Protein AF-0000000070551594 (afdb_homodimer)

Solvent-accessible surface area (backbone atoms only — not comparable to full-atom values): 28180 Å² total; per-residue (Å²): 114,73,79,33,49,67,47,94,68,78,65,72,40,75,60,91,45,37,38,32,32,71,37,54,44,77,61,54,52,71,33,37,27,67,48,48,28,39,33,35,46,35,55,61,73,55,53,64,41,72,82,44,78,42,56,54,94,90,35,84,37,67,44,57,84,51,78,78,24,48,85,42,96,89,47,69,51,73,65,59,51,36,52,54,46,34,51,53,50,41,49,47,54,48,28,35,24,68,42,15,39,40,35,39,47,33,41,91,76,35,36,25,42,44,49,38,30,39,48,74,58,46,30,36,76,76,46,69,32,36,39,34,40,72,75,46,51,72,52,84,81,52,69,64,62,20,69,31,63,38,39,35,38,33,28,30,51,61,46,94,83,40,58,67,59,48,39,48,67,60,42,14,56,77,45,80,70,35,84,37,56,34,69,48,74,43,67,72,54,53,71,86,81,36,76,67,46,86,54,99,79,54,66,36,58,72,60,40,40,51,53,47,55,32,48,54,57,72,69,38,36,35,37,18,59,42,28,46,54,23,45,62,42,38,40,27,49,69,62,47,18,25,23,38,33,21,26,71,48,64,71,32,45,52,25,18,48,51,44,42,53,52,49,62,64,73,100,114,74,78,33,48,66,49,94,70,78,64,72,40,77,59,91,45,37,38,33,32,72,37,54,44,78,61,55,52,71,33,38,27,67,48,47,27,39,31,36,46,34,55,60,74,55,55,63,43,71,82,43,77,43,54,56,95,89,36,86,37,66,43,57,84,51,78,78,24,49,86,42,95,90,46,69,52,72,66,60,51,35,52,54,45,35,50,54,52,41,49,47,53,49,27,35,23,68,43,15,39,38,35,39,48,32,42,91,76,35,35,24,43,44,48,40,28,40,49,73,55,44,31,37,76,76,46,68,31,36,40,35,42,73,75,47,52,72,51,85,83,53,68,64,63,20,70,30,62,38,38,34,37,34,28,32,51,63,46,93,82,41,59,67,59,48,38,49,66,60,42,14,55,77,45,79,70,34,85,38,55,33,69,48,75,44,65,73,55,52,71,85,79,35,74,66,46,87,57,98,78,54,66,34,58,72,59,40,40,51,54,49,55,32,49,55,57,72,68,38,35,36,36,19,60,42,29,47,54,23,47,61,43,38,40,28,49,70,64,47,17,24,25,40,33,21,27,71,48,67,71,32,44,50,25,18,48,52,45,41,54,52,49,63,64,73,99

Structure (mmCIF, N/CA/C/O backbone):
data_AF-0000000070551594-model_v1
#
loop_
_entity.id
_entity.type
_entity.pdbx_description
1 polymer Methyltransferase
#
loop_
_atom_site.group_PDB
_atom_site.id
_atom_site.type_symbol
_atom_site.label_atom_id
_atom_site.label_alt_id
_atom_site.label_comp_id
_atom_site.label_asym_id
_atom_site.label_entity_id
_atom_site.label_seq_id
_atom_site.pdbx_PDB_ins_code
_atom_site.Cartn_x
_atom_site.Cartn_y
_atom_site.Cartn_z
_atom_site.occupancy
_atom_site.B_iso_or_equiv
_atom_site.auth_seq_id
_atom_site.auth_comp_id
_atom_site.auth_asym_id
_atom_site.auth_atom_id
_atom_site.pdbx_PDB_model_num
ATOM 1 N N . MET A 1 1 ? -2.754 -31.156 -18.562 1 77 1 MET A N 1
ATOM 2 C CA . MET A 1 1 ? -2.639 -29.703 -18.578 1 77 1 MET A CA 1
ATOM 3 C C . MET A 1 1 ? -2.811 -29.141 -19.984 1 77 1 MET A C 1
ATOM 5 O O . MET A 1 1 ? -2.861 -27.938 -20.188 1 77 1 MET A O 1
ATOM 9 N N . ASN A 1 2 ? -3.053 -29.922 -20.938 1 75.56 2 ASN A N 1
ATOM 10 C CA . ASN A 1 2 ? -3.166 -29.531 -22.344 1 75.56 2 ASN A CA 1
ATOM 11 C C . ASN A 1 2 ? -4.418 -28.688 -22.594 1 75.56 2 ASN A C 1
ATOM 13 O O . ASN A 1 2 ? -4.504 -27.969 -23.594 1 75.56 2 ASN A O 1
ATOM 17 N N . GLN A 1 3 ? -5.238 -28.609 -21.625 1 87 3 GLN A N 1
ATOM 18 C CA . GLN A 1 3 ? -6.512 -27.922 -21.844 1 87 3 GLN A CA 1
ATOM 19 C C . GLN A 1 3 ? -6.371 -26.422 -21.641 1 87 3 GLN A C 1
ATOM 21 O O . GLN A 1 3 ? -7.316 -25.672 -21.891 1 87 3 GLN A O 1
ATOM 26 N N . VAL A 1 4 ? -5.145 -25.984 -21.312 1 95.19 4 VAL A N 1
ATOM 27 C CA . VAL A 1 4 ? -4.996 -24.562 -21.016 1 95.19 4 VAL A CA 1
ATOM 28 C C . VAL A 1 4 ? -4.59 -23.812 -22.281 1 95.19 4 VAL A C 1
ATOM 30 O O . VAL A 1 4 ? -4.762 -22.594 -22.359 1 95.19 4 VAL A O 1
ATOM 33 N N . TRP A 1 5 ? -4.105 -24.5 -23.297 1 96.88 5 TRP A N 1
ATOM 34 C CA . TRP A 1 5 ? -3.537 -23.844 -24.469 1 96.88 5 TRP A CA 1
ATOM 35 C C . TRP A 1 5 ? -4.543 -23.828 -25.609 1 96.88 5 TRP A C 1
ATOM 37 O O . TRP A 1 5 ? -5.211 -24.828 -25.891 1 96.88 5 TRP A O 1
ATOM 47 N N . GLY A 1 6 ? -4.68 -22.672 -26.234 1 95.25 6 GLY A N 1
ATOM 48 C CA . GLY A 1 6 ? -5.496 -22.531 -27.422 1 95.25 6 GLY A CA 1
ATOM 49 C C . GLY A 1 6 ? -4.73 -22.781 -28.719 1 95.25 6 GLY A C 1
ATOM 50 O O . GLY A 1 6 ? -5.328 -23.047 -29.75 1 95.25 6 GLY A O 1
ATOM 51 N N . SER A 1 7 ? -3.445 -22.625 -28.688 1 92.44 7 SER A N 1
ATOM 52 C CA . SER A 1 7 ? -2.539 -22.906 -29.781 1 92.44 7 SER A CA 1
ATOM 53 C C . SER A 1 7 ? -1.251 -23.547 -29.297 1 92.44 7 SER A C 1
ATOM 55 O O . SER A 1 7 ? -0.972 -23.562 -28.094 1 92.44 7 SER A O 1
ATOM 57 N N . LYS A 1 8 ? -0.561 -24.047 -30.266 1 90.5 8 LYS A N 1
ATOM 58 C CA . LYS A 1 8 ? 0.662 -24.766 -29.906 1 90.5 8 LYS A CA 1
ATOM 59 C C . LYS A 1 8 ? 1.71 -23.797 -29.344 1 90.5 8 LYS A C 1
ATOM 61 O O . LYS A 1 8 ? 1.929 -22.719 -29.891 1 90.5 8 LYS A O 1
ATOM 66 N N . VAL A 1 9 ? 2.275 -24.219 -28.156 1 93.06 9 VAL A N 1
ATOM 67 C CA . VAL A 1 9 ? 3.359 -23.484 -27.516 1 93.06 9 VAL A CA 1
ATOM 68 C C . VAL A 1 9 ? 4.508 -24.438 -27.188 1 93.06 9 VAL A C 1
ATOM 70 O O . VAL A 1 9 ? 4.293 -25.5 -26.609 1 93.06 9 VAL A O 1
ATOM 73 N N . PRO A 1 10 ? 5.668 -24.125 -27.766 1 93.88 10 PRO A N 1
ATOM 74 C CA . PRO A 1 10 ? 6.805 -24.969 -27.375 1 93.88 10 PRO A CA 1
ATOM 75 C C . PRO A 1 10 ? 7.062 -24.938 -25.875 1 93.88 10 PRO A C 1
ATOM 77 O O . PRO A 1 10 ? 7.234 -23.859 -25.297 1 93.88 10 PRO A O 1
ATOM 80 N N . LEU A 1 11 ? 7.113 -26.094 -25.25 1 97 11 LEU A N 1
ATOM 81 C CA . LEU A 1 11 ? 7.336 -26.203 -23.812 1 97 11 LEU A CA 1
ATOM 82 C C . LEU A 1 11 ? 8.82 -26.375 -23.5 1 97 11 LEU A C 1
ATOM 84 O O . LEU A 1 11 ? 9.492 -27.219 -24.109 1 97 11 LEU A O 1
ATOM 88 N N . TYR A 1 12 ? 9.328 -25.609 -22.641 1 98.06 12 TYR A N 1
ATOM 89 C CA . TYR A 1 12 ? 10.703 -25.719 -22.156 1 98.06 12 TYR A CA 1
ATOM 90 C C . TYR A 1 12 ? 10.867 -26.938 -21.281 1 98.06 12 TYR A C 1
ATOM 92 O O . TYR A 1 12 ? 11.938 -27.562 -21.266 1 98.06 12 TYR A O 1
ATOM 100 N N . PHE A 1 13 ? 9.914 -27.219 -20.531 1 97.94 13 PHE A N 1
ATOM 101 C CA . PHE A 1 13 ? 9.867 -28.328 -19.578 1 97.94 13 PHE A CA 1
ATOM 102 C C . PHE A 1 13 ? 8.43 -28.766 -19.328 1 97.94 13 PHE A C 1
ATOM 104 O O . PHE A 1 13 ? 7.508 -27.953 -19.328 1 97.94 13 PHE A O 1
ATOM 111 N N . GLU A 1 14 ? 8.242 -30.047 -19.188 1 97 14 GLU A N 1
ATOM 112 C CA . GLU A 1 14 ? 6.898 -30.562 -18.953 1 97 14 GLU A CA 1
ATOM 113 C C . GLU A 1 14 ? 6.926 -31.828 -18.094 1 97 14 GLU A C 1
ATOM 115 O O . GLU A 1 14 ? 7.762 -32.719 -18.312 1 97 14 GLU A O 1
ATOM 120 N N . THR A 1 15 ? 6.094 -31.812 -17.156 1 95.5 15 THR A N 1
ATOM 121 C CA . THR A 1 15 ? 5.715 -33 -16.406 1 95.5 15 THR A CA 1
ATOM 122 C C . THR A 1 15 ? 4.195 -33.156 -16.375 1 95.5 15 THR A C 1
ATOM 124 O O . THR A 1 15 ? 3.479 -32.438 -17.078 1 95.5 15 THR A O 1
ATOM 127 N N . GLU A 1 16 ? 3.693 -34.094 -15.625 1 92.94 16 GLU A N 1
ATOM 128 C CA . GLU A 1 16 ? 2.252 -34.281 -15.469 1 92.94 16 GLU A CA 1
ATOM 129 C C . GLU A 1 16 ? 1.639 -33.094 -14.727 1 92.94 16 GLU A C 1
ATOM 131 O O . GLU A 1 16 ? 0.483 -32.75 -14.961 1 92.94 16 GLU A O 1
ATOM 136 N N . GLN A 1 17 ? 2.475 -32.438 -13.914 1 95.56 17 GLN A N 1
ATOM 137 C CA . GLN A 1 17 ? 1.912 -31.406 -13.023 1 95.56 17 GLN A CA 1
ATOM 138 C C . GLN A 1 17 ? 2.441 -30.016 -13.359 1 95.56 17 GLN A C 1
ATOM 140 O O . GLN A 1 17 ? 1.929 -29.016 -12.859 1 95.56 17 GLN A O 1
ATOM 145 N N . SER A 1 18 ? 3.451 -29.953 -14.219 1 97.56 18 SER A N 1
ATOM 146 C CA . SER A 1 18 ? 4.074 -28.656 -14.414 1 97.56 18 SER A CA 1
ATOM 147 C C . SER A 1 18 ? 4.469 -28.438 -15.875 1 97.56 18 SER A C 1
ATOM 149 O O . SER A 1 18 ? 4.898 -29.391 -16.547 1 97.56 18 SER A O 1
ATOM 151 N N . GLN A 1 19 ? 4.301 -27.25 -16.344 1 98.44 19 GLN A N 1
ATOM 152 C CA . GLN A 1 19 ? 4.809 -26.797 -17.625 1 98.44 19 GLN A CA 1
ATOM 153 C C . GLN A 1 19 ? 5.562 -25.484 -17.5 1 98.44 19 GLN A C 1
ATOM 155 O O . GLN A 1 19 ? 5.117 -24.578 -16.781 1 98.44 19 GLN A O 1
ATOM 160 N N . LEU A 1 20 ? 6.719 -25.406 -18.078 1 98.69 20 LEU A N 1
ATOM 161 C CA . LEU A 1 20 ? 7.469 -24.172 -18.203 1 98.69 20 LEU A CA 1
ATOM 162 C C . LEU A 1 20 ? 7.566 -23.734 -19.656 1 98.69 20 LEU A C 1
ATOM 164 O O . LEU A 1 20 ? 7.805 -24.562 -20.547 1 98.69 20 LEU A O 1
ATOM 168 N N . VAL A 1 21 ? 7.363 -22.484 -19.906 1 98.56 21 VAL A N 1
ATOM 169 C CA . VAL A 1 21 ? 7.414 -21.938 -21.266 1 98.56 21 VAL A CA 1
ATOM 170 C C . VAL A 1 21 ? 8.438 -20.797 -21.328 1 98.56 21 VAL A C 1
ATOM 172 O O . VAL A 1 21 ? 8.367 -19.859 -20.531 1 98.56 21 VAL A O 1
ATOM 175 N N . LEU A 1 22 ? 9.383 -20.953 -22.188 1 98.38 22 LEU A N 1
ATOM 176 C CA . LEU A 1 22 ? 10.352 -19.891 -22.453 1 98.38 22 LEU A CA 1
ATOM 177 C C . LEU A 1 22 ? 9.789 -18.875 -23.453 1 98.38 22 LEU A C 1
ATOM 179 O O . LEU A 1 22 ? 9.477 -19.234 -24.594 1 98.38 22 LEU A O 1
ATOM 183 N N . GLY A 1 23 ? 9.586 -17.578 -22.984 1 96.75 23 GLY A N 1
ATOM 184 C CA . GLY A 1 23 ? 9.109 -16.578 -23.922 1 96.75 23 GLY A CA 1
ATOM 185 C C . GLY A 1 23 ? 8.547 -15.344 -23.234 1 96.75 23 GLY A C 1
ATOM 186 O O . GLY A 1 23 ? 8.57 -15.234 -22.016 1 96.75 23 GLY A O 1
ATOM 187 N N . ASP A 1 24 ? 8.102 -14.484 -24.078 1 96.19 24 ASP A N 1
ATOM 188 C CA . ASP A 1 24 ? 7.469 -13.242 -23.641 1 96.19 24 ASP A CA 1
ATOM 189 C C . ASP A 1 24 ? 6.043 -13.492 -23.156 1 96.19 24 ASP A C 1
ATOM 191 O O . ASP A 1 24 ? 5.203 -13.984 -23.922 1 96.19 24 ASP A O 1
ATOM 195 N N . SER A 1 25 ? 5.844 -13.148 -21.891 1 97 25 SER A N 1
ATOM 196 C CA . SER A 1 25 ? 4.531 -13.367 -21.297 1 97 25 SER A CA 1
ATOM 197 C C . SER A 1 25 ? 3.43 -12.742 -22.141 1 97 25 SER A C 1
ATOM 199 O O . SER A 1 25 ? 2.332 -13.289 -22.25 1 97 25 SER A O 1
ATOM 201 N N . PHE A 1 26 ? 3.664 -11.586 -22.766 1 96.5 26 PHE A N 1
ATOM 202 C CA . PHE A 1 26 ? 2.664 -10.891 -23.562 1 96.5 26 PHE A CA 1
ATOM 203 C C . PHE A 1 26 ? 2.242 -11.727 -24.766 1 96.5 26 PHE A C 1
ATOM 205 O O . PHE A 1 26 ? 1.083 -11.68 -25.188 1 96.5 26 PHE A O 1
ATOM 212 N N . LYS A 1 27 ? 3.164 -12.438 -25.281 1 97.25 27 LYS A N 1
ATOM 213 C CA . LYS A 1 27 ? 2.885 -13.305 -26.422 1 97.25 27 LYS A CA 1
ATOM 214 C C . LYS A 1 27 ? 2.277 -14.625 -25.984 1 97.25 27 LYS A C 1
ATOM 216 O O . LYS A 1 27 ? 1.282 -15.086 -26.547 1 97.25 27 LYS A O 1
ATOM 221 N N . ILE A 1 28 ? 2.82 -15.219 -24.953 1 98.12 28 ILE A N 1
ATOM 222 C CA . ILE A 1 28 ? 2.434 -16.562 -24.531 1 98.12 28 ILE A CA 1
ATOM 223 C C . ILE A 1 28 ? 1.012 -16.531 -23.984 1 98.12 28 ILE A C 1
ATOM 225 O O . ILE A 1 28 ? 0.226 -17.453 -24.234 1 98.12 28 ILE A O 1
ATOM 229 N N . LEU A 1 29 ? 0.676 -15.484 -23.219 1 98.5 29 LEU A N 1
ATOM 230 C CA . LEU A 1 29 ? -0.653 -15.383 -22.625 1 98.5 29 LEU A CA 1
ATOM 231 C C . LEU A 1 29 ? -1.729 -15.375 -23.703 1 98.5 29 LEU A C 1
ATOM 233 O O 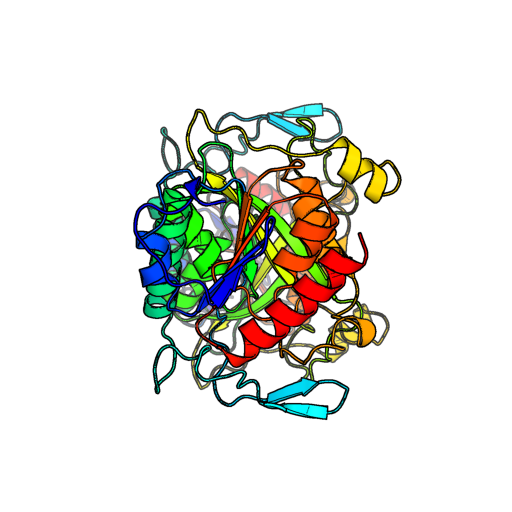. LEU A 1 29 ? -2.824 -15.906 -23.5 1 98.5 29 LEU A O 1
ATOM 237 N N . THR A 1 30 ? -1.411 -14.812 -24.859 1 97.94 30 THR A N 1
ATOM 238 C CA . THR A 1 30 ? -2.389 -14.734 -25.938 1 97.94 30 THR A CA 1
ATOM 239 C C . THR A 1 30 ? -2.648 -16.109 -26.531 1 97.94 30 THR A C 1
ATOM 241 O O . THR A 1 30 ? -3.623 -16.312 -27.266 1 97.94 30 THR A O 1
ATOM 244 N N . LYS A 1 31 ? -1.828 -17.047 -26.25 1 97.88 31 LYS A N 1
ATOM 245 C CA . LYS A 1 31 ? -1.956 -18.391 -26.797 1 97.88 31 LYS A CA 1
ATOM 246 C C . LYS A 1 31 ? -2.727 -19.297 -25.844 1 97.88 31 LYS A C 1
ATOM 248 O O . LYS A 1 31 ? -2.994 -20.453 -26.172 1 97.88 31 LYS A O 1
ATOM 253 N N . MET A 1 32 ? -3.043 -18.844 -24.703 1 98.38 32 MET A N 1
ATOM 254 C CA . MET A 1 32 ? -3.793 -19.625 -23.719 1 98.38 32 MET A CA 1
ATOM 255 C C . MET A 1 32 ? -5.293 -19.484 -23.938 1 98.38 32 MET A C 1
ATOM 257 O O . MET A 1 32 ? -5.762 -18.438 -24.406 1 98.38 32 MET A O 1
ATOM 261 N N . LYS A 1 33 ? -6.023 -20.516 -23.625 1 98.44 33 LYS A N 1
ATOM 262 C CA . LYS A 1 33 ? -7.48 -20.438 -23.688 1 98.44 33 LYS A CA 1
ATOM 263 C C . LYS A 1 33 ? -8.031 -19.5 -22.625 1 98.44 33 LYS A C 1
ATOM 265 O O . LYS A 1 33 ? -7.504 -19.422 -21.516 1 98.44 33 LYS A O 1
ATOM 270 N N . PRO A 1 34 ? -9.109 -18.75 -22.984 1 98.19 34 PRO A N 1
ATOM 271 C CA . PRO A 1 34 ? -9.75 -17.953 -21.938 1 98.19 34 PRO A CA 1
ATOM 272 C C . PRO A 1 34 ? -10.25 -18.797 -20.766 1 98.19 34 PRO A C 1
ATOM 274 O O . PRO A 1 34 ? -10.648 -19.953 -20.969 1 98.19 34 PRO A O 1
ATOM 277 N N . GLU A 1 35 ? -10.148 -18.234 -19.609 1 98 35 GLU A N 1
ATOM 278 C CA . GLU A 1 35 ? -10.703 -18.844 -18.391 1 98 35 GLU A CA 1
ATOM 279 C C . GLU A 1 35 ? -10.195 -20.266 -18.219 1 98 35 GLU A C 1
ATOM 281 O O . GLU A 1 35 ? -10.984 -21.188 -18 1 98 35 GLU A O 1
ATOM 286 N N . SER A 1 36 ? -8.891 -20.391 -18.266 1 98.44 36 SER A N 1
ATOM 287 C CA . SER A 1 36 ? -8.289 -21.719 -18.266 1 98.44 36 SER A CA 1
ATOM 288 C C . SER A 1 36 ? -7.477 -21.953 -17 1 98.44 36 SER A C 1
ATOM 290 O O . SER A 1 36 ? -7.051 -23.078 -16.719 1 98.44 36 SER A O 1
ATOM 292 N N . VAL A 1 37 ? -7.234 -20.922 -16.156 1 98.62 37 VAL A N 1
ATOM 293 C CA . VAL A 1 37 ? -6.438 -21.109 -14.953 1 98.62 37 VAL A CA 1
ATOM 294 C C . VAL A 1 37 ? -7.23 -20.656 -13.734 1 98.62 37 VAL A C 1
ATOM 296 O O . VAL A 1 37 ? -8.133 -19.812 -13.852 1 98.62 37 VAL A O 1
ATOM 299 N N . ASP A 1 38 ? -6.863 -21.172 -12.555 1 98.81 38 ASP A N 1
ATOM 300 C CA . ASP A 1 38 ? -7.625 -20.953 -11.328 1 98.81 38 ASP A CA 1
ATOM 301 C C . ASP A 1 38 ? -6.996 -19.844 -10.484 1 98.81 38 ASP A C 1
ATOM 303 O O . ASP A 1 38 ? -7.688 -19.172 -9.711 1 98.81 38 ASP A O 1
ATOM 307 N N . MET A 1 39 ? -5.73 -19.672 -10.594 1 98.94 39 MET A N 1
ATOM 308 C CA . MET A 1 39 ? -5.008 -18.656 -9.836 1 98.94 39 MET A CA 1
ATOM 309 C C . MET A 1 39 ? -3.795 -18.172 -10.617 1 98.94 39 MET A C 1
ATOM 311 O O . MET A 1 39 ? -3.15 -18.938 -11.328 1 98.94 39 MET A O 1
ATOM 315 N N . ILE A 1 40 ? -3.5 -16.906 -10.461 1 98.94 40 ILE A N 1
ATOM 316 C CA . ILE A 1 40 ? -2.289 -16.312 -11.008 1 98.94 40 ILE A CA 1
ATOM 317 C C . ILE A 1 40 ? -1.469 -15.688 -9.883 1 98.94 40 ILE A C 1
ATOM 319 O O . ILE A 1 40 ? -2.018 -15.016 -9.008 1 98.94 40 ILE A O 1
ATOM 323 N N . PHE A 1 41 ? -0.269 -16.031 -9.781 1 98.94 41 PHE A N 1
ATOM 324 C CA . PHE A 1 41 ? 0.695 -15.258 -9.016 1 98.94 41 PHE A CA 1
ATOM 325 C C . PHE A 1 41 ? 1.685 -14.555 -9.938 1 98.94 41 PHE A C 1
ATOM 327 O O . PHE A 1 41 ? 2.254 -15.188 -10.836 1 98.94 41 PHE A O 1
ATOM 334 N N . ALA A 1 42 ? 1.842 -13.297 -9.742 1 98.88 42 ALA A N 1
ATOM 335 C CA . ALA A 1 42 ? 2.756 -12.531 -10.586 1 98.88 42 ALA A CA 1
ATOM 336 C C . ALA A 1 42 ? 3.707 -11.688 -9.742 1 98.88 42 ALA A C 1
ATOM 338 O O . ALA A 1 42 ? 3.277 -10.984 -8.82 1 98.88 42 ALA A O 1
ATOM 339 N N . ASP A 1 43 ? 4.93 -11.75 -9.992 1 98.31 43 ASP A N 1
ATOM 340 C CA . ASP A 1 43 ? 5.984 -10.875 -9.492 1 98.31 43 ASP A CA 1
ATOM 341 C C . ASP A 1 43 ? 6.668 -10.133 -10.641 1 98.31 43 ASP A C 1
ATOM 343 O O . ASP A 1 43 ? 7.816 -10.422 -10.977 1 98.31 43 ASP A O 1
ATOM 347 N N . PRO A 1 44 ? 6.027 -9.094 -11.188 1 97.44 44 PRO A N 1
ATOM 348 C CA . PRO A 1 44 ? 6.523 -8.406 -12.383 1 97.44 44 PRO A CA 1
ATOM 349 C C . PRO A 1 44 ? 7.75 -7.543 -12.102 1 97.44 44 PRO A C 1
ATOM 351 O O . PRO A 1 44 ? 8.117 -7.344 -10.938 1 97.44 44 PRO A O 1
ATOM 354 N N . PRO A 1 45 ? 8.398 -7.125 -13.125 1 92.44 45 PRO A N 1
ATOM 355 C CA . PRO A 1 45 ? 9.492 -6.172 -12.922 1 92.44 45 PRO A CA 1
ATOM 356 C C . PRO A 1 45 ? 9.047 -4.922 -12.164 1 92.44 45 PRO A C 1
ATOM 358 O O . PRO A 1 45 ? 7.941 -4.418 -12.391 1 92.44 45 PRO A O 1
ATOM 361 N N . TYR A 1 46 ? 9.891 -4.48 -11.266 1 89.69 46 TYR A N 1
ATOM 362 C CA . TYR A 1 46 ? 9.586 -3.285 -10.484 1 89.69 46 TYR A CA 1
ATOM 363 C C . TYR A 1 46 ? 10.203 -2.045 -11.117 1 89.69 46 TYR A C 1
ATOM 365 O O . TYR A 1 46 ? 9.859 -0.918 -10.75 1 89.69 46 TYR A O 1
ATOM 373 N N . PHE A 1 47 ? 11.125 -2.193 -12.062 1 88.31 47 PHE A N 1
ATOM 374 C CA . PHE A 1 47 ? 11.797 -1.125 -12.789 1 88.31 47 PHE A CA 1
ATOM 375 C C . PHE A 1 47 ? 12.664 -0.293 -11.852 1 88.31 47 PHE A C 1
ATOM 377 O O . PHE A 1 47 ? 12.617 0.938 -11.883 1 88.31 47 PHE A O 1
ATOM 384 N N . LEU A 1 48 ? 13.367 -0.893 -10.992 1 83.94 48 LEU A N 1
ATOM 385 C CA . LEU A 1 48 ? 14.203 -0.258 -9.984 1 83.94 48 LEU A CA 1
ATOM 386 C C . LEU A 1 48 ? 15.578 0.074 -10.555 1 83.94 48 LEU A C 1
ATOM 388 O O . LEU A 1 48 ? 16.344 0.817 -9.938 1 83.94 48 LEU A O 1
ATOM 392 N N . SER A 1 49 ? 15.914 -0.542 -11.703 1 79.44 49 SER A N 1
ATOM 393 C CA . SER A 1 49 ? 17.25 -0.346 -12.242 1 79.44 49 SER A CA 1
ATOM 394 C C . SER A 1 49 ? 17.469 1.1 -12.68 1 79.44 49 SER A C 1
ATOM 396 O O . SER A 1 49 ? 16.891 1.547 -13.672 1 79.44 49 SER A O 1
ATOM 398 N N . ASN A 1 50 ? 18.078 1.859 -11.82 1 75.31 50 ASN A N 1
ATOM 399 C CA . ASN A 1 50 ? 18.344 3.266 -12.109 1 75.31 50 ASN A CA 1
ATOM 400 C C . ASN A 1 50 ? 19.781 3.654 -11.758 1 75.31 50 ASN A C 1
ATOM 402 O O . ASN A 1 50 ? 20.047 4.816 -11.453 1 75.31 50 ASN A O 1
ATOM 406 N N . ASP A 1 51 ? 20.719 2.633 -11.648 1 72.06 51 ASP A N 1
ATOM 407 C CA . ASP A 1 51 ? 22.141 2.818 -11.398 1 72.06 51 ASP A CA 1
ATOM 408 C C . ASP A 1 51 ? 22.391 3.309 -9.969 1 72.06 51 ASP A C 1
ATOM 410 O O . ASP A 1 51 ? 23.375 3.986 -9.703 1 72.06 51 ASP A O 1
ATOM 414 N N . GLY A 1 52 ? 21.422 2.936 -9.039 1 75.69 52 GLY A N 1
ATOM 415 C CA . GLY A 1 52 ? 21.594 3.277 -7.633 1 75.69 52 GLY A CA 1
ATOM 416 C C . GLY A 1 52 ? 22.25 2.174 -6.828 1 75.69 52 GLY A C 1
ATOM 417 O O . GLY A 1 52 ? 22.812 1.233 -7.398 1 75.69 52 GLY A O 1
ATOM 418 N N . ILE A 1 53 ? 22.391 2.473 -5.371 1 76.38 53 ILE A N 1
ATOM 419 C CA . ILE A 1 53 ? 23.078 1.546 -4.488 1 76.38 53 ILE A CA 1
ATOM 420 C C . ILE A 1 53 ? 22.156 1.107 -3.359 1 76.38 53 ILE A C 1
ATOM 422 O O . ILE A 1 53 ? 21.297 1.874 -2.924 1 76.38 53 ILE A O 1
ATOM 426 N N . THR A 1 54 ? 22.25 -0.196 -2.975 1 77.19 54 THR A N 1
ATOM 427 C CA . THR A 1 54 ? 21.547 -0.765 -1.827 1 77.19 54 THR A CA 1
ATOM 428 C C . THR A 1 54 ? 22.5 -1.629 -0.995 1 77.19 54 THR A C 1
ATOM 430 O O . THR A 1 54 ? 23.688 -1.741 -1.309 1 77.19 54 THR A O 1
ATOM 433 N N . CYS A 1 55 ? 22.016 -2.096 0.174 1 77.88 55 CYS A N 1
ATOM 434 C CA . CYS A 1 55 ? 22.812 -2.967 1.032 1 77.88 55 CYS A CA 1
ATOM 435 C C . CYS A 1 55 ? 22.297 -4.398 0.984 1 77.88 55 CYS A C 1
ATOM 437 O O . CYS A 1 55 ? 21.109 -4.645 1.179 1 77.88 55 CYS A O 1
ATOM 439 N N . GLN A 1 56 ? 23.188 -5.312 0.629 1 73.69 56 GLN A N 1
ATOM 440 C CA . GLN A 1 56 ? 22.891 -6.742 0.625 1 73.69 56 GLN A CA 1
ATOM 441 C C . GLN A 1 56 ? 23.938 -7.516 1.433 1 73.69 56 GLN A C 1
ATOM 443 O O . GLN A 1 56 ? 25.125 -7.496 1.106 1 73.69 56 GLN A O 1
ATOM 448 N N . GLY A 1 57 ? 23.438 -8.164 2.416 1 71.25 57 GLY A N 1
ATOM 449 C CA . GLY A 1 57 ? 24.375 -8.922 3.227 1 71.25 57 GLY A CA 1
ATOM 450 C C . GLY A 1 57 ? 25.438 -8.055 3.867 1 71.25 57 GLY A C 1
ATOM 451 O O . GLY A 1 57 ? 26.609 -8.438 3.908 1 71.25 57 GLY A O 1
ATOM 452 N N . GLY A 1 58 ? 25.062 -6.863 4.168 1 70.31 58 GLY A N 1
ATOM 453 C CA . GLY A 1 58 ? 26 -5.961 4.812 1 70.31 58 GLY A CA 1
ATOM 454 C C . GLY A 1 58 ? 26.906 -5.25 3.834 1 70.31 58 GLY A C 1
ATOM 455 O O . GLY A 1 58 ? 27.797 -4.488 4.242 1 70.31 58 GLY A O 1
ATOM 456 N N . LYS A 1 59 ? 26.797 -5.598 2.592 1 72.25 59 LYS A N 1
ATOM 457 C CA . LYS A 1 59 ? 27.641 -4.988 1.569 1 72.25 59 LYS A CA 1
ATOM 458 C C . LYS A 1 59 ? 26.828 -4.07 0.66 1 72.25 59 LYS A C 1
ATOM 460 O O . LYS A 1 59 ? 25.688 -4.383 0.32 1 72.25 59 LYS A O 1
ATOM 465 N N . MET A 1 60 ? 27.438 -2.857 0.265 1 81.75 60 MET A N 1
ATOM 466 C CA . MET A 1 60 ? 26.812 -1.949 -0.689 1 81.75 60 MET A CA 1
ATOM 467 C C . MET A 1 60 ? 26.797 -2.557 -2.088 1 81.75 60 MET A C 1
ATOM 469 O O . MET A 1 60 ? 27.828 -3.01 -2.588 1 81.75 60 MET A O 1
ATOM 473 N N . VAL A 1 61 ? 25.641 -2.691 -2.664 1 81.81 61 VAL A N 1
ATOM 474 C CA . VAL A 1 61 ? 25.516 -3.275 -3.996 1 81.81 61 VAL A CA 1
ATOM 475 C C . VAL A 1 61 ? 24.625 -2.404 -4.867 1 81.81 61 VAL A C 1
ATOM 477 O O . VAL A 1 61 ? 23.859 -1.581 -4.355 1 81.81 61 VAL A O 1
ATOM 480 N N . SER A 1 62 ? 24.75 -2.557 -6.219 1 82.75 62 SER A N 1
ATOM 481 C CA . SER A 1 62 ? 23.922 -1.823 -7.18 1 82.75 62 SER A CA 1
ATOM 482 C C . SER A 1 62 ? 22.484 -2.295 -7.148 1 82.75 62 SER A C 1
ATOM 484 O O . SER A 1 62 ? 22.203 -3.486 -6.977 1 82.75 62 SER A O 1
ATOM 486 N N . VAL A 1 63 ? 21.531 -1.368 -7.469 1 80.25 63 VAL A N 1
ATOM 487 C CA . VAL A 1 63 ? 20.109 -1.692 -7.531 1 80.25 63 VAL A CA 1
ATOM 488 C C . VAL A 1 63 ? 19.781 -2.273 -8.906 1 80.25 63 VAL A C 1
ATOM 490 O O . VAL A 1 63 ? 18.656 -2.727 -9.133 1 80.25 63 VAL A O 1
ATOM 493 N N . ASN A 1 64 ? 20.719 -2.322 -9.836 1 79.12 64 ASN A N 1
ATOM 494 C CA . ASN A 1 64 ? 20.484 -2.889 -11.156 1 79.12 64 ASN A CA 1
ATOM 495 C C . ASN A 1 64 ? 20.344 -4.406 -11.102 1 79.12 64 ASN A C 1
ATOM 497 O O . ASN A 1 64 ? 21.297 -5.121 -10.82 1 79.12 64 ASN A O 1
ATOM 501 N N . LYS A 1 65 ? 19.141 -4.957 -11.359 1 77.06 65 LYS A N 1
ATOM 502 C CA . LYS A 1 65 ? 18.859 -6.379 -11.195 1 77.06 65 LYS A CA 1
ATOM 503 C C . LYS A 1 65 ? 19.094 -7.137 -12.5 1 77.06 65 LYS A C 1
ATOM 505 O O . LYS A 1 65 ? 19.562 -8.273 -12.484 1 77.06 65 LYS A O 1
ATOM 510 N N . GLY A 1 66 ? 18.734 -6.504 -13.648 1 72.12 66 GLY A N 1
ATOM 511 C CA . GLY A 1 66 ? 18.891 -7.094 -14.969 1 72.12 66 GLY A CA 1
ATOM 512 C C . GLY A 1 66 ? 18.188 -6.305 -16.062 1 72.12 66 GLY A C 1
ATOM 513 O O . GLY A 1 66 ? 17.453 -5.355 -15.773 1 72.12 66 GLY A O 1
ATOM 514 N N . SER A 1 67 ? 18.484 -6.672 -17.297 1 75.5 67 SER A N 1
ATOM 515 C CA . SER A 1 67 ? 17.922 -5.969 -18.438 1 75.5 67 SER A CA 1
ATOM 516 C C . SER A 1 67 ? 16.391 -6.008 -18.422 1 75.5 67 SER A C 1
ATOM 518 O O . SER A 1 67 ? 15.734 -5.09 -18.906 1 75.5 67 SER A O 1
ATOM 520 N N . TRP A 1 68 ? 15.906 -6.93 -17.75 1 76.19 68 TRP A N 1
ATOM 521 C CA . TRP A 1 68 ? 14.461 -7.117 -17.672 1 76.19 68 TRP A CA 1
ATOM 522 C C . TRP A 1 68 ? 13.828 -6.059 -16.781 1 76.19 68 TRP A C 1
ATOM 524 O O . TRP A 1 68 ? 12.602 -5.871 -16.797 1 76.19 68 TRP A O 1
ATOM 534 N N . ASP A 1 69 ? 14.547 -5.406 -15.945 1 80.06 69 ASP A N 1
ATOM 535 C CA . ASP A 1 69 ? 14.023 -4.43 -14.984 1 80.06 69 ASP A CA 1
ATOM 536 C C . ASP A 1 69 ? 14.109 -3.014 -15.547 1 80.06 69 ASP A C 1
ATOM 538 O O . ASP A 1 69 ? 14.016 -2.037 -14.805 1 80.06 69 ASP A O 1
ATOM 542 N N . LYS A 1 70 ? 14.406 -2.832 -16.859 1 76.38 70 LYS A N 1
ATOM 543 C CA . LYS A 1 70 ? 14.445 -1.538 -17.547 1 76.38 70 LYS A CA 1
ATOM 544 C C . LYS A 1 70 ? 13.477 -1.507 -18.719 1 76.38 70 LYS A C 1
ATOM 546 O O . LYS A 1 70 ? 13.422 -2.453 -19.516 1 76.38 70 LYS A O 1
ATOM 551 N N . LEU A 1 71 ? 12.57 -0.441 -18.766 1 75.88 71 LEU A N 1
ATOM 552 C CA . LEU A 1 71 ? 11.695 -0.301 -19.922 1 75.88 71 LEU A CA 1
ATOM 553 C C . LEU A 1 71 ? 12.359 0.534 -21.016 1 75.88 71 LEU A C 1
ATOM 555 O O . LEU A 1 71 ? 12.023 0.408 -22.188 1 75.88 71 LEU A O 1
ATOM 559 N N . SER A 1 72 ? 13.211 1.561 -20.625 1 73.44 72 SER A N 1
ATOM 560 C CA . SER A 1 72 ? 13.945 2.408 -21.547 1 73.44 72 SER A CA 1
ATOM 561 C C . SER A 1 72 ? 15.336 2.734 -21.016 1 73.44 72 SER A C 1
ATOM 563 O O . SER A 1 72 ? 15.602 2.576 -19.812 1 73.44 72 SER A O 1
ATOM 565 N N . GLU A 1 73 ? 16.141 3.168 -21.938 1 66.56 73 GLU A N 1
ATOM 566 C CA . GLU A 1 73 ? 17.5 3.547 -21.547 1 66.56 73 GLU A CA 1
ATOM 567 C C . GLU A 1 73 ? 17.484 4.75 -20.609 1 66.56 73 GLU A C 1
ATOM 569 O O . GLU A 1 73 ? 18.359 4.895 -19.75 1 66.56 73 GLU A O 1
ATOM 574 N N . SER A 1 74 ? 16.5 5.621 -20.812 1 61.97 74 SER A N 1
ATOM 575 C CA . SER A 1 74 ? 16.453 6.852 -20.031 1 61.97 74 SER A CA 1
ATOM 576 C C . SER A 1 74 ? 15.664 6.664 -18.75 1 61.97 74 SER A C 1
ATOM 578 O O . SER A 1 74 ? 15.5 7.605 -17.969 1 61.97 74 SER A O 1
ATOM 580 N N . GLY A 1 75 ? 15.258 5.535 -18.453 1 64.31 75 GLY A N 1
ATOM 581 C CA . GLY A 1 75 ? 14.406 5.289 -17.297 1 64.31 75 GLY A CA 1
ATOM 582 C C . GLY A 1 75 ? 12.953 5.047 -17.672 1 64.31 75 GLY A C 1
ATOM 583 O O . GLY A 1 75 ? 12.602 5.039 -18.844 1 64.31 75 GLY A O 1
ATOM 584 N N . THR A 1 76 ? 12.188 4.574 -16.656 1 69.25 76 THR A N 1
ATOM 585 C CA . THR A 1 76 ? 10.797 4.227 -16.922 1 69.25 76 THR A CA 1
ATOM 586 C C . THR A 1 76 ? 9.859 5.289 -16.359 1 69.25 76 THR A C 1
ATOM 588 O O . THR A 1 76 ? 9.789 5.477 -15.141 1 69.25 76 THR A O 1
ATOM 591 N N . GLY A 1 77 ? 9.258 6.062 -17.312 1 83.81 77 GLY A N 1
ATOM 592 C CA . GLY A 1 77 ? 8.258 7.031 -16.875 1 83.81 77 GLY A CA 1
ATOM 593 C C . GLY A 1 77 ? 7.016 6.395 -16.297 1 83.81 77 GLY A C 1
ATOM 594 O O . GLY A 1 77 ? 6.754 5.211 -16.516 1 83.81 77 GLY A O 1
ATOM 595 N N . VAL A 1 78 ? 6.328 7.113 -15.484 1 90.19 78 VAL A N 1
ATOM 596 C CA . VAL A 1 78 ? 5.145 6.645 -14.773 1 90.19 78 VAL A CA 1
ATOM 597 C C . VAL A 1 78 ? 4.133 6.074 -15.766 1 90.19 78 VAL A C 1
ATOM 599 O O . VAL A 1 78 ? 3.566 5.004 -15.539 1 90.19 78 VAL A O 1
ATOM 602 N N . GLU A 1 79 ? 3.912 6.691 -16.859 1 92.75 79 GLU A N 1
ATOM 603 C CA . GLU A 1 79 ? 2.912 6.266 -17.828 1 92.75 79 GLU A CA 1
ATOM 604 C C . GLU A 1 79 ? 3.336 4.98 -18.531 1 92.75 79 GLU A C 1
ATOM 606 O O . GLU A 1 79 ? 2.502 4.121 -18.812 1 92.75 79 GLU A O 1
ATOM 611 N N . GLU A 1 80 ? 4.582 4.863 -18.922 1 92.25 80 GLU A N 1
ATOM 612 C CA . GLU A 1 80 ? 5.09 3.654 -19.562 1 92.25 80 GLU A CA 1
ATOM 613 C C . GLU A 1 80 ? 4.98 2.447 -18.641 1 92.25 80 GLU A C 1
ATOM 615 O O . GLU A 1 80 ? 4.578 1.364 -19.062 1 92.25 80 GLU A O 1
ATOM 620 N N . LYS A 1 81 ? 5.375 2.662 -17.406 1 94.56 81 LYS A N 1
ATOM 621 C CA . LYS A 1 81 ? 5.238 1.613 -16.406 1 94.56 81 LYS A CA 1
ATOM 622 C C . LYS A 1 81 ? 3.781 1.178 -16.266 1 94.56 81 LYS A C 1
ATOM 624 O O . LYS A 1 81 ? 3.492 -0.018 -16.188 1 94.56 81 LYS A O 1
ATOM 629 N N . HIS A 1 82 ? 2.918 2.145 -16.219 1 96.88 82 HIS A N 1
ATOM 630 C CA . HIS A 1 82 ? 1.498 1.856 -16.047 1 96.88 82 HIS A CA 1
ATOM 631 C C . HIS A 1 82 ? 0.936 1.121 -17.266 1 96.88 82 HIS A C 1
ATOM 633 O O . HIS A 1 82 ? 0.144 0.187 -17.125 1 96.88 82 HIS A O 1
ATOM 639 N N . LYS A 1 83 ? 1.295 1.547 -18.453 1 95.5 83 LYS A N 1
ATOM 640 C CA . LYS A 1 83 ? 0.868 0.873 -19.672 1 95.5 83 LYS A CA 1
ATOM 641 C C . LYS A 1 83 ? 1.324 -0.583 -19.688 1 95.5 83 LYS A C 1
ATOM 643 O O . LYS A 1 83 ? 0.559 -1.476 -20.062 1 95.5 83 LYS A O 1
ATOM 648 N N . PHE A 1 84 ? 2.572 -0.773 -19.297 1 96.19 84 PHE A N 1
ATOM 649 C CA . PHE A 1 84 ? 3.121 -2.119 -19.203 1 96.19 84 PHE A CA 1
ATOM 650 C C . PHE A 1 84 ? 2.273 -2.977 -18.266 1 96.19 84 PHE A C 1
ATOM 652 O O . PHE A 1 84 ? 1.871 -4.086 -18.625 1 96.19 84 PHE A O 1
ATOM 659 N N . ASN A 1 85 ? 1.955 -2.447 -17.078 1 97.94 85 ASN A N 1
ATOM 660 C CA . ASN A 1 85 ? 1.209 -3.205 -16.078 1 97.94 85 ASN A CA 1
ATOM 661 C C . ASN A 1 85 ? -0.227 -3.461 -16.516 1 97.94 85 ASN A C 1
ATOM 663 O O . ASN A 1 85 ? -0.763 -4.551 -16.312 1 97.94 85 ASN A O 1
ATOM 667 N N . ARG A 1 86 ? -0.842 -2.514 -17.156 1 98 86 ARG A N 1
ATOM 668 C CA . ARG A 1 86 ? -2.209 -2.699 -17.641 1 98 86 ARG A CA 1
ATOM 669 C C . ARG A 1 86 ? -2.279 -3.816 -18.672 1 98 86 ARG A C 1
ATOM 671 O O . ARG A 1 86 ? -3.227 -4.605 -18.672 1 98 86 ARG A O 1
ATOM 678 N N . LYS A 1 87 ? -1.263 -3.865 -19.484 1 98 87 LYS A N 1
ATOM 679 C CA . LYS A 1 87 ? -1.269 -4.816 -20.594 1 98 87 LYS A CA 1
ATOM 680 C C . LYS A 1 87 ? -1.257 -6.254 -20.094 1 98 87 LYS A C 1
ATOM 682 O O . LYS A 1 87 ? -2.119 -7.055 -20.453 1 98 87 LYS A O 1
ATOM 687 N N . TRP A 1 88 ? -0.262 -6.598 -19.266 1 98.44 88 TRP A N 1
ATOM 688 C CA . TRP A 1 88 ? -0.195 -7.988 -18.844 1 98.44 88 TRP A CA 1
ATOM 689 C C . TRP A 1 88 ? -1.348 -8.32 -17.906 1 98.44 88 TRP A C 1
ATOM 691 O O . TRP A 1 88 ? -1.836 -9.453 -17.891 1 98.44 88 TRP A O 1
ATOM 701 N N . ILE A 1 89 ? -1.838 -7.371 -17.109 1 98.88 89 ILE A N 1
ATOM 702 C CA . ILE A 1 89 ? -2.967 -7.609 -16.203 1 98.88 89 ILE A CA 1
ATOM 703 C C . ILE A 1 89 ? -4.223 -7.891 -17.031 1 98.88 89 ILE A C 1
ATOM 705 O O . ILE A 1 89 ? -5.02 -8.766 -16.672 1 98.88 89 ILE A O 1
ATOM 709 N N . LYS A 1 90 ? -4.387 -7.16 -18.109 1 98.81 90 LYS A N 1
ATOM 710 C CA . LYS A 1 90 ? -5.508 -7.391 -19.016 1 98.81 90 LYS A CA 1
ATOM 711 C C . LYS A 1 90 ? -5.469 -8.805 -19.578 1 98.81 90 LYS A C 1
ATOM 713 O O . LYS A 1 90 ? -6.5 -9.477 -19.656 1 98.81 90 LYS A O 1
ATOM 718 N N . LEU A 1 91 ? -4.328 -9.25 -20.031 1 98.81 91 LEU A N 1
ATOM 719 C CA . LEU A 1 91 ? -4.164 -10.602 -20.578 1 98.81 91 LEU A CA 1
ATOM 720 C C . LEU A 1 91 ? -4.426 -11.641 -19.5 1 98.81 91 LEU A C 1
ATOM 722 O O . LEU A 1 91 ? -5.043 -12.68 -19.766 1 98.81 91 LEU A O 1
ATOM 726 N N . CYS A 1 92 ? -3.982 -11.375 -18.266 1 98.88 92 CYS A N 1
ATOM 727 C CA . CYS A 1 92 ? -4.227 -12.273 -17.141 1 98.88 92 CYS A CA 1
ATOM 728 C C . CYS A 1 92 ? -5.719 -12.406 -16.859 1 98.88 92 CYS A C 1
ATOM 730 O O . CYS A 1 92 ? -6.195 -13.492 -16.531 1 98.88 92 CYS A O 1
ATOM 732 N N . ARG A 1 93 ? -6.406 -11.297 -16.953 1 98.81 93 ARG A N 1
ATOM 733 C CA . ARG A 1 93 ? -7.844 -11.344 -16.719 1 98.81 93 ARG A CA 1
ATOM 734 C C . ARG A 1 93 ? -8.516 -12.32 -17.688 1 98.81 93 ARG A C 1
ATOM 736 O O . ARG A 1 93 ? -9.438 -13.047 -17.297 1 98.81 93 ARG A O 1
ATOM 743 N N . LYS A 1 94 ? -8.102 -12.375 -18.938 1 98.5 94 LYS A N 1
ATOM 744 C CA . LYS A 1 94 ? -8.688 -13.211 -19.969 1 98.5 94 LYS A CA 1
ATOM 745 C C . LYS A 1 94 ? -8.5 -14.695 -19.656 1 98.5 94 LYS A C 1
ATOM 747 O O . LYS A 1 94 ? -9.406 -15.5 -19.875 1 98.5 94 LYS A O 1
ATOM 752 N N . VAL A 1 95 ? -7.383 -15.039 -19.125 1 98.69 95 VAL A N 1
ATOM 753 C CA . VAL A 1 95 ? -7.074 -16.453 -18.969 1 98.69 95 VAL A CA 1
ATOM 754 C C . VAL A 1 95 ? -7.539 -16.938 -17.594 1 98.69 95 VAL A C 1
ATOM 756 O O . VAL A 1 95 ? -7.625 -18.141 -17.344 1 98.69 95 VAL A O 1
ATOM 759 N N . LEU A 1 96 ? -7.785 -16.031 -16.672 1 98.75 96 LEU A N 1
ATOM 760 C CA . LEU A 1 96 ? -8.234 -16.359 -15.32 1 98.75 96 LEU A CA 1
ATOM 761 C C . LEU A 1 96 ? -9.703 -16.781 -15.328 1 98.75 96 LEU A C 1
ATOM 763 O O . LEU A 1 96 ? -10.539 -16.125 -15.961 1 98.75 96 LEU A O 1
ATOM 767 N N . LYS A 1 97 ? -10.047 -17.859 -14.688 1 98.44 97 LYS A N 1
ATOM 768 C CA . LYS A 1 97 ? -11.422 -18.328 -14.555 1 98.44 97 LYS A CA 1
ATOM 769 C C . LYS A 1 97 ? -12.273 -17.312 -13.797 1 98.44 97 LYS A C 1
ATOM 771 O O . LYS A 1 97 ? -11.742 -16.5 -13.031 1 98.44 97 LYS A O 1
ATOM 776 N N . PRO A 1 98 ? -13.594 -17.406 -13.945 1 98 98 PRO A N 1
ATOM 777 C CA . PRO A 1 98 ? -14.484 -16.422 -13.328 1 98 98 PRO A CA 1
ATOM 778 C C . PRO A 1 98 ? -14.336 -16.359 -11.812 1 98 98 PRO A C 1
ATOM 780 O O . PRO A 1 98 ? -14.43 -15.281 -11.219 1 98 98 PRO A O 1
ATOM 783 N N . ASN A 1 99 ? -14.016 -17.469 -11.195 1 98.25 99 ASN A N 1
ATOM 784 C CA . ASN A 1 99 ? -13.906 -17.5 -9.742 1 98.25 99 ASN A CA 1
ATOM 785 C C . ASN A 1 99 ? -12.453 -17.547 -9.289 1 98.25 99 ASN A C 1
ATOM 787 O O . ASN A 1 99 ? -12.172 -17.766 -8.109 1 98.25 99 ASN A O 1
ATOM 791 N N . GLY A 1 100 ? -11.555 -17.391 -10.273 1 98.62 100 GLY A N 1
ATOM 792 C CA . GLY A 1 100 ? -10.133 -17.375 -9.961 1 98.62 100 GLY A CA 1
ATOM 793 C C . GLY A 1 100 ? -9.672 -16.062 -9.352 1 98.62 100 GLY A C 1
ATOM 794 O O . GLY A 1 100 ? -10.422 -15.078 -9.344 1 98.62 100 GLY A O 1
ATOM 795 N N . THR A 1 101 ? -8.5 -16.047 -8.789 1 98.88 101 THR A N 1
ATOM 796 C CA . THR A 1 101 ? -7.938 -14.828 -8.211 1 98.88 101 THR A CA 1
ATOM 797 C C . THR A 1 101 ? -6.504 -14.609 -8.688 1 98.88 101 THR A C 1
ATOM 799 O O . THR A 1 101 ? -5.887 -15.523 -9.242 1 98.88 101 THR A O 1
ATOM 802 N N . ILE A 1 102 ? -6.074 -13.438 -8.555 1 98.94 102 ILE A N 1
ATOM 803 C CA . ILE A 1 102 ? -4.719 -13.062 -8.93 1 98.94 102 ILE A CA 1
ATOM 804 C C . ILE A 1 102 ? -4.008 -12.43 -7.738 1 98.94 102 ILE A C 1
ATOM 806 O O . ILE A 1 102 ? -4.609 -11.656 -6.992 1 98.94 102 ILE A O 1
ATOM 810 N N . TRP A 1 103 ? -2.773 -12.859 -7.5 1 98.94 103 TRP A N 1
ATOM 811 C CA . TRP A 1 103 ? -1.854 -12.289 -6.52 1 98.94 103 TRP A CA 1
ATOM 812 C C . TRP A 1 103 ? -0.692 -11.586 -7.207 1 98.94 103 TRP A C 1
ATOM 814 O O . TRP A 1 103 ? -0.076 -12.133 -8.125 1 98.94 103 TRP A O 1
ATOM 824 N N . ILE A 1 104 ? -0.408 -10.344 -6.789 1 98.94 104 ILE A N 1
ATOM 825 C CA . ILE A 1 104 ? 0.677 -9.594 -7.418 1 98.94 104 ILE A CA 1
ATOM 826 C C . ILE A 1 104 ? 1.564 -8.977 -6.34 1 98.94 104 ILE A C 1
ATOM 828 O O . ILE A 1 104 ? 1.078 -8.258 -5.465 1 98.94 104 ILE A O 1
ATOM 832 N N . SER A 1 105 ? 2.84 -9.281 -6.41 1 98.5 105 SER A N 1
ATOM 833 C CA . SER A 1 105 ? 3.812 -8.711 -5.484 1 98.5 105 SER A CA 1
ATOM 834 C C . SER A 1 105 ? 4.414 -7.422 -6.035 1 98.5 105 SER A C 1
ATOM 836 O O . SER A 1 105 ? 4.5 -7.242 -7.254 1 98.5 105 SER A O 1
ATOM 838 N N . GLY A 1 106 ? 4.746 -6.496 -5.16 1 97.75 106 GLY A N 1
ATOM 839 C CA . GLY A 1 106 ? 5.422 -5.273 -5.562 1 97.75 106 GLY A CA 1
ATOM 840 C C . GLY A 1 106 ? 5.922 -4.449 -4.391 1 97.75 106 GLY A C 1
ATOM 841 O O . GLY A 1 106 ? 5.668 -4.789 -3.234 1 97.75 106 GLY A O 1
ATOM 842 N N . THR A 1 107 ? 6.691 -3.463 -4.676 1 97 107 THR A N 1
ATOM 843 C CA . THR A 1 107 ? 7.109 -2.424 -3.742 1 97 107 THR A CA 1
ATOM 844 C C . THR A 1 107 ? 6.488 -1.08 -4.117 1 97 107 THR A C 1
ATOM 846 O O . THR A 1 107 ? 5.723 -0.991 -5.078 1 97 107 THR A O 1
ATOM 849 N N . LEU A 1 108 ? 6.797 -0.078 -3.309 1 96.81 108 LEU A N 1
ATOM 850 C CA . LEU A 1 108 ? 6.203 1.235 -3.541 1 96.81 108 LEU A CA 1
ATOM 851 C C . LEU A 1 108 ? 6.59 1.771 -4.914 1 96.81 108 LEU A C 1
ATOM 853 O O . LEU A 1 108 ? 5.969 2.709 -5.418 1 96.81 108 LEU A O 1
ATOM 857 N N . HIS A 1 109 ? 7.523 1.126 -5.586 1 94.56 109 HIS A N 1
ATOM 858 C CA . HIS A 1 109 ? 7.992 1.6 -6.879 1 94.56 109 HIS A CA 1
ATOM 859 C C . HIS A 1 109 ? 7.031 1.204 -7.996 1 94.56 109 HIS A C 1
ATOM 861 O O . HIS A 1 109 ? 7.027 1.817 -9.062 1 94.56 109 HIS A O 1
ATOM 867 N N . ASN A 1 110 ? 6.23 0.186 -7.762 1 96.12 110 ASN A N 1
ATOM 868 C CA . ASN A 1 110 ? 5.387 -0.28 -8.859 1 96.12 110 ASN A CA 1
ATOM 869 C C . ASN A 1 110 ? 3.975 -0.602 -8.383 1 96.12 110 ASN A C 1
ATOM 871 O O . ASN A 1 110 ? 3.045 -0.676 -9.188 1 96.12 110 ASN A O 1
ATOM 875 N N . ILE A 1 111 ? 3.746 -0.809 -7.098 1 98.5 111 ILE A N 1
ATOM 876 C CA . ILE A 1 111 ? 2.529 -1.422 -6.574 1 98.5 111 ILE A CA 1
ATOM 877 C C . ILE A 1 111 ? 1.344 -0.486 -6.797 1 98.5 111 ILE A C 1
ATOM 879 O O . ILE A 1 111 ? 0.211 -0.94 -6.973 1 98.5 111 ILE A O 1
ATOM 883 N N . TYR A 1 112 ? 1.58 0.784 -6.781 1 98.38 112 TYR A N 1
ATOM 884 C CA . TYR A 1 112 ? 0.474 1.721 -6.941 1 98.38 112 TYR A CA 1
ATOM 885 C C . TYR A 1 112 ? -0.026 1.732 -8.383 1 98.38 112 TYR A C 1
ATOM 887 O O . TYR A 1 112 ? -1.229 1.84 -8.625 1 98.38 112 TYR A O 1
ATOM 895 N N . SER A 1 113 ? 0.896 1.62 -9.336 1 97.62 113 SER A N 1
ATOM 896 C CA . SER A 1 113 ? 0.487 1.382 -10.719 1 97.62 113 SER A CA 1
ATOM 897 C C . SER A 1 113 ? -0.289 0.076 -10.844 1 97.62 113 SER A C 1
ATOM 899 O O . SER A 1 113 ? -1.325 0.027 -11.516 1 97.62 113 SER A O 1
ATOM 901 N N . ILE A 1 114 ? 0.182 -0.938 -10.211 1 98.62 114 ILE A N 1
ATOM 902 C CA . ILE A 1 114 ? -0.433 -2.26 -10.273 1 98.62 114 ILE A CA 1
ATOM 903 C C . ILE A 1 114 ? -1.852 -2.195 -9.711 1 98.62 114 ILE A C 1
ATOM 905 O O . ILE A 1 114 ? -2.795 -2.693 -10.328 1 98.62 114 ILE A O 1
ATOM 909 N N . GLY A 1 115 ? -1.985 -1.595 -8.516 1 98.56 115 GLY A N 1
ATOM 910 C CA . GLY A 1 115 ? -3.307 -1.485 -7.914 1 98.56 115 GLY A CA 1
ATOM 911 C C . GLY A 1 115 ? -4.297 -0.739 -8.789 1 98.56 115 GLY A C 1
ATOM 912 O O . GLY A 1 115 ? -5.441 -1.171 -8.945 1 98.56 115 GLY A O 1
ATOM 913 N N . MET A 1 116 ? -3.846 0.351 -9.32 1 97.69 116 MET A N 1
ATOM 914 C CA . MET A 1 116 ? -4.703 1.123 -10.219 1 97.69 116 MET A CA 1
ATOM 915 C C . MET A 1 116 ? -5.051 0.318 -11.469 1 97.69 116 MET A C 1
ATOM 917 O O . MET A 1 116 ? -6.203 0.314 -11.906 1 97.69 116 MET A O 1
ATOM 921 N N . ALA A 1 117 ? -4.047 -0.33 -12.039 1 98.31 117 ALA A N 1
ATOM 922 C CA . ALA A 1 117 ? -4.242 -1.135 -13.242 1 98.31 117 ALA A CA 1
ATOM 923 C C . ALA A 1 117 ? -5.246 -2.258 -13 1 98.31 117 ALA A C 1
ATOM 925 O O . ALA A 1 117 ? -6.074 -2.562 -13.859 1 98.31 117 ALA A O 1
ATOM 926 N N . LEU A 1 118 ? -5.164 -2.895 -11.844 1 98.75 118 LEU A N 1
ATOM 927 C CA . LEU A 1 118 ? -6.109 -3.947 -11.492 1 98.75 118 LEU A CA 1
ATOM 928 C C . LEU A 1 118 ? -7.547 -3.439 -11.578 1 98.75 118 LEU A C 1
ATOM 930 O O . LEU A 1 118 ? -8.391 -4.059 -12.234 1 98.75 118 LE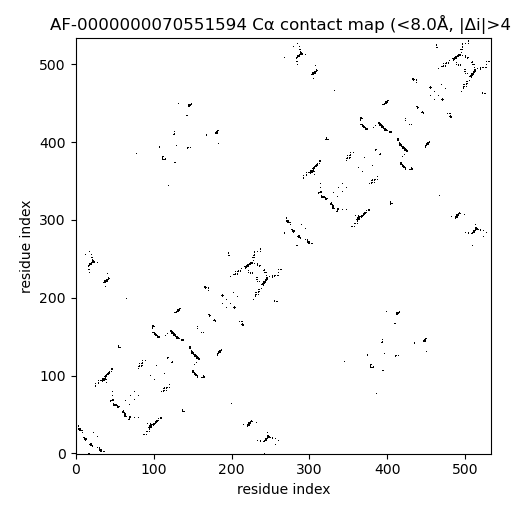U A O 1
ATOM 934 N N . GLU A 1 119 ? -7.781 -2.324 -10.953 1 97.38 119 GLU A N 1
ATOM 935 C CA . GLU A 1 119 ? -9.133 -1.777 -10.969 1 97.38 119 GLU A CA 1
ATOM 936 C C . GLU A 1 119 ? -9.555 -1.383 -12.383 1 97.38 119 GLU A C 1
ATOM 938 O O . GLU A 1 119 ? -10.68 -1.651 -12.797 1 97.38 119 GLU A O 1
ATOM 943 N N . GLN A 1 120 ? -8.648 -0.827 -13.102 1 97.38 120 GLN A N 1
ATOM 944 C CA . GLN A 1 120 ? -8.938 -0.364 -14.453 1 97.38 120 GLN A CA 1
ATOM 945 C C . GLN A 1 120 ? -9.219 -1.537 -15.391 1 97.38 120 GLN A C 1
ATOM 947 O O . GLN A 1 120 ? -9.992 -1.407 -16.344 1 97.38 120 GLN A O 1
ATOM 952 N N . GLU A 1 121 ? -8.578 -2.658 -15.102 1 98.19 121 GLU A N 1
ATOM 953 C CA . GLU A 1 121 ? -8.727 -3.812 -15.984 1 98.19 121 GLU A CA 1
ATOM 954 C C . GLU A 1 121 ? -9.773 -4.785 -15.453 1 98.19 121 GLU A C 1
ATOM 956 O O . GLU A 1 121 ? -9.781 -5.961 -15.82 1 98.19 121 GLU A O 1
ATOM 961 N N . GLY A 1 122 ? -10.602 -4.332 -14.547 1 97.19 122 GLY A N 1
ATOM 962 C CA . GLY A 1 122 ? -11.812 -5.062 -14.195 1 97.19 122 GLY A CA 1
ATOM 963 C C . GLY A 1 122 ? -11.609 -6.023 -13.039 1 97.19 122 GLY A C 1
ATOM 964 O O . GLY A 1 122 ? -12.273 -7.059 -12.961 1 97.19 122 GLY A O 1
ATOM 965 N N . PHE A 1 123 ? -10.68 -5.766 -12.211 1 98.38 123 PHE A N 1
ATOM 966 C CA . PHE A 1 123 ? -10.492 -6.531 -10.984 1 98.38 123 PHE A CA 1
ATOM 967 C C . PHE A 1 123 ? -10.984 -5.742 -9.773 1 98.38 123 PHE A C 1
ATOM 969 O O . PHE A 1 123 ? -11.102 -4.52 -9.828 1 98.38 123 PHE A O 1
ATOM 976 N N . LYS A 1 124 ? -11.289 -6.414 -8.734 1 97.12 124 LYS A N 1
ATOM 977 C CA . LYS A 1 124 ? -11.516 -5.895 -7.391 1 97.12 124 LYS A CA 1
ATOM 978 C C . LYS A 1 124 ? -10.469 -6.426 -6.41 1 97.12 124 LYS A C 1
ATOM 980 O O . LYS A 1 124 ? -10.266 -7.637 -6.309 1 97.12 124 LYS A O 1
ATOM 985 N N . ILE A 1 125 ? -9.867 -5.555 -5.754 1 98.31 125 ILE A N 1
ATOM 986 C CA . ILE A 1 125 ? -8.852 -5.969 -4.785 1 98.31 125 ILE A CA 1
ATOM 987 C C . ILE A 1 125 ? -9.539 -6.5 -3.527 1 98.31 125 ILE A C 1
ATOM 989 O O . ILE A 1 125 ? -10.406 -5.836 -2.957 1 98.31 125 ILE A O 1
ATOM 993 N N . ILE A 1 126 ? -9.18 -7.676 -3.119 1 98.25 126 ILE A N 1
ATOM 994 C CA . ILE A 1 126 ? -9.727 -8.32 -1.93 1 98.25 126 ILE A CA 1
ATOM 995 C C . ILE A 1 126 ? -8.945 -7.875 -0.697 1 98.25 126 ILE A C 1
ATOM 997 O O . ILE A 1 126 ? -9.531 -7.41 0.284 1 98.25 126 ILE A O 1
ATOM 1001 N N . ASN A 1 127 ? -7.613 -7.996 -0.757 1 98.56 127 ASN A N 1
ATOM 1002 C CA . ASN A 1 127 ? -6.68 -7.609 0.296 1 98.56 127 ASN A CA 1
ATOM 1003 C C . ASN A 1 127 ? -5.398 -7.012 -0.282 1 98.56 127 ASN A C 1
ATOM 1005 O O . ASN A 1 127 ? -5.008 -7.34 -1.402 1 98.56 127 ASN A O 1
ATOM 1009 N N . ASN A 1 128 ? -4.844 -6.105 0.365 1 98.38 128 ASN A N 1
ATOM 1010 C CA . ASN A 1 128 ? -3.42 -5.82 0.245 1 98.38 128 ASN A CA 1
ATOM 1011 C C . ASN A 1 128 ? -2.637 -6.363 1.437 1 98.38 128 ASN A C 1
ATOM 1013 O O . ASN A 1 128 ? -2.754 -5.848 2.549 1 98.38 128 ASN A O 1
ATOM 1017 N N . ILE A 1 129 ? -1.847 -7.348 1.248 1 98.81 129 ILE A N 1
ATOM 1018 C CA . ILE A 1 129 ? -1.021 -8.008 2.256 1 98.81 129 ILE A CA 1
ATOM 1019 C C . ILE A 1 129 ? 0.307 -7.266 2.396 1 98.81 129 ILE A C 1
ATOM 1021 O O . ILE A 1 129 ? 0.932 -6.902 1.398 1 98.81 129 ILE A O 1
ATOM 1025 N N . THR A 1 130 ? 0.627 -6.914 3.598 1 98.88 130 THR A N 1
ATOM 1026 C CA . THR A 1 130 ? 1.966 -6.414 3.891 1 98.88 130 THR A CA 1
ATOM 1027 C C . THR A 1 130 ? 2.896 -7.559 4.277 1 98.88 130 THR A C 1
ATOM 1029 O O . THR A 1 130 ? 2.695 -8.211 5.301 1 98.88 130 THR A O 1
ATOM 1032 N N . TRP A 1 131 ? 3.844 -7.855 3.434 1 98.81 131 TRP A N 1
ATOM 1033 C CA . TRP A 1 131 ? 4.91 -8.781 3.793 1 98.81 131 TRP A CA 1
ATOM 1034 C C . TRP A 1 131 ? 6.051 -8.055 4.492 1 98.81 131 TRP A C 1
ATOM 1036 O O . TRP A 1 131 ? 6.801 -7.309 3.859 1 98.81 131 TRP A O 1
ATOM 1046 N N . GLN A 1 132 ? 6.16 -8.219 5.77 1 98.69 132 GLN A N 1
ATOM 1047 C CA . GLN A 1 132 ? 7.148 -7.543 6.605 1 98.69 132 GLN A CA 1
ATOM 1048 C C . GLN A 1 132 ? 8.383 -8.422 6.812 1 98.69 132 GLN A C 1
ATOM 1050 O O . GLN A 1 132 ? 8.312 -9.453 7.48 1 98.69 132 GLN A O 1
ATOM 1055 N N . LYS A 1 133 ? 9.508 -7.957 6.293 1 97.62 133 LYS A N 1
ATOM 1056 C CA . LYS A 1 133 ? 10.766 -8.695 6.43 1 97.62 133 LYS A CA 1
ATOM 1057 C C . LYS A 1 133 ? 11.352 -8.531 7.828 1 97.62 133 LYS A C 1
ATOM 1059 O O . LYS A 1 133 ? 11.367 -7.422 8.367 1 97.62 133 LYS A O 1
ATOM 1064 N N . THR A 1 134 ? 11.812 -9.555 8.398 1 95.81 134 THR A N 1
ATOM 1065 C CA . THR A 1 134 ? 12.336 -9.531 9.766 1 95.81 134 THR A CA 1
ATOM 1066 C C . THR A 1 134 ? 13.727 -8.906 9.805 1 95.81 134 THR A C 1
ATOM 1068 O O . THR A 1 134 ? 14.125 -8.336 10.82 1 95.81 134 THR A O 1
ATOM 1071 N N . ASN A 1 135 ? 14.453 -9.039 8.773 1 92.12 135 ASN A N 1
ATOM 1072 C CA . ASN A 1 135 ? 15.812 -8.492 8.719 1 92.12 135 ASN A CA 1
ATOM 1073 C C . ASN A 1 135 ? 16.031 -7.668 7.453 1 92.12 135 ASN A C 1
ATOM 1075 O O . ASN A 1 135 ? 16.875 -8.008 6.621 1 92.12 135 ASN A O 1
ATOM 1079 N N . PRO A 1 136 ? 15.344 -6.543 7.398 1 94.12 136 PRO A N 1
ATOM 1080 C CA . PRO A 1 136 ? 15.523 -5.703 6.215 1 94.12 136 PRO A CA 1
ATOM 1081 C C . PRO A 1 136 ? 16.875 -4.992 6.199 1 94.12 136 PRO A C 1
ATOM 1083 O O . PRO A 1 136 ? 17.469 -4.762 7.258 1 94.12 136 PRO A O 1
ATOM 1086 N N . PRO A 1 137 ? 17.375 -4.734 5 1 91.12 137 PRO A N 1
ATOM 1087 C CA . PRO A 1 137 ? 18.578 -3.904 4.949 1 91.12 137 PRO A CA 1
ATOM 1088 C C . PRO A 1 137 ? 18.391 -2.537 5.602 1 91.12 137 PRO A C 1
ATOM 1090 O O . PRO A 1 137 ? 17.312 -1.936 5.473 1 91.12 137 PRO A O 1
ATOM 1093 N N . PRO A 1 138 ? 19.359 -2.123 6.312 1 93.12 138 PRO A N 1
ATOM 1094 C CA . PRO A 1 138 ? 19.234 -0.799 6.926 1 93.12 138 PRO A CA 1
ATOM 1095 C C . PRO A 1 138 ? 19.219 0.329 5.898 1 93.12 138 PRO A C 1
ATOM 1097 O O . PRO A 1 138 ? 19.641 0.133 4.754 1 93.12 138 PRO A O 1
ATOM 1100 N N . ASN A 1 139 ? 18.641 1.396 6.27 1 93.44 139 ASN A N 1
ATOM 1101 C CA . ASN A 1 139 ? 18.75 2.611 5.473 1 93.44 139 ASN A CA 1
ATOM 1102 C C . ASN A 1 139 ? 20.094 3.299 5.707 1 93.44 139 ASN A C 1
ATOM 1104 O O . ASN A 1 139 ? 20.281 4.004 6.699 1 93.44 139 ASN A O 1
ATOM 1108 N N . LEU A 1 140 ? 20.922 3.238 4.766 1 91.56 140 LEU A N 1
ATOM 1109 C CA . LEU A 1 140 ? 22.297 3.732 4.922 1 91.56 140 LEU A CA 1
ATOM 1110 C C . LEU A 1 140 ? 22.328 5.258 4.863 1 91.56 140 LEU A C 1
ATOM 1112 O O . LEU A 1 140 ? 23.141 5.887 5.543 1 91.56 140 LEU A O 1
ATOM 1116 N N . ALA A 1 141 ? 21.469 5.863 4.078 1 92.38 141 ALA A N 1
ATOM 1117 C CA . ALA A 1 141 ? 21.453 7.312 3.906 1 92.38 141 ALA A CA 1
ATOM 1118 C C . ALA A 1 141 ? 20.844 8 5.129 1 92.38 141 ALA A C 1
ATOM 1120 O O . ALA A 1 141 ? 21.078 9.188 5.355 1 92.38 141 ALA A O 1
ATOM 1121 N N . CYS A 1 142 ? 20.016 7.262 5.941 1 95.5 142 CYS A N 1
ATOM 1122 C CA . CYS A 1 142 ? 19.375 7.766 7.148 1 95.5 142 CYS A CA 1
ATOM 1123 C C . CYS A 1 142 ? 18.5 8.984 6.836 1 95.5 142 CYS A C 1
ATOM 1125 O O . CYS A 1 142 ? 18.5 9.961 7.59 1 95.5 142 CYS A O 1
ATOM 1127 N N . ARG A 1 143 ? 17.797 8.953 5.688 1 97.06 143 ARG A N 1
ATOM 1128 C CA . ARG A 1 143 ? 16.984 10.07 5.238 1 97.06 143 ARG A CA 1
ATOM 1129 C C . ARG A 1 143 ? 15.5 9.68 5.176 1 97.06 143 ARG A C 1
ATOM 1131 O O . ARG A 1 143 ? 14.672 10.461 4.707 1 97.06 143 ARG A O 1
ATOM 1138 N N . CYS A 1 144 ? 15.195 8.453 5.551 1 98.31 144 CYS A N 1
ATOM 1139 C CA . CYS A 1 144 ? 13.82 7.969 5.578 1 98.31 144 CYS A CA 1
ATOM 1140 C C . CYS A 1 144 ? 13.695 6.754 6.488 1 98.31 144 CYS A C 1
ATOM 1142 O O . CYS A 1 144 ? 14.68 6.312 7.086 1 98.31 144 CYS A O 1
ATOM 1144 N N . PHE A 1 145 ? 12.516 6.297 6.691 1 98.75 145 PHE A N 1
ATOM 1145 C CA . PHE A 1 145 ? 12.281 5.062 7.43 1 98.75 145 PHE A CA 1
ATOM 1146 C C . PHE A 1 145 ? 12.805 3.859 6.656 1 98.75 145 PHE A C 1
ATOM 1148 O O . PHE A 1 145 ? 12.758 3.842 5.422 1 98.75 145 PHE A O 1
ATOM 1155 N N . THR A 1 146 ? 13.305 2.885 7.398 1 98.06 146 THR A N 1
ATOM 1156 C CA . THR A 1 146 ? 13.82 1.682 6.758 1 98.06 146 THR A CA 1
ATOM 1157 C C . THR A 1 146 ? 12.719 0.959 5.988 1 98.06 146 THR A C 1
ATOM 1159 O O . THR A 1 146 ? 11.641 0.701 6.531 1 98.06 146 THR A O 1
ATOM 1162 N N . HIS A 1 147 ? 12.977 0.719 4.73 1 97.81 147 HIS A N 1
ATOM 1163 C CA . HIS A 1 147 ? 12.07 -0.081 3.92 1 97.81 147 HIS A CA 1
ATOM 1164 C C . HIS A 1 147 ? 12.109 -1.549 4.332 1 97.81 147 HIS A C 1
ATOM 1166 O O . HIS A 1 147 ? 13.055 -2.268 3.992 1 97.81 147 HIS A O 1
ATOM 1172 N N . SER A 1 148 ? 11.062 -1.989 4.977 1 98.19 148 SER A N 1
ATOM 1173 C CA . SER A 1 148 ? 11.078 -3.342 5.52 1 98.19 148 SER A CA 1
ATOM 1174 C C . SER A 1 148 ? 9.945 -4.184 4.938 1 98.19 148 SER A C 1
ATOM 1176 O O . SER A 1 148 ? 9.75 -5.332 5.34 1 98.19 148 SER A O 1
ATOM 1178 N N . THR A 1 149 ? 9.195 -3.641 3.979 1 98.5 149 THR A N 1
ATOM 1179 C CA . THR A 1 149 ? 7.992 -4.348 3.555 1 98.5 149 THR A CA 1
ATOM 1180 C C . THR A 1 149 ? 7.922 -4.426 2.031 1 98.5 149 THR A C 1
ATOM 1182 O O . THR A 1 149 ? 8.516 -3.604 1.334 1 98.5 149 THR A O 1
ATOM 1185 N N . GLU A 1 150 ? 7.27 -5.426 1.554 1 98.06 150 GLU A N 1
ATOM 1186 C CA . GLU A 1 150 ? 6.676 -5.547 0.224 1 98.06 150 GLU A CA 1
ATOM 1187 C C . GLU A 1 150 ? 5.164 -5.715 0.307 1 98.06 150 GLU A C 1
ATOM 1189 O O . GLU A 1 150 ? 4.633 -6.109 1.349 1 98.06 150 GLU A O 1
ATOM 1194 N N . THR A 1 151 ? 4.508 -5.312 -0.719 1 98.75 151 THR A N 1
ATOM 1195 C CA . THR A 1 151 ? 3.057 -5.457 -0.766 1 98.75 151 THR A CA 1
ATOM 1196 C C . THR A 1 151 ? 2.654 -6.562 -1.734 1 98.75 151 THR A C 1
ATOM 1198 O O . THR A 1 151 ? 3.23 -6.691 -2.816 1 98.75 151 THR A O 1
ATOM 1201 N N . ILE A 1 152 ? 1.698 -7.359 -1.348 1 98.88 152 ILE A N 1
ATOM 1202 C CA . ILE A 1 152 ? 1.091 -8.367 -2.213 1 98.88 152 ILE A CA 1
ATOM 1203 C C . ILE A 1 152 ? -0.409 -8.102 -2.332 1 98.88 152 ILE A C 1
ATOM 1205 O O . ILE A 1 152 ? -1.132 -8.133 -1.334 1 98.88 152 ILE A O 1
ATOM 1209 N N . LEU A 1 153 ? -0.853 -7.863 -3.537 1 98.94 153 LEU A N 1
ATOM 1210 C CA . LEU A 1 153 ? -2.271 -7.617 -3.775 1 98.94 153 LEU A CA 1
ATOM 1211 C C . LEU A 1 153 ? -2.986 -8.906 -4.164 1 98.94 153 LEU A C 1
ATOM 1213 O O . LEU A 1 153 ? -2.484 -9.68 -4.984 1 98.94 153 LEU A O 1
ATOM 1217 N N . TRP A 1 154 ? -4.051 -9.195 -3.506 1 98.94 154 TRP A N 1
ATOM 1218 C CA . TRP A 1 154 ? -4.977 -10.273 -3.836 1 98.94 154 TRP A CA 1
ATOM 1219 C C . TRP A 1 154 ? -6.266 -9.719 -4.438 1 98.94 154 TRP A C 1
ATOM 1221 O O . TRP A 1 154 ? -6.914 -8.859 -3.842 1 98.94 154 TRP A O 1
ATOM 1231 N N . ALA A 1 155 ? -6.633 -10.156 -5.637 1 98.88 155 ALA A N 1
ATOM 1232 C CA . ALA A 1 155 ? -7.777 -9.562 -6.324 1 98.88 155 ALA A CA 1
ATOM 1233 C C . ALA A 1 155 ? -8.578 -10.625 -7.074 1 98.88 155 ALA A C 1
ATOM 1235 O O . ALA A 1 155 ? -8.039 -11.68 -7.43 1 98.88 155 ALA A O 1
ATOM 1236 N N . GLN A 1 156 ? -9.805 -10.367 -7.277 1 98.75 156 GLN A N 1
ATOM 1237 C CA . GLN A 1 156 ? -10.719 -11.18 -8.07 1 98.75 156 GLN A CA 1
ATOM 1238 C C . GLN A 1 156 ? -11.305 -10.375 -9.227 1 98.75 156 GLN A C 1
ATOM 1240 O O . GLN A 1 156 ? -11.219 -9.141 -9.242 1 98.75 156 GLN A O 1
ATOM 1245 N N . LYS A 1 157 ? -11.859 -11.078 -10.234 1 98.31 157 LYS A N 1
ATOM 1246 C CA . LYS A 1 157 ? -12.594 -10.359 -11.273 1 98.31 157 LYS A CA 1
ATOM 1247 C C . LYS A 1 157 ? -13.742 -9.555 -10.664 1 98.31 157 LYS A C 1
ATOM 1249 O O . LYS A 1 157 ? -14.438 -10.031 -9.766 1 98.31 157 LYS A O 1
ATOM 1254 N N . ASN A 1 158 ? -13.844 -8.32 -11.086 1 96.62 158 ASN A N 1
ATOM 1255 C CA . ASN A 1 158 ? -14.938 -7.465 -10.633 1 96.62 158 ASN A CA 1
ATOM 1256 C C . ASN A 1 158 ? -16.219 -7.73 -11.406 1 96.62 158 ASN A C 1
ATOM 1258 O O . ASN A 1 158 ? -16.672 -6.875 -12.172 1 96.62 158 ASN A O 1
ATOM 1262 N N . ASP A 1 159 ? -16.703 -8.844 -11.25 1 94.06 159 ASP A N 1
ATOM 1263 C CA . ASP A 1 159 ? -17.922 -9.312 -11.875 1 94.06 159 ASP A CA 1
ATOM 1264 C C . ASP A 1 159 ? -18.938 -9.758 -10.828 1 94.06 159 ASP A C 1
ATOM 1266 O O . ASP A 1 159 ? -18.578 -10.312 -9.789 1 94.06 159 ASP A O 1
ATOM 1270 N N . LYS A 1 160 ? -20.188 -9.484 -10.984 1 88 160 LYS A N 1
ATOM 1271 C CA . LYS A 1 160 ? -21.25 -9.789 -10.031 1 88 160 LYS A CA 1
ATOM 1272 C C . LYS A 1 160 ? -21.281 -11.273 -9.688 1 88 160 LYS A C 1
ATOM 1274 O O . LYS A 1 160 ? -21.562 -11.648 -8.547 1 88 160 LYS A O 1
ATOM 1279 N N . LYS A 1 161 ? -20.938 -12.094 -10.555 1 89.69 161 LYS A N 1
ATOM 1280 C CA . LYS A 1 161 ? -21.047 -13.531 -10.352 1 89.69 161 LYS A CA 1
ATOM 1281 C C . LYS A 1 161 ? -19.75 -14.117 -9.82 1 89.69 161 LYS A C 1
ATOM 1283 O O . LYS A 1 161 ? -19.703 -15.297 -9.461 1 89.69 161 LYS A O 1
ATOM 1288 N N . SER A 1 162 ? -18.734 -13.344 -9.719 1 93.06 162 SER A N 1
ATOM 1289 C CA . SER A 1 162 ? -17.438 -13.836 -9.258 1 93.06 162 SER A CA 1
ATOM 1290 C C . SER A 1 162 ? -17.453 -14.125 -7.758 1 93.06 162 SER A C 1
ATOM 1292 O O . SER A 1 162 ? -17.875 -13.281 -6.965 1 93.06 162 SER A O 1
ATOM 1294 N N . ARG A 1 163 ? -17.125 -15.375 -7.418 1 95.81 163 ARG A N 1
ATOM 1295 C CA . ARG A 1 163 ? -17 -15.789 -6.023 1 95.81 163 ARG A CA 1
ATOM 1296 C C . ARG A 1 163 ? -15.672 -16.5 -5.789 1 95.81 163 ARG A C 1
ATOM 1298 O O . ARG A 1 163 ? -15.547 -17.703 -6.031 1 95.81 163 ARG A O 1
ATOM 1305 N N . HIS A 1 164 ? -14.766 -15.766 -5.254 1 98.19 164 HIS A N 1
ATOM 1306 C CA . HIS A 1 164 ? -13.438 -16.344 -5.07 1 98.19 164 HIS A CA 1
ATOM 1307 C C . HIS A 1 164 ? -13.438 -17.375 -3.947 1 98.19 164 HIS A C 1
ATOM 1309 O O . HIS A 1 164 ? -14.289 -17.328 -3.057 1 98.19 164 HIS A O 1
ATOM 1315 N N . PHE A 1 165 ? -12.539 -18.312 -4.055 1 98.38 165 PHE A N 1
ATOM 1316 C CA . PHE A 1 165 ? -12.297 -19.297 -3.002 1 98.38 165 PHE A CA 1
ATOM 1317 C C . PHE A 1 165 ? -11.352 -18.734 -1.949 1 98.38 165 PHE A C 1
ATOM 1319 O O . PHE A 1 165 ? -10.391 -18.031 -2.279 1 98.38 165 PHE A O 1
ATOM 1326 N N . PHE A 1 166 ? -11.609 -19 -0.7 1 98.81 166 PHE A N 1
ATOM 1327 C CA . PHE A 1 166 ? -10.742 -18.688 0.429 1 98.81 166 PHE A CA 1
ATOM 1328 C C . PHE A 1 166 ? -10.812 -19.781 1.486 1 98.81 166 PHE A C 1
ATOM 1330 O O . PHE A 1 166 ? -11.875 -20.031 2.053 1 98.81 166 PHE A O 1
ATOM 1337 N N . ASP A 1 167 ? -9.672 -20.375 1.716 1 98.81 167 ASP A N 1
ATOM 1338 C CA . ASP A 1 167 ? -9.656 -21.406 2.754 1 98.81 167 ASP A CA 1
ATOM 1339 C C . ASP A 1 167 ? -9.523 -20.781 4.141 1 98.81 167 ASP A C 1
ATOM 1341 O O . ASP A 1 167 ? -8.453 -20.812 4.746 1 98.81 167 ASP A O 1
ATOM 1345 N N . TYR A 1 168 ? -10.594 -20.328 4.637 1 98.5 168 TYR A N 1
ATOM 1346 C CA . TYR A 1 168 ? -10.656 -19.609 5.906 1 98.5 168 TYR A CA 1
ATOM 1347 C C . TYR A 1 168 ? -10.156 -20.484 7.051 1 98.5 168 TYR A C 1
ATOM 1349 O O . TYR A 1 168 ? -9.359 -20.031 7.879 1 98.5 168 TYR A O 1
ATOM 1357 N N . GLN A 1 169 ? -10.562 -21.734 7.086 1 98.44 169 GLN A N 1
ATOM 1358 C CA . GLN A 1 169 ? -10.219 -22.641 8.18 1 98.44 169 GLN A CA 1
ATOM 1359 C C . GLN A 1 169 ? -8.727 -22.953 8.18 1 98.44 169 GLN A C 1
ATOM 1361 O O . GLN A 1 169 ? -8.086 -22.969 9.234 1 98.44 169 GLN A O 1
ATOM 1366 N N . LYS A 1 170 ? -8.219 -23.203 7.031 1 98.69 170 LYS A N 1
ATOM 1367 C CA . LYS A 1 170 ? -6.797 -23.5 6.934 1 98.69 170 LYS A CA 1
ATOM 1368 C C . LYS A 1 170 ? -5.957 -22.297 7.391 1 98.69 170 LYS A C 1
ATOM 1370 O O . LYS A 1 170 ? -4.961 -22.469 8.094 1 98.69 170 LYS A O 1
ATOM 1375 N N . MET A 1 171 ? -6.34 -21.062 6.949 1 98.75 171 MET A N 1
ATOM 1376 C CA . MET A 1 171 ? -5.609 -19.875 7.355 1 98.75 171 MET A CA 1
ATOM 1377 C C . MET A 1 171 ? -5.719 -19.656 8.859 1 98.75 171 MET A C 1
ATOM 1379 O O . MET A 1 171 ? -4.746 -19.25 9.508 1 98.75 171 MET A O 1
ATOM 1383 N N . LYS A 1 172 ? -6.879 -19.938 9.398 1 98.44 172 LYS A N 1
ATOM 1384 C CA . LYS A 1 172 ? -7.074 -19.828 10.844 1 98.44 172 LYS A CA 1
ATOM 1385 C C . LYS A 1 172 ? -6.168 -20.797 11.594 1 98.44 172 LYS A C 1
ATOM 1387 O O . LYS A 1 172 ? -5.535 -20.422 12.586 1 98.44 172 LYS A O 1
ATOM 1392 N N . GLU A 1 173 ? -6.121 -22 11.102 1 98.56 173 GLU A N 1
ATOM 1393 C CA . GLU A 1 173 ? -5.25 -23.016 11.688 1 98.56 173 GLU A CA 1
ATOM 1394 C C . GLU A 1 173 ? -3.789 -22.578 11.648 1 98.56 173 GLU A C 1
ATOM 1396 O O . GLU A 1 173 ? -3.072 -22.688 12.641 1 98.56 173 GLU A O 1
ATOM 1401 N N . MET A 1 174 ? -3.354 -22.047 10.516 1 98.31 174 MET A N 1
ATOM 1402 C CA . MET A 1 174 ? -1.972 -21.609 10.32 1 98.31 174 MET A CA 1
ATOM 1403 C C . MET A 1 174 ? -1.649 -20.406 11.195 1 98.31 174 MET A C 1
ATOM 1405 O O . MET A 1 174 ? -0.48 -20.078 11.398 1 98.31 174 MET A O 1
ATOM 1409 N N . ASN A 1 175 ? -2.688 -19.719 11.586 1 98.12 175 ASN A N 1
ATOM 1410 C CA . ASN A 1 175 ? -2.504 -18.531 12.414 1 98.12 175 ASN A CA 1
ATOM 1411 C C . ASN A 1 175 ? -2.844 -18.812 13.875 1 98.12 175 ASN A C 1
ATOM 1413 O O . ASN A 1 175 ? -3.359 -17.938 14.578 1 98.12 175 ASN A O 1
ATOM 1417 N N . GLY A 1 176 ? -2.719 -20.031 14.391 1 97.81 176 GLY A N 1
ATOM 1418 C CA . GLY A 1 176 ? -2.887 -20.375 15.789 1 97.81 176 GLY A CA 1
ATOM 1419 C C . GLY A 1 176 ? -4.336 -20.375 16.234 1 97.81 176 GLY A C 1
ATOM 1420 O O . GLY A 1 176 ? -4.637 -20.047 17.391 1 97.81 176 GLY A O 1
ATOM 1421 N N . GLY A 1 177 ? -5.215 -20.578 15.336 1 98.06 177 GLY A N 1
ATOM 1422 C CA . GLY A 1 177 ? -6.625 -20.688 15.68 1 98.06 177 GLY A CA 1
AT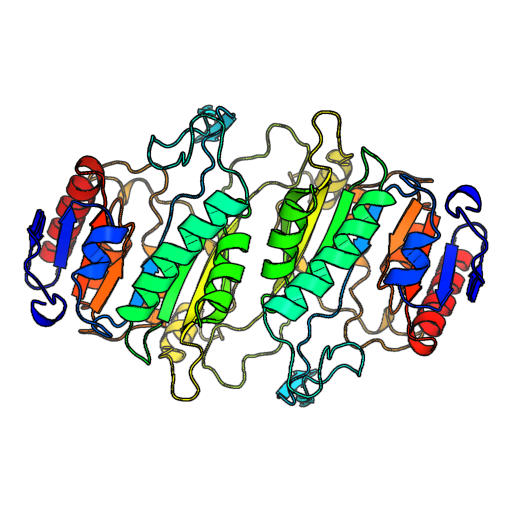OM 1423 C C . GLY A 1 177 ? -7.359 -19.359 15.633 1 98.06 177 GLY A C 1
ATOM 1424 O O . GLY A 1 177 ? -8.539 -19.281 15.984 1 98.06 177 GLY A O 1
ATOM 1425 N N . LYS A 1 178 ? -6.668 -18.328 15.219 1 97.75 178 LYS A N 1
ATOM 1426 C CA . LYS A 1 178 ? -7.27 -17 15.109 1 97.75 178 LYS A CA 1
ATOM 1427 C C . LYS A 1 178 ? -7.363 -16.562 13.656 1 97.75 178 LYS A C 1
ATOM 1429 O O . LYS A 1 178 ? -6.605 -17.031 12.805 1 97.75 178 LYS A O 1
ATOM 1434 N N . GLN A 1 179 ? -8.328 -15.68 13.398 1 97.56 179 GLN A N 1
ATOM 1435 C CA . GLN A 1 179 ? -8.414 -15.125 12.055 1 97.56 179 GLN A CA 1
ATOM 1436 C C . GLN A 1 179 ? -7.094 -14.5 11.625 1 97.56 179 GLN A C 1
ATOM 1438 O O . GLN A 1 179 ? -6.512 -13.703 12.359 1 97.56 179 GLN A O 1
ATOM 1443 N N . MET A 1 180 ? -6.629 -14.891 10.5 1 98.5 180 MET A N 1
ATOM 1444 C CA . MET A 1 180 ? -5.367 -14.344 10 1 98.5 180 MET A CA 1
ATOM 1445 C C . MET A 1 180 ? -5.57 -12.938 9.445 1 98.5 180 MET A C 1
ATOM 1447 O O . MET A 1 180 ? -6.559 -12.672 8.758 1 98.5 180 MET A O 1
ATOM 1451 N N . LYS A 1 181 ? -4.629 -12.023 9.742 1 98.44 181 LYS A N 1
ATOM 1452 C CA . LYS A 1 181 ? -4.699 -10.625 9.305 1 98.44 181 LYS A CA 1
ATOM 1453 C C . LYS A 1 181 ? -3.795 -10.383 8.102 1 98.44 181 LYS A C 1
ATOM 1455 O O . LYS A 1 181 ? -3.283 -11.336 7.5 1 98.44 181 LYS A O 1
ATOM 1460 N N . ASP A 1 182 ? -3.65 -9.141 7.684 1 98.75 182 ASP A N 1
ATOM 1461 C CA . ASP A 1 182 ? -3.057 -8.812 6.391 1 98.75 182 ASP A CA 1
ATOM 1462 C C . ASP A 1 182 ? -1.616 -8.328 6.551 1 98.75 182 ASP A C 1
ATOM 1464 O O . ASP A 1 182 ? -1.073 -7.668 5.664 1 98.75 182 ASP A O 1
ATOM 1468 N N . VAL A 1 183 ? -0.979 -8.602 7.691 1 98.81 183 VAL A N 1
ATOM 1469 C CA . VAL A 1 183 ? 0.458 -8.406 7.855 1 98.81 183 VAL A CA 1
ATOM 1470 C C . VAL A 1 183 ? 1.139 -9.75 8.102 1 98.81 183 VAL A C 1
ATOM 1472 O O . VAL A 1 183 ? 0.863 -10.422 9.102 1 98.81 183 VAL A O 1
ATOM 1475 N N . TRP A 1 184 ? 1.963 -10.172 7.172 1 98.81 184 TRP A N 1
ATOM 1476 C CA . TRP A 1 184 ? 2.689 -11.438 7.238 1 98.81 184 TRP A CA 1
ATOM 1477 C C . TRP A 1 184 ? 4.176 -11.195 7.477 1 98.81 184 TRP A C 1
ATOM 1479 O O . TRP A 1 184 ? 4.871 -10.656 6.613 1 98.81 184 TRP A O 1
ATOM 1489 N N . THR A 1 185 ? 4.699 -11.625 8.594 1 98.31 185 THR A N 1
ATOM 1490 C CA . THR A 1 185 ? 6.102 -11.406 8.938 1 98.31 185 THR A CA 1
ATOM 1491 C C . THR A 1 185 ? 6.93 -12.656 8.625 1 98.31 185 THR A C 1
ATOM 1493 O O . THR A 1 185 ? 6.496 -13.773 8.891 1 98.31 185 THR A O 1
ATOM 1496 N N . GLY A 1 186 ? 8.062 -12.453 8.039 1 97.75 186 GLY A N 1
ATOM 1497 C CA . GLY A 1 186 ? 8.953 -13.578 7.793 1 97.75 186 GLY A CA 1
ATOM 1498 C C . GLY A 1 186 ? 10.297 -13.164 7.223 1 97.75 186 GLY A C 1
ATOM 1499 O O . GLY A 1 186 ? 10.492 -11.992 6.879 1 97.75 186 GLY A O 1
ATOM 1500 N N . ALA A 1 187 ? 11.188 -14.07 7.113 1 96.56 187 ALA A N 1
ATOM 1501 C CA . ALA A 1 187 ? 12.555 -13.828 6.648 1 96.56 187 ALA A CA 1
ATOM 1502 C C . ALA A 1 187 ? 12.625 -13.82 5.125 1 96.56 187 ALA A C 1
ATOM 1504 O O . ALA A 1 187 ? 11.695 -14.266 4.453 1 96.56 187 ALA A O 1
ATOM 1505 N N . LEU A 1 188 ? 13.719 -13.242 4.648 1 95.25 188 LEU A N 1
ATOM 1506 C CA . LEU A 1 188 ? 14.039 -13.406 3.236 1 95.25 188 LEU A CA 1
ATOM 1507 C C . LEU A 1 188 ? 14.336 -14.867 2.914 1 95.25 188 LEU A C 1
ATOM 1509 O O . LEU A 1 188 ? 14.438 -15.695 3.82 1 95.25 188 LEU A O 1
ATOM 1513 N N . THR A 1 189 ? 14.414 -15.164 1.654 1 96.19 189 THR A N 1
ATOM 1514 C CA . THR A 1 189 ? 14.625 -16.531 1.198 1 96.19 189 THR A CA 1
ATOM 1515 C C . THR A 1 189 ? 15.898 -17.109 1.805 1 96.19 189 THR A C 1
ATOM 1517 O O . THR A 1 189 ? 16.969 -16.531 1.672 1 96.19 189 THR A O 1
ATOM 1520 N N . LYS A 1 190 ? 15.812 -18.219 2.475 1 95.31 190 LYS A N 1
ATOM 1521 C CA . LYS A 1 190 ? 16.953 -18.844 3.133 1 95.31 190 LYS A CA 1
ATOM 1522 C C . LYS A 1 190 ? 17.844 -19.547 2.119 1 95.31 190 LYS A C 1
ATOM 1524 O O . LYS A 1 190 ? 17.391 -20 1.067 1 95.31 190 LYS A O 1
ATOM 1529 N N . PRO A 1 191 ? 19.062 -19.672 2.469 1 95.44 191 PRO A N 1
ATOM 1530 C CA . PRO A 1 191 ? 20.031 -20.312 1.565 1 95.44 191 PRO A CA 1
ATOM 1531 C C . PRO A 1 191 ? 19.594 -21.719 1.135 1 95.44 191 PRO A C 1
ATOM 1533 O O . PRO A 1 191 ? 19.844 -22.125 -0.004 1 95.44 191 PRO A O 1
ATOM 1536 N N . SER A 1 192 ? 18.891 -22.469 1.929 1 96.12 192 SER A N 1
ATOM 1537 C CA . SER A 1 192 ? 18.484 -23.828 1.631 1 96.12 192 SER A CA 1
ATOM 1538 C C . SER A 1 192 ? 17.5 -23.875 0.473 1 96.12 192 SER A C 1
ATOM 1540 O O . SER A 1 192 ? 17.312 -24.922 -0.153 1 96.12 192 SER A O 1
ATOM 1542 N N . GLU A 1 193 ? 16.844 -22.719 0.176 1 96.81 193 GLU A N 1
ATOM 1543 C CA . GLU A 1 193 ? 15.898 -22.641 -0.931 1 96.81 193 GLU A CA 1
ATOM 1544 C C . GLU A 1 193 ? 16.594 -22.219 -2.225 1 96.81 193 GLU A C 1
ATOM 1546 O O . GLU A 1 193 ? 15.945 -22.109 -3.268 1 96.81 193 GLU A O 1
ATOM 1551 N N . LYS A 1 194 ? 17.906 -22.047 -2.123 1 96.56 194 LYS A N 1
ATOM 1552 C CA . LYS A 1 194 ? 18.641 -21.531 -3.279 1 96.56 194 LYS A CA 1
ATOM 1553 C C . LYS A 1 194 ? 19.688 -22.516 -3.758 1 96.56 194 LYS A C 1
ATOM 1555 O O . LYS A 1 194 ? 20.625 -22.156 -4.473 1 96.56 194 LYS A O 1
ATOM 1560 N N . THR A 1 195 ? 19.516 -23.75 -3.451 1 96.56 195 THR A N 1
ATOM 1561 C CA . THR A 1 195 ? 20.531 -24.766 -3.74 1 96.56 195 THR A CA 1
ATOM 1562 C C . THR A 1 195 ? 20.594 -25.047 -5.238 1 96.56 195 THR A C 1
ATOM 1564 O O . THR A 1 195 ? 21.625 -25.469 -5.75 1 96.56 195 THR A O 1
ATOM 1567 N N . GLU A 1 196 ? 19.516 -24.812 -5.953 1 96.5 196 GLU A N 1
ATOM 1568 C CA . GLU A 1 196 ? 19.453 -25.125 -7.379 1 96.5 196 GLU A CA 1
ATOM 1569 C C . GLU A 1 196 ? 19.891 -23.922 -8.219 1 96.5 196 GLU A C 1
ATOM 1571 O O . GLU A 1 196 ? 19.859 -23.984 -9.453 1 96.5 196 GLU A O 1
ATOM 1576 N N . GLY A 1 197 ? 20.219 -22.828 -7.566 1 95.06 197 GLY A N 1
ATOM 1577 C CA . GLY A 1 197 ? 20.594 -21.594 -8.227 1 95.06 197 GLY A CA 1
ATOM 1578 C C . GLY A 1 197 ? 20.078 -20.359 -7.52 1 95.06 197 GLY A C 1
ATOM 1579 O O . GLY A 1 197 ? 19.234 -20.453 -6.633 1 95.06 197 GLY A O 1
ATOM 1580 N N . LYS A 1 198 ? 20.656 -19.25 -8.047 1 92.62 198 LYS A N 1
ATOM 1581 C CA . LYS A 1 198 ? 20.312 -18 -7.359 1 92.62 198 LYS A CA 1
ATOM 1582 C C . LYS A 1 198 ? 19.516 -17.062 -8.266 1 92.62 198 LYS A C 1
ATOM 1584 O O . LYS A 1 198 ? 19.875 -16.891 -9.438 1 92.62 198 LYS A O 1
ATOM 1589 N N . HIS A 1 199 ? 18.453 -16.672 -7.824 1 93.12 199 HIS A N 1
ATOM 1590 C CA . HIS A 1 199 ? 17.688 -15.555 -8.375 1 93.12 199 HIS A CA 1
ATOM 1591 C C . HIS A 1 199 ? 17.703 -14.359 -7.422 1 93.12 199 HIS A C 1
ATOM 1593 O O . HIS A 1 199 ? 17.547 -14.523 -6.211 1 93.12 199 HIS A O 1
ATOM 1599 N N . PRO A 1 200 ? 17.922 -13.125 -7.879 1 89.19 200 PRO A N 1
ATOM 1600 C CA . PRO A 1 200 ? 18.109 -11.969 -7.008 1 89.19 200 PRO A CA 1
ATOM 1601 C C . PRO A 1 200 ? 16.875 -11.656 -6.164 1 89.19 200 PRO A C 1
ATOM 1603 O O . PRO A 1 200 ? 16.984 -11.086 -5.078 1 89.19 200 PRO A O 1
ATOM 1606 N N . THR A 1 201 ? 15.672 -11.961 -6.609 1 91.25 201 THR A N 1
ATOM 1607 C CA . THR A 1 201 ? 14.461 -11.57 -5.891 1 91.25 201 THR A CA 1
ATOM 1608 C C . THR A 1 201 ? 13.57 -12.781 -5.645 1 91.25 201 THR A C 1
ATOM 1610 O O . THR A 1 201 ? 12.344 -12.672 -5.699 1 91.25 201 THR A O 1
ATOM 1613 N N . GLN A 1 202 ? 14.188 -13.953 -5.461 1 96.19 202 GLN A N 1
ATOM 1614 C CA . GLN A 1 202 ? 13.43 -15.164 -5.184 1 96.19 202 GLN A CA 1
ATOM 1615 C C . GLN A 1 202 ? 12.555 -15 -3.943 1 96.19 202 GLN A C 1
ATOM 1617 O O . GLN A 1 202 ? 13.039 -14.578 -2.891 1 96.19 202 GLN A O 1
ATOM 1622 N N . LYS A 1 203 ? 11.273 -15.234 -4.031 1 98.12 203 LYS A N 1
ATOM 1623 C CA . LYS A 1 203 ? 10.359 -15.203 -2.895 1 98.12 203 LYS A CA 1
ATOM 1624 C C . LYS A 1 203 ? 10.516 -16.453 -2.033 1 98.12 203 LYS A C 1
ATOM 1626 O O . LYS A 1 203 ? 10.797 -17.547 -2.551 1 98.12 203 LYS A O 1
ATOM 1631 N N . PRO A 1 204 ? 10.398 -16.375 -0.744 1 98.38 204 PRO A N 1
ATOM 1632 C CA . PRO A 1 204 ? 10.5 -17.547 0.109 1 98.38 204 PRO A CA 1
ATOM 1633 C C . PRO A 1 204 ? 9.32 -18.516 -0.058 1 98.38 204 PRO A C 1
ATOM 1635 O O . PRO A 1 204 ? 8.195 -18.062 -0.307 1 98.38 204 PRO A O 1
ATOM 1638 N N . GLU A 1 205 ? 9.539 -19.75 0.162 1 98.62 205 GLU A N 1
ATOM 1639 C CA . GLU A 1 205 ? 8.539 -20.797 -0.009 1 98.62 205 GLU A CA 1
ATOM 1640 C C . GLU A 1 205 ? 7.352 -20.594 0.931 1 98.62 205 GLU A C 1
ATOM 1642 O O . GLU A 1 205 ? 6.199 -20.781 0.539 1 98.62 205 GLU A O 1
ATOM 1647 N N . TYR A 1 206 ? 7.586 -20.141 2.176 1 98.56 206 TYR A N 1
ATOM 1648 C CA . TYR A 1 206 ? 6.508 -20.016 3.15 1 98.56 206 TYR A CA 1
ATOM 1649 C C . TYR A 1 206 ? 5.473 -19 2.686 1 98.56 206 TYR A C 1
ATOM 1651 O O . TYR A 1 206 ? 4.285 -19.141 2.988 1 98.56 206 TYR A O 1
ATOM 1659 N N . LEU A 1 207 ? 5.926 -18.016 1.984 1 98.75 207 LEU A N 1
ATOM 1660 C CA . LEU A 1 207 ? 5.023 -16.984 1.476 1 98.75 207 LEU A CA 1
ATOM 1661 C C . LEU A 1 207 ? 4.074 -17.562 0.431 1 98.75 207 LEU A C 1
ATOM 1663 O O . LEU A 1 207 ? 2.859 -17.359 0.511 1 98.75 207 LEU A O 1
ATOM 1667 N N . LEU A 1 208 ? 4.621 -18.312 -0.544 1 98.81 208 LEU A N 1
ATOM 1668 C CA . LEU A 1 208 ? 3.818 -18.875 -1.624 1 98.81 208 LEU A CA 1
ATOM 1669 C C . LEU A 1 208 ? 2.99 -20.047 -1.126 1 98.81 208 LEU A C 1
ATOM 1671 O O . LEU A 1 208 ? 1.888 -20.297 -1.621 1 98.81 208 LEU A O 1
ATOM 1675 N N . GLU A 1 209 ? 3.529 -20.781 -0.132 1 98.81 209 GLU A N 1
ATOM 1676 C CA . GLU A 1 209 ? 2.717 -21.812 0.522 1 98.81 209 GLU A CA 1
ATOM 1677 C C . GLU A 1 209 ? 1.396 -21.219 1.021 1 98.81 209 GLU A C 1
ATOM 1679 O O . GLU A 1 209 ? 0.326 -21.766 0.743 1 98.81 209 GLU A O 1
ATOM 1684 N N . LYS A 1 210 ? 1.507 -20.156 1.749 1 98.88 210 LYS A N 1
ATOM 1685 C CA . LYS A 1 210 ? 0.328 -19.5 2.312 1 98.88 210 LYS A CA 1
ATOM 1686 C C . LYS A 1 210 ? -0.629 -19.047 1.212 1 98.88 210 LYS A C 1
ATOM 1688 O O . LYS A 1 210 ? -1.839 -19.266 1.307 1 98.88 210 LYS A O 1
ATOM 1693 N N . ILE A 1 211 ? -0.127 -18.453 0.152 1 98.94 211 ILE A N 1
ATOM 1694 C CA . ILE A 1 211 ? -0.917 -17.922 -0.954 1 98.94 211 ILE A CA 1
ATOM 1695 C C . ILE A 1 211 ? -1.648 -19.062 -1.659 1 98.94 211 ILE A C 1
ATOM 1697 O O . ILE A 1 211 ? -2.854 -18.984 -1.903 1 98.94 211 ILE A O 1
ATOM 1701 N N . VAL A 1 212 ? -0.965 -20.172 -1.938 1 98.94 212 VAL A N 1
ATOM 1702 C CA . VAL A 1 212 ? -1.531 -21.328 -2.645 1 98.94 212 VAL A CA 1
ATOM 1703 C C . VAL A 1 212 ? -2.627 -21.969 -1.798 1 98.94 212 VAL A C 1
ATOM 1705 O O . VAL A 1 212 ? -3.73 -22.219 -2.289 1 98.94 212 VAL A O 1
ATOM 1708 N N . LEU A 1 213 ? -2.318 -22.141 -0.537 1 98.88 213 LEU A N 1
ATOM 1709 C CA . LEU A 1 213 ? -3.268 -22.812 0.343 1 98.88 213 LEU A CA 1
ATOM 1710 C C . LEU A 1 213 ? -4.473 -21.922 0.627 1 98.88 213 LEU A C 1
ATOM 1712 O O . LEU A 1 213 ? -5.59 -22.422 0.792 1 98.88 213 LEU A O 1
ATOM 1716 N N . ALA A 1 214 ? -4.305 -20.672 0.644 1 98.94 214 ALA A N 1
ATOM 1717 C CA . ALA A 1 214 ? -5.379 -19.734 0.972 1 98.94 214 ALA A CA 1
ATOM 1718 C C . ALA A 1 214 ? -6.402 -19.656 -0.157 1 98.94 214 ALA A C 1
ATOM 1720 O O . ALA A 1 214 ? -7.59 -19.438 0.089 1 98.94 214 ALA A O 1
ATOM 1721 N N . SER A 1 215 ? -5.953 -19.875 -1.428 1 98.88 215 SER A N 1
ATOM 1722 C CA . SER A 1 215 ? -6.82 -19.391 -2.494 1 98.88 215 SER A CA 1
ATOM 1723 C C . SER A 1 215 ? -7.027 -20.453 -3.57 1 98.88 215 SER A C 1
ATOM 1725 O O . SER A 1 215 ? -7.594 -20.156 -4.629 1 98.88 215 SER A O 1
ATOM 1727 N N . THR A 1 216 ? -6.52 -21.703 -3.359 1 98.81 216 THR A N 1
ATOM 1728 C CA . THR A 1 216 ? -6.695 -22.734 -4.363 1 98.81 216 THR A CA 1
ATOM 1729 C C . THR A 1 216 ? -7.008 -24.078 -3.701 1 98.81 216 THR A C 1
ATOM 1731 O O . THR A 1 216 ? -6.812 -24.25 -2.494 1 98.81 216 THR A O 1
ATOM 1734 N N . GLU A 1 217 ? -7.52 -24.969 -4.465 1 98.62 217 GLU A N 1
ATOM 1735 C CA . GLU A 1 217 ? -7.766 -26.359 -4.09 1 98.62 217 GLU A CA 1
ATOM 1736 C C . GLU A 1 217 ? -6.906 -27.312 -4.91 1 98.62 217 GLU A C 1
ATOM 1738 O O . GLU A 1 217 ? -6.406 -26.953 -5.977 1 98.62 217 GLU A O 1
ATOM 1743 N N . GLU A 1 218 ? -6.75 -28.516 -4.379 1 98.44 218 GLU A N 1
ATOM 1744 C CA . GLU A 1 218 ? -5.973 -29.531 -5.078 1 98.44 218 GLU A CA 1
ATOM 1745 C C . GLU A 1 218 ? -6.492 -29.75 -6.496 1 98.44 218 GLU A C 1
ATOM 1747 O O . GLU A 1 218 ? -7.703 -29.75 -6.727 1 98.44 218 GLU A O 1
ATOM 1752 N N . GLY A 1 219 ? -5.547 -29.891 -7.438 1 98.06 219 GLY A N 1
ATOM 1753 C CA . GLY A 1 219 ? -5.887 -30.172 -8.82 1 98.06 219 GLY A CA 1
ATOM 1754 C C . GLY A 1 219 ? -6.043 -28.922 -9.664 1 98.06 219 GLY A C 1
ATOM 1755 O O . GLY A 1 219 ? -6.027 -29 -10.898 1 98.06 219 GLY A O 1
ATOM 1756 N N . GLN A 1 220 ? -6.156 -27.766 -9.055 1 98.62 220 GLN A N 1
ATOM 1757 C CA . GLN A 1 220 ? -6.367 -26.516 -9.781 1 98.62 220 GLN A CA 1
ATOM 1758 C C . GLN A 1 220 ? -5.082 -26.047 -10.453 1 98.62 220 GLN A C 1
ATOM 1760 O O . GLN A 1 220 ? -3.986 -26.469 -10.078 1 98.62 220 GLN A O 1
ATOM 1765 N N . VAL A 1 221 ? -5.215 -25.203 -11.445 1 98.81 221 VAL A N 1
ATOM 1766 C CA . VAL A 1 221 ? -4.102 -24.766 -12.273 1 98.81 221 VAL A CA 1
ATOM 1767 C C . VAL A 1 221 ? -3.648 -23.375 -11.828 1 98.81 221 VAL A C 1
ATOM 1769 O O . VAL A 1 221 ? -4.453 -22.438 -11.781 1 98.81 221 VAL A O 1
ATOM 1772 N N . ILE A 1 222 ? -2.379 -23.234 -11.523 1 98.94 222 ILE A N 1
ATOM 1773 C CA . ILE A 1 222 ? -1.766 -21.969 -11.117 1 98.94 222 ILE A CA 1
ATOM 1774 C C . ILE A 1 222 ? -0.812 -21.484 -12.211 1 98.94 222 ILE A C 1
ATOM 1776 O O . ILE A 1 222 ? 0.004 -22.25 -12.719 1 98.94 222 ILE A O 1
ATOM 1780 N N . LEU A 1 223 ? -0.96 -20.219 -12.578 1 98.94 223 LEU A N 1
ATOM 1781 C CA . LEU A 1 223 ? -0.117 -19.594 -13.586 1 98.94 223 LEU A CA 1
ATOM 1782 C C . LEU A 1 223 ? 0.791 -18.531 -12.953 1 98.94 223 LEU A C 1
ATOM 1784 O O . LEU A 1 223 ? 0.349 -17.75 -12.109 1 98.94 223 LEU A O 1
ATOM 1788 N N . ASP A 1 224 ? 2.021 -18.516 -13.312 1 98.94 224 ASP A N 1
ATOM 1789 C CA . ASP A 1 224 ? 2.969 -17.453 -13.016 1 98.94 224 ASP A CA 1
ATOM 1790 C C . ASP A 1 224 ? 3.592 -16.891 -14.289 1 98.94 224 ASP A C 1
ATOM 1792 O O . ASP A 1 224 ? 4.484 -17.516 -14.875 1 98.94 224 ASP A O 1
ATOM 1796 N N . PRO A 1 225 ? 3.176 -15.711 -14.75 1 98.81 225 PRO A N 1
ATOM 1797 C CA . PRO A 1 225 ? 3.643 -15.164 -16.016 1 98.81 225 PRO A CA 1
ATOM 1798 C C . PRO A 1 225 ? 5.027 -14.531 -15.922 1 98.81 225 PRO A C 1
ATOM 1800 O O . PRO A 1 225 ? 5.574 -14.062 -16.922 1 98.81 225 PRO A O 1
ATOM 1803 N N . PHE A 1 226 ? 5.605 -14.469 -14.703 1 98.25 226 PHE A N 1
ATOM 1804 C CA . PHE A 1 226 ? 6.949 -13.992 -14.406 1 98.25 226 PHE A CA 1
ATOM 1805 C C . PHE A 1 226 ? 7.652 -14.93 -13.43 1 98.25 226 PHE A C 1
ATOM 1807 O O . PHE A 1 226 ? 8.117 -14.5 -12.367 1 98.25 226 PHE A O 1
ATOM 1814 N N . CYS A 1 227 ? 7.828 -16.156 -13.75 1 96.38 227 CYS A N 1
ATOM 1815 C CA . CYS A 1 227 ? 7.98 -17.234 -12.789 1 96.38 227 CYS A CA 1
ATOM 1816 C C . CYS A 1 227 ? 9.375 -17.219 -12.164 1 96.38 227 CYS A C 1
ATOM 1818 O O . CYS A 1 227 ? 9.547 -17.641 -11.016 1 96.38 227 CYS A O 1
ATOM 1820 N N . GLY A 1 228 ? 10.422 -16.672 -12.953 1 96.56 228 GLY A N 1
ATOM 1821 C CA . GLY A 1 228 ? 11.75 -16.609 -12.367 1 96.56 228 GLY A CA 1
ATOM 1822 C C . GLY A 1 228 ? 12.258 -17.953 -11.891 1 96.56 228 GLY A C 1
ATOM 1823 O O . GLY A 1 228 ? 12.273 -18.922 -12.648 1 96.56 228 GLY A O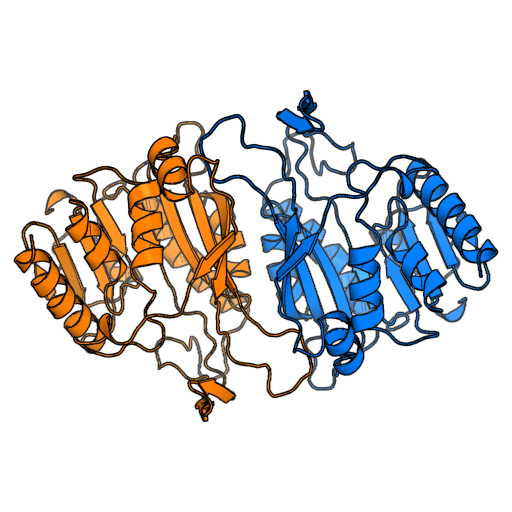 1
ATOM 1824 N N . SER A 1 229 ? 12.578 -18.047 -10.609 1 97.25 229 SER A N 1
ATOM 1825 C CA . SER A 1 229 ? 13.148 -19.266 -10.055 1 97.25 229 SER A CA 1
ATOM 1826 C C . SER A 1 229 ? 12.062 -20.25 -9.656 1 97.25 229 SER A C 1
ATOM 1828 O O . SER A 1 229 ? 12.352 -21.312 -9.086 1 97.25 229 SER A O 1
ATOM 1830 N N . GLY A 1 230 ? 10.836 -19.969 -9.812 1 98.06 230 GLY A N 1
ATOM 1831 C CA . GLY A 1 230 ? 9.758 -20.938 -9.836 1 98.06 230 GLY A CA 1
ATOM 1832 C C . GLY A 1 230 ? 9.234 -21.281 -8.453 1 98.06 230 GLY A C 1
ATOM 1833 O O . GLY A 1 230 ? 8.703 -22.375 -8.25 1 98.06 230 GLY A O 1
ATOM 1834 N N . THR A 1 231 ? 9.359 -20.359 -7.445 1 98.62 231 THR A N 1
ATOM 1835 C CA . THR A 1 231 ? 8.867 -20.656 -6.105 1 98.62 231 THR A CA 1
ATOM 1836 C C . THR A 1 231 ? 7.375 -20.984 -6.145 1 98.62 231 THR A C 1
ATOM 1838 O O . THR A 1 231 ? 6.914 -21.875 -5.438 1 98.62 231 THR A O 1
ATOM 1841 N N . THR A 1 232 ? 6.605 -20.25 -6.953 1 98.75 232 THR A N 1
ATOM 1842 C CA . THR A 1 232 ? 5.176 -20.516 -7.098 1 98.75 232 THR A CA 1
ATOM 1843 C C . THR A 1 232 ? 4.93 -21.953 -7.559 1 98.75 232 THR A C 1
ATOM 1845 O O . THR A 1 232 ? 4.043 -22.625 -7.039 1 98.75 232 THR A O 1
ATOM 1848 N N . GLY A 1 233 ? 5.664 -22.406 -8.516 1 98.69 233 GLY A N 1
ATOM 1849 C CA . GLY A 1 233 ? 5.527 -23.766 -9.023 1 98.69 233 GLY A CA 1
ATOM 1850 C C . GLY A 1 233 ? 5.871 -24.828 -7.996 1 98.69 233 GLY A C 1
ATOM 1851 O O . GLY A 1 233 ? 5.168 -25.828 -7.875 1 98.69 233 GLY A O 1
ATOM 1852 N N . VAL A 1 234 ? 6.965 -24.578 -7.258 1 98.56 234 VAL A N 1
ATOM 1853 C CA . VAL A 1 234 ? 7.406 -25.516 -6.223 1 98.56 234 VAL A CA 1
ATOM 1854 C C . VAL A 1 234 ? 6.277 -25.75 -5.223 1 98.56 234 VAL A C 1
ATOM 1856 O O . VAL A 1 234 ? 5.934 -26.891 -4.926 1 98.56 234 VAL A O 1
ATOM 1859 N N . GLU A 1 235 ? 5.656 -24.672 -4.734 1 98.69 235 GLU A N 1
ATOM 1860 C CA . GLU A 1 235 ? 4.598 -24.797 -3.734 1 98.69 235 GLU A CA 1
ATOM 1861 C C . GLU A 1 235 ? 3.32 -25.359 -4.355 1 98.69 235 GLU A C 1
ATOM 1863 O O . GLU A 1 235 ? 2.582 -26.094 -3.705 1 98.69 235 GLU A O 1
ATOM 1868 N N . ALA A 1 236 ? 3.01 -24.953 -5.633 1 98.69 236 ALA A N 1
ATOM 1869 C CA . ALA A 1 236 ? 1.856 -25.516 -6.332 1 98.69 236 ALA A CA 1
ATOM 1870 C C . ALA A 1 236 ? 1.937 -27.047 -6.395 1 98.69 236 ALA A C 1
ATOM 1872 O O . ALA A 1 236 ? 1.007 -27.734 -5.98 1 98.69 236 ALA A O 1
ATOM 1873 N N . VAL A 1 237 ? 3.074 -27.578 -6.871 1 98.31 237 VAL A N 1
ATOM 1874 C CA . VAL A 1 237 ? 3.266 -29 -7.043 1 98.31 237 VAL A CA 1
ATOM 1875 C C . VAL A 1 237 ? 3.285 -29.688 -5.676 1 98.31 237 VAL A C 1
ATOM 1877 O O . VAL A 1 237 ? 2.662 -30.75 -5.496 1 98.31 237 VAL A O 1
ATOM 1880 N N . ARG A 1 238 ? 3.98 -29.094 -4.711 1 98.25 238 ARG A N 1
ATOM 1881 C CA . ARG A 1 238 ? 4.082 -29.656 -3.363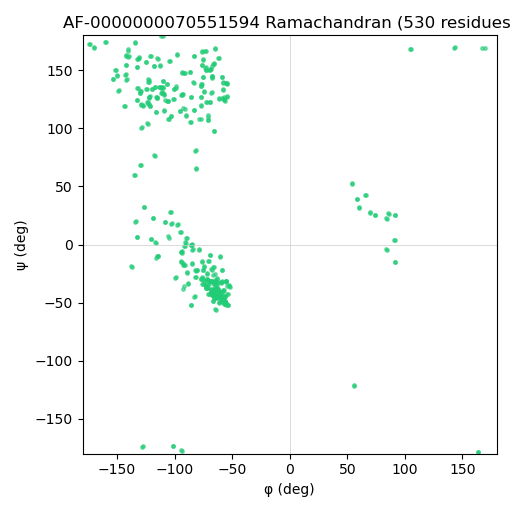 1 98.25 238 ARG A CA 1
ATOM 1882 C C . ARG A 1 238 ? 2.703 -29.922 -2.775 1 98.25 238 ARG A C 1
ATOM 1884 O O . ARG A 1 238 ? 2.5 -30.922 -2.086 1 98.25 238 ARG A O 1
ATOM 1891 N N . PHE A 1 239 ? 1.726 -29.031 -3.098 1 98.12 239 PHE A N 1
ATOM 1892 C CA . PHE A 1 239 ? 0.411 -29.141 -2.475 1 98.12 239 PHE A CA 1
ATOM 1893 C C . PHE A 1 239 ? -0.625 -29.641 -3.477 1 98.12 239 PHE A C 1
ATOM 1895 O O . PHE A 1 239 ? -1.82 -29.375 -3.318 1 98.12 239 PHE A O 1
ATOM 1902 N N . GLY A 1 240 ? -0.215 -30.25 -4.555 1 97.88 240 GLY A N 1
ATOM 1903 C CA . GLY A 1 240 ? -1.069 -31.031 -5.426 1 97.88 240 GLY A CA 1
ATOM 1904 C C . GLY A 1 240 ? -1.815 -30.203 -6.449 1 97.88 240 GLY A C 1
ATOM 1905 O O . GLY A 1 240 ? -2.938 -30.531 -6.836 1 97.88 240 GLY A O 1
ATOM 1906 N N . ARG A 1 241 ? -1.31 -29.031 -6.738 1 98.5 241 ARG A N 1
ATOM 1907 C CA . ARG A 1 241 ? -1.844 -28.219 -7.828 1 98.5 241 ARG A CA 1
ATOM 1908 C C . ARG A 1 241 ? -1.013 -28.391 -9.094 1 98.5 241 ARG A C 1
ATOM 1910 O O . ARG A 1 241 ? 0.075 -28.969 -9.055 1 98.5 241 ARG A O 1
ATOM 1917 N N . LYS A 1 242 ? -1.551 -28 -10.195 1 98.5 242 LYS A N 1
ATOM 1918 C CA . LYS A 1 242 ? -0.835 -27.938 -11.469 1 98.5 242 LYS A CA 1
ATOM 1919 C C . LYS A 1 242 ? -0.244 -26.547 -11.695 1 98.5 242 LYS A C 1
ATOM 1921 O O . LYS A 1 242 ? -0.808 -25.547 -11.258 1 98.5 242 LYS A O 1
ATOM 1926 N N . PHE A 1 243 ? 0.899 -26.547 -12.398 1 98.62 243 PHE A N 1
ATOM 1927 C CA . PHE A 1 243 ? 1.626 -25.281 -12.477 1 98.62 243 PHE A CA 1
ATOM 1928 C C . PHE A 1 243 ? 2.051 -24.984 -13.906 1 98.62 243 PHE A C 1
ATOM 1930 O O . PHE A 1 243 ? 2.506 -25.875 -14.625 1 98.62 243 PHE A O 1
ATOM 1937 N N . ILE A 1 244 ? 1.838 -23.719 -14.32 1 98.81 244 ILE A N 1
ATOM 1938 C CA . ILE A 1 244 ? 2.383 -23.188 -15.562 1 98.81 244 ILE A CA 1
ATOM 1939 C C . ILE A 1 244 ? 3.229 -21.953 -15.273 1 98.81 244 ILE A C 1
ATOM 1941 O O . ILE A 1 244 ? 2.738 -20.984 -14.695 1 98.81 244 ILE A O 1
ATOM 1945 N N . GLY A 1 245 ? 4.453 -21.969 -15.617 1 98.81 245 GLY A N 1
ATOM 1946 C CA . GLY A 1 245 ? 5.355 -20.844 -15.461 1 98.81 245 GLY A CA 1
ATOM 1947 C C . GLY A 1 245 ? 5.891 -20.312 -16.781 1 98.81 245 GLY A C 1
ATOM 1948 O O . GLY A 1 245 ? 6.23 -21.094 -17.672 1 98.81 245 GLY A O 1
ATOM 1949 N N . ILE A 1 246 ? 5.91 -19 -16.953 1 98.75 246 ILE A N 1
ATOM 1950 C CA . ILE A 1 246 ? 6.461 -18.328 -18.141 1 98.75 246 ILE A CA 1
ATOM 1951 C C . ILE A 1 246 ? 7.598 -17.406 -17.719 1 98.75 246 ILE A C 1
ATOM 1953 O O . ILE A 1 246 ? 7.492 -16.703 -16.719 1 98.75 246 ILE A O 1
ATOM 1957 N N . ASP A 1 247 ? 8.68 -17.453 -18.406 1 98.06 247 ASP A N 1
ATOM 1958 C CA . ASP A 1 247 ? 9.75 -16.484 -18.203 1 98.06 247 ASP A CA 1
ATOM 1959 C C . ASP A 1 247 ? 10.555 -16.266 -19.484 1 98.06 247 ASP A C 1
ATOM 1961 O O . ASP A 1 247 ? 10.664 -17.188 -20.297 1 98.06 247 ASP A O 1
ATOM 1965 N N . VAL A 1 248 ? 11.062 -15.094 -19.609 1 96.81 248 VAL A N 1
ATOM 1966 C CA . VAL A 1 248 ? 11.844 -14.766 -20.797 1 96.81 248 VAL A CA 1
ATOM 1967 C C . VAL A 1 248 ? 13.281 -15.266 -20.625 1 96.81 248 VAL A C 1
ATOM 1969 O O . VAL A 1 248 ? 14.008 -15.438 -21.594 1 96.81 248 VAL A O 1
ATOM 1972 N N . SER A 1 249 ? 13.711 -15.477 -19.391 1 96.62 249 SER A N 1
ATOM 1973 C CA . SER A 1 249 ? 15.086 -15.859 -19.094 1 96.62 249 SER A CA 1
ATOM 1974 C C . SER A 1 249 ? 15.234 -17.375 -19.031 1 96.62 249 SER A C 1
ATOM 1976 O O . SER A 1 249 ? 14.703 -18.016 -18.141 1 96.62 249 SER A O 1
ATOM 1978 N N . GLU A 1 250 ? 16.047 -17.938 -19.922 1 97.25 250 GLU A N 1
ATOM 1979 C CA . GLU A 1 250 ? 16.328 -19.359 -19.906 1 97.25 250 GLU A CA 1
ATOM 1980 C C . GLU A 1 250 ? 17.078 -19.766 -18.641 1 97.25 250 GLU A C 1
ATOM 1982 O O . GLU A 1 250 ? 16.859 -20.859 -18.109 1 97.25 250 GLU A O 1
ATOM 1987 N N . GLU A 1 251 ? 17.938 -18.875 -18.234 1 97.06 251 GLU A N 1
ATOM 1988 C CA . GLU A 1 251 ? 18.719 -19.125 -17.016 1 97.06 251 GLU A CA 1
ATOM 1989 C C . GLU A 1 251 ? 17.797 -19.359 -15.82 1 97.06 251 GLU A C 1
ATOM 1991 O O . GLU A 1 251 ? 18.016 -20.297 -15.047 1 97.06 251 GLU A O 1
ATOM 1996 N N . TYR A 1 252 ? 16.797 -18.531 -15.656 1 97.25 252 TYR A N 1
ATOM 1997 C CA . TYR A 1 252 ? 15.883 -18.641 -14.516 1 97.25 252 TYR A CA 1
ATOM 1998 C C . TYR A 1 252 ? 14.961 -19.844 -14.672 1 97.25 252 TYR A C 1
ATOM 2000 O O . TYR A 1 252 ? 14.641 -20.516 -13.695 1 97.25 252 TYR A O 1
ATOM 2008 N N . LEU A 1 253 ? 14.555 -20.172 -15.883 1 98.12 253 LEU A N 1
ATOM 2009 C CA . LEU A 1 253 ? 13.711 -21.344 -16.109 1 98.12 253 LEU A CA 1
ATOM 2010 C C . LEU A 1 253 ? 14.461 -22.625 -15.773 1 98.12 253 LEU A C 1
ATOM 2012 O O . LEU A 1 253 ? 13.859 -23.594 -15.312 1 98.12 253 LEU A O 1
ATOM 2016 N N . GLU A 1 254 ? 15.781 -22.547 -16.062 1 98.56 254 GLU A N 1
ATOM 2017 C CA . GLU A 1 254 ? 16.578 -23.719 -15.711 1 98.56 254 GLU A CA 1
ATOM 2018 C C . GLU A 1 254 ? 16.562 -23.953 -14.203 1 98.56 254 GLU A C 1
ATOM 2020 O O . GLU A 1 254 ? 16.484 -25.094 -13.742 1 98.56 254 GLU A O 1
ATOM 2025 N N . ILE A 1 255 ? 16.672 -22.875 -13.438 1 98.5 255 ILE A N 1
ATOM 2026 C CA . ILE A 1 255 ? 16.562 -22.984 -11.984 1 98.5 255 ILE A CA 1
ATOM 2027 C C . ILE A 1 255 ? 15.195 -23.547 -11.609 1 98.5 255 ILE A C 1
ATOM 2029 O O . ILE A 1 255 ? 15.102 -24.484 -10.805 1 98.5 255 ILE A O 1
ATOM 2033 N N . SER A 1 256 ? 14.148 -22.984 -12.172 1 98.5 256 SER A N 1
ATOM 2034 C CA . SER A 1 256 ? 12.781 -23.422 -11.906 1 98.5 256 SER A CA 1
ATOM 2035 C C . SER A 1 256 ? 12.609 -24.906 -12.219 1 98.5 256 SER A C 1
ATOM 2037 O O . SER A 1 256 ? 12 -25.641 -11.438 1 98.5 256 SER A O 1
ATOM 2039 N N . LYS A 1 257 ? 13.148 -25.328 -13.352 1 98.56 257 LYS A N 1
ATOM 2040 C CA . LYS A 1 257 ? 13.086 -26.719 -13.773 1 98.56 257 LYS A CA 1
ATOM 2041 C C . LYS A 1 257 ? 13.703 -27.641 -12.719 1 98.56 257 LYS A C 1
ATOM 2043 O O . LYS A 1 257 ? 13.078 -28.609 -12.297 1 98.56 257 LYS A O 1
ATOM 2048 N N . ARG A 1 258 ? 14.898 -27.328 -12.297 1 98.38 258 ARG A N 1
ATOM 2049 C CA . ARG A 1 258 ? 15.594 -28.141 -11.312 1 98.38 258 ARG A CA 1
ATOM 2050 C C . ARG A 1 258 ? 14.812 -28.219 -10 1 98.38 258 ARG A C 1
ATOM 2052 O O . ARG A 1 258 ? 14.734 -29.266 -9.375 1 98.38 258 ARG A O 1
ATOM 2059 N N . ARG A 1 259 ? 14.25 -27.094 -9.586 1 98.25 259 ARG A N 1
ATOM 2060 C CA . ARG A 1 259 ? 13.484 -27.047 -8.336 1 98.25 259 ARG A CA 1
ATOM 2061 C C . ARG A 1 259 ? 12.203 -27.859 -8.445 1 98.25 259 ARG A C 1
ATOM 2063 O O . ARG A 1 259 ? 11.82 -28.547 -7.5 1 98.25 259 ARG A O 1
ATOM 2070 N N . LEU A 1 260 ? 11.555 -27.797 -9.586 1 98.12 260 LEU A N 1
ATOM 2071 C CA . LEU A 1 260 ? 10.328 -28.562 -9.805 1 98.12 260 LEU A CA 1
ATOM 2072 C C . LEU A 1 260 ? 10.609 -30.047 -9.859 1 98.12 260 LEU A C 1
ATOM 2074 O O . LEU A 1 260 ? 9.828 -30.859 -9.344 1 98.12 260 LEU A O 1
ATOM 2078 N N . GLU A 1 261 ? 11.719 -30.422 -10.5 1 97.12 261 GLU A N 1
ATOM 2079 C CA . GLU A 1 261 ? 12.117 -31.828 -10.539 1 97.12 261 GLU A CA 1
ATOM 2080 C C . GLU A 1 261 ? 12.367 -32.375 -9.133 1 97.12 261 GLU A C 1
ATOM 2082 O O . GLU A 1 261 ? 11.969 -33.469 -8.805 1 97.12 261 GLU A O 1
ATOM 2087 N N . LYS A 1 262 ? 12.984 -31.562 -8.352 1 95.88 262 LYS A N 1
ATOM 2088 C CA . LYS A 1 262 ? 13.305 -31.953 -6.98 1 95.88 262 LYS A CA 1
ATOM 2089 C C . LYS A 1 262 ? 12.031 -32.188 -6.168 1 95.88 262 LYS A C 1
ATOM 2091 O O . LYS A 1 262 ? 11.922 -33.188 -5.449 1 95.88 262 LYS A O 1
ATOM 2096 N N . VAL A 1 263 ? 11.055 -31.281 -6.258 1 95.12 263 VAL A N 1
ATOM 2097 C CA . VAL A 1 263 ? 9.836 -31.391 -5.457 1 95.12 263 VAL A CA 1
ATOM 2098 C C . VAL A 1 263 ? 8.992 -32.562 -5.961 1 95.12 263 VAL A C 1
ATOM 2100 O O . VAL A 1 263 ? 8.312 -33.219 -5.176 1 95.12 263 VAL A O 1
ATOM 2103 N N . ALA A 1 264 ? 9.008 -32.812 -7.254 1 90.12 264 ALA A N 1
ATOM 2104 C CA . ALA A 1 264 ? 8.273 -33.938 -7.824 1 90.12 264 ALA A CA 1
ATOM 2105 C C . ALA A 1 264 ? 8.828 -35.281 -7.328 1 90.12 264 ALA A C 1
ATOM 2107 O O . ALA A 1 264 ? 8.086 -36.25 -7.156 1 90.12 264 ALA A O 1
ATOM 2108 N N . ASN A 1 265 ? 10.078 -35.281 -7.074 1 87.75 265 ASN A N 1
ATOM 2109 C CA . ASN A 1 265 ? 10.742 -36.5 -6.621 1 87.75 265 ASN A CA 1
ATOM 2110 C C . ASN A 1 265 ? 10.547 -36.719 -5.125 1 87.75 265 ASN A C 1
ATOM 2112 O O . ASN A 1 265 ? 10.641 -37.844 -4.637 1 87.75 265 ASN A O 1
ATOM 2116 N N . ASP A 1 266 ? 10.375 -35.688 -4.402 1 84.44 266 ASP A N 1
ATOM 2117 C CA . ASP A 1 266 ? 10.188 -35.781 -2.957 1 84.44 266 ASP A CA 1
ATOM 2118 C C . ASP A 1 266 ? 8.773 -36.25 -2.613 1 84.44 266 ASP A C 1
ATOM 2120 O O . ASP A 1 266 ? 8.523 -36.719 -1.511 1 84.44 266 ASP A O 1
ATOM 2124 N N . LYS A 1 267 ? 7.887 -36.219 -3.502 1 70.31 267 LYS A N 1
ATOM 2125 C CA . LYS A 1 267 ? 6.527 -36.719 -3.281 1 70.31 267 LYS A CA 1
ATOM 2126 C C . LYS A 1 267 ? 6.457 -38.25 -3.432 1 70.31 267 LYS A C 1
ATOM 2128 O O . LYS A 1 267 ? 7.223 -38.812 -4.195 1 70.31 267 LYS A O 1
ATOM 2133 N N . MET B 1 1 ? 0.986 34.062 10.562 1 76.25 1 MET B N 1
ATOM 2134 C CA . MET B 1 1 ? 0.566 33.062 9.578 1 76.25 1 MET B CA 1
ATOM 2135 C C . MET B 1 1 ? -0.033 33.75 8.344 1 76.25 1 MET B C 1
ATOM 2137 O O . MET B 1 1 ? -0.34 33.062 7.355 1 76.25 1 MET B O 1
ATOM 2141 N N . ASN B 1 2 ? -0.091 35 8.266 1 75.31 2 ASN B N 1
ATOM 2142 C CA . ASN B 1 2 ? -0.702 35.75 7.176 1 75.31 2 ASN B CA 1
ATOM 2143 C C . ASN B 1 2 ? 0.104 35.625 5.887 1 75.31 2 ASN B C 1
ATOM 2145 O O . ASN B 1 2 ? -0.418 35.875 4.797 1 75.31 2 ASN B O 1
ATOM 2149 N N . GLN B 1 3 ? 1.236 35.062 5.984 1 86.94 3 GLN B N 1
ATOM 2150 C CA . GLN B 1 3 ? 2.111 35.031 4.816 1 86.94 3 GLN B CA 1
ATOM 2151 C C . GLN B 1 3 ? 1.769 33.844 3.912 1 86.94 3 GLN B C 1
ATOM 2153 O O . GLN B 1 3 ? 2.322 33.719 2.82 1 86.94 3 GLN B O 1
ATOM 2158 N N . VAL B 1 4 ? 0.76 33.031 4.324 1 95.19 4 VAL B N 1
ATOM 2159 C CA . VAL B 1 4 ? 0.473 31.844 3.537 1 95.19 4 VAL B CA 1
ATOM 2160 C C . VAL B 1 4 ? -0.61 32.156 2.504 1 95.19 4 VAL B C 1
ATOM 2162 O O . VAL B 1 4 ? -0.757 31.438 1.517 1 95.19 4 VAL B O 1
ATOM 2165 N N . TRP B 1 5 ? -1.331 33.25 2.668 1 96.81 5 TRP B N 1
ATOM 2166 C CA . TRP B 1 5 ? -2.49 33.531 1.831 1 96.81 5 TRP B CA 1
ATOM 2167 C C . TRP B 1 5 ? -2.137 34.531 0.743 1 96.81 5 TRP B C 1
ATOM 2169 O O . TRP B 1 5 ? -1.473 35.531 1.011 1 96.81 5 TRP B O 1
ATOM 2179 N N . GLY B 1 6 ? -2.539 34.25 -0.475 1 95.12 6 GLY B N 1
ATOM 2180 C CA . GLY B 1 6 ? -2.398 35.156 -1.593 1 95.12 6 GLY B CA 1
ATOM 2181 C C . GLY B 1 6 ? -3.592 36.094 -1.759 1 95.12 6 GLY B C 1
ATOM 2182 O O . GLY B 1 6 ? -3.488 37.125 -2.4 1 95.12 6 GLY B O 1
ATOM 2183 N N . SER B 1 7 ? -4.719 35.688 -1.274 1 92.38 7 SER B N 1
ATOM 2184 C CA . SER B 1 7 ? -5.941 36.5 -1.259 1 92.38 7 SER B CA 1
ATOM 2185 C C . SER B 1 7 ? -6.699 36.312 0.053 1 92.38 7 SER B C 1
ATOM 2187 O O . SER B 1 7 ? -6.398 35.406 0.833 1 92.38 7 SER B O 1
ATOM 2189 N N . LYS B 1 8 ? -7.633 37.188 0.192 1 90.44 8 LYS B N 1
ATOM 2190 C CA . LYS B 1 8 ? -8.383 37.156 1.444 1 90.44 8 LYS B CA 1
ATOM 2191 C C . LYS B 1 8 ? -9.25 35.906 1.535 1 90.44 8 LYS B C 1
ATOM 2193 O O . LYS B 1 8 ? -9.922 35.531 0.568 1 90.44 8 LYS B O 1
ATOM 2198 N N . VAL B 1 9 ? -9.125 35.219 2.721 1 93.12 9 VAL B N 1
ATOM 2199 C CA . VAL B 1 9 ? -9.938 34.031 3.023 1 93.12 9 VAL B CA 1
ATOM 2200 C C . VAL B 1 9 ? -10.594 34.188 4.395 1 93.12 9 VAL B C 1
ATOM 2202 O O . VAL B 1 9 ? -9.914 34.531 5.371 1 93.12 9 VAL B O 1
ATOM 2205 N N . PRO B 1 10 ? -11.922 34.156 4.387 1 94.12 10 PRO B N 1
ATOM 2206 C CA . PRO B 1 10 ? -12.547 34.188 5.711 1 94.12 10 PRO B CA 1
ATOM 2207 C C . PRO B 1 10 ? -12.102 33.062 6.613 1 94.12 10 PRO B C 1
ATOM 2209 O O . PRO B 1 10 ? -12.203 31.875 6.23 1 94.12 10 PRO B O 1
ATOM 2212 N N . LEU B 1 11 ? -11.641 33.375 7.789 1 97.06 11 LEU B N 1
ATOM 2213 C CA . LEU B 1 11 ? -11.164 32.375 8.742 1 97.06 11 LEU B CA 1
ATOM 2214 C C . LEU B 1 11 ? -12.273 31.953 9.703 1 97.06 11 LEU B C 1
ATOM 2216 O O . LEU B 1 11 ? -12.961 32.812 10.266 1 97.06 11 LEU B O 1
ATOM 2220 N N . TYR B 1 12 ? -12.469 30.719 9.852 1 98.06 12 TYR B N 1
ATOM 2221 C CA . TYR B 1 12 ? -13.422 30.172 10.805 1 98.06 12 TYR B CA 1
ATOM 2222 C C . TYR B 1 12 ? -12.914 30.328 12.234 1 98.06 12 TYR B C 1
ATOM 2224 O O . TYR B 1 12 ? -13.703 30.516 13.164 1 98.06 12 TYR B O 1
ATOM 2232 N N . PHE B 1 13 ? -11.688 30.188 12.406 1 97.94 13 PHE B N 1
ATOM 2233 C CA . PHE B 1 13 ? -10.992 30.25 13.68 1 97.94 13 PHE B CA 1
ATOM 2234 C C . PHE B 1 13 ? -9.539 30.672 13.484 1 97.94 13 PHE B C 1
ATOM 2236 O O . PHE B 1 13 ? -8.914 30.312 12.484 1 97.94 13 PHE B O 1
ATOM 2243 N N . GLU B 1 14 ? -9.047 31.453 14.383 1 97 14 GLU B N 1
ATOM 2244 C CA . GLU B 1 14 ? -7.672 31.922 14.266 1 97 14 GLU B CA 1
ATOM 2245 C C . GLU B 1 14 ? -7.043 32.156 15.641 1 97 14 GLU B C 1
ATOM 2247 O O . GLU B 1 14 ? -7.68 32.719 16.531 1 97 14 GLU B O 1
ATOM 2252 N N . THR B 1 15 ? -5.898 31.641 15.758 1 95.56 15 THR B N 1
ATOM 2253 C CA . THR B 1 15 ? -4.984 31.984 16.844 1 95.56 15 THR B CA 1
ATOM 2254 C C . THR B 1 15 ? -3.617 32.375 16.281 1 95.56 15 THR B C 1
ATOM 2256 O O . THR B 1 15 ? -3.459 32.562 15.078 1 95.56 15 THR B O 1
ATOM 2259 N N . GLU B 1 16 ? -2.645 32.594 17.156 1 93 16 GLU B N 1
ATOM 2260 C CA . GLU B 1 16 ? -1.286 32.875 16.703 1 93 16 GLU B CA 1
ATOM 2261 C C . GLU B 1 16 ? -0.666 31.703 15.984 1 93 16 GLU B C 1
ATOM 2263 O O . GLU B 1 16 ? 0.161 31.875 15.086 1 93 16 GLU B O 1
ATOM 2268 N N . GLN B 1 17 ? -1.167 30.5 16.312 1 95.56 17 GLN B N 1
ATOM 2269 C CA . GLN B 1 17 ? -0.487 29.297 15.812 1 95.56 17 GLN B CA 1
ATOM 2270 C C . GLN B 1 17 ? -1.39 28.516 14.875 1 95.56 17 GLN B C 1
ATOM 2272 O O . GLN B 1 17 ? -0.928 27.594 14.188 1 95.56 17 GLN B O 1
ATOM 2277 N N . SER B 1 18 ? -2.676 28.859 14.836 1 97.56 18 SER B N 1
ATOM 2278 C CA . SER B 1 18 ? -3.574 28 14.07 1 97.56 18 SER B CA 1
ATOM 2279 C C . SER B 1 18 ? -4.617 28.812 13.32 1 97.56 18 SER B C 1
ATOM 2281 O O . SER B 1 18 ? -5.098 29.828 13.82 1 97.56 18 SER B O 1
ATOM 2283 N N . GLN B 1 19 ? -4.93 28.391 12.148 1 98.38 19 GLN B N 1
ATOM 2284 C CA . GLN B 1 19 ? -6.047 28.891 11.359 1 98.38 19 GLN B CA 1
ATOM 2285 C C . GLN B 1 19 ? -6.918 27.75 10.836 1 98.38 19 GLN B C 1
ATOM 2287 O O . GLN B 1 19 ? -6.402 26.734 10.375 1 98.38 19 GLN B O 1
ATOM 2292 N N . LEU B 1 20 ? -8.195 27.875 10.992 1 98.69 20 LEU B N 1
ATOM 2293 C CA . LEU B 1 20 ? -9.164 26.969 10.375 1 98.69 20 LEU B CA 1
ATOM 2294 C C . LEU B 1 20 ? -10 27.703 9.328 1 98.69 20 LEU B C 1
ATOM 2296 O O . LEU B 1 20 ? -10.43 28.828 9.547 1 98.69 20 LEU B O 1
ATOM 2300 N N . VAL B 1 21 ? -10.195 27.094 8.211 1 98.56 21 VAL B N 1
ATOM 2301 C CA . VAL B 1 21 ? -10.961 27.672 7.113 1 98.56 21 VAL B CA 1
ATOM 2302 C C . VAL B 1 21 ? -12.109 26.75 6.734 1 98.56 21 VAL B C 1
ATOM 2304 O O . VAL B 1 21 ? -11.891 25.562 6.453 1 98.56 21 VAL B O 1
ATOM 2307 N N . LEU B 1 22 ? -13.297 27.266 6.789 1 98.38 22 LEU B N 1
ATOM 2308 C CA . LEU B 1 22 ? -14.477 26.547 6.324 1 98.38 22 LEU B CA 1
ATOM 2309 C C . LEU B 1 22 ? -14.641 26.688 4.816 1 98.38 22 LEU B C 1
ATOM 2311 O O . LEU B 1 22 ? -14.812 27.797 4.312 1 98.38 22 LEU B O 1
ATOM 2315 N N . GLY B 1 23 ? -14.531 25.547 4.055 1 96.81 23 GLY B N 1
ATOM 2316 C CA . GLY B 1 23 ? -14.75 25.641 2.621 1 96.81 23 GLY B CA 1
ATOM 2317 C C . GLY B 1 23 ? -14.219 24.438 1.854 1 96.81 23 GLY B C 1
ATOM 2318 O O . GLY B 1 23 ? -13.711 23.484 2.451 1 96.81 23 GLY B O 1
ATOM 2319 N N . ASP B 1 24 ? -14.383 24.547 0.602 1 96.19 24 ASP B N 1
ATOM 2320 C CA . ASP B 1 24 ? -13.906 23.547 -0.337 1 96.19 24 ASP B CA 1
ATOM 2321 C C . ASP B 1 24 ? -12.398 23.656 -0.548 1 96.19 24 ASP B C 1
ATOM 2323 O O . ASP B 1 24 ? -11.906 24.703 -0.983 1 96.19 24 ASP B O 1
ATOM 2327 N N . SER B 1 25 ? -11.719 22.562 -0.197 1 97.06 25 SER B N 1
ATOM 2328 C CA . SER B 1 25 ? -10.266 22.562 -0.313 1 97.06 25 SER B CA 1
ATOM 2329 C C . SER B 1 25 ? -9.82 22.969 -1.713 1 97.06 25 SER B C 1
ATOM 2331 O O . SER B 1 25 ? -8.805 23.641 -1.874 1 97.06 25 SER B O 1
ATOM 2333 N N . PHE B 1 26 ? -10.555 22.609 -2.77 1 96.5 26 PHE B N 1
ATOM 2334 C CA . PHE B 1 26 ? -10.188 22.906 -4.148 1 96.5 26 PHE B CA 1
ATOM 2335 C C . PHE B 1 26 ? -10.188 24.422 -4.383 1 96.5 26 PHE B C 1
ATOM 2337 O O . PHE B 1 26 ? -9.383 24.922 -5.164 1 96.5 26 PHE B O 1
ATOM 2344 N N . LYS B 1 27 ? -11.062 25.078 -3.732 1 97.25 27 LYS B N 1
ATOM 2345 C CA . LYS B 1 27 ? -11.156 26.531 -3.857 1 97.25 27 LYS B CA 1
ATOM 2346 C C . LYS B 1 27 ? -10.148 27.219 -2.943 1 97.25 27 LYS B C 1
ATOM 2348 O O . LYS B 1 27 ? -9.445 28.141 -3.369 1 97.25 27 LYS B O 1
ATOM 2353 N N . ILE B 1 28 ? -10.047 26.781 -1.726 1 98.12 28 ILE B N 1
ATOM 2354 C CA . ILE B 1 28 ? -9.242 27.453 -0.715 1 98.12 28 ILE B CA 1
ATOM 2355 C C . ILE B 1 28 ? -7.758 27.344 -1.071 1 98.12 28 ILE B C 1
ATOM 2357 O O . ILE B 1 28 ? -6.996 28.297 -0.905 1 98.12 28 ILE B O 1
ATOM 2361 N N . LEU B 1 29 ? -7.34 26.172 -1.559 1 98.44 29 LEU B N 1
ATOM 2362 C CA . LEU B 1 29 ? -5.941 25.953 -1.914 1 98.44 29 LEU B CA 1
ATOM 2363 C C . LEU B 1 29 ? -5.496 26.938 -2.984 1 98.44 29 LEU B C 1
ATOM 2365 O O . LEU B 1 29 ? -4.34 27.375 -2.992 1 98.44 29 LEU B O 1
ATOM 2369 N N . THR B 1 30 ? -6.406 27.312 -3.865 1 97.94 30 THR B N 1
ATOM 2370 C CA . THR B 1 30 ? -6.062 28.234 -4.945 1 97.94 30 THR B CA 1
ATOM 2371 C C . THR B 1 30 ? -5.816 29.641 -4.402 1 97.94 30 THR B C 1
ATOM 2373 O O . THR B 1 30 ? -5.262 30.5 -5.098 1 97.94 30 THR B O 1
ATOM 2376 N N . LYS B 1 31 ? -6.203 29.891 -3.219 1 97.88 31 LYS B N 1
ATOM 2377 C CA . LYS B 1 31 ? -6.059 31.203 -2.613 1 97.88 31 LYS B CA 1
ATOM 2378 C C . LYS B 1 31 ? -4.77 31.297 -1.797 1 97.88 31 LYS B C 1
ATOM 2380 O O . LYS B 1 31 ? -4.441 32.375 -1.263 1 97.88 31 LYS B O 1
ATOM 2385 N N . MET B 1 32 ? -4.074 30.25 -1.646 1 98.38 32 MET B N 1
ATOM 2386 C CA . MET B 1 32 ? -2.82 30.219 -0.901 1 98.38 32 MET B CA 1
ATOM 2387 C C . MET B 1 32 ? -1.647 30.594 -1.798 1 98.38 32 MET B C 1
ATOM 2389 O O . MET B 1 32 ? -1.665 30.328 -3 1 98.38 32 MET B O 1
ATOM 2393 N N . LYS B 1 33 ? -0.648 31.219 -1.212 1 98.44 33 LYS B N 1
ATOM 2394 C CA . LYS B 1 33 ? 0.573 31.516 -1.955 1 98.44 33 LYS B CA 1
ATOM 2395 C C . LYS B 1 33 ? 1.327 30.234 -2.311 1 98.44 33 LYS B C 1
ATOM 2397 O O . LYS B 1 33 ? 1.356 29.281 -1.525 1 98.44 33 LYS B O 1
ATOM 2402 N N . PRO B 1 34 ? 1.945 30.234 -3.518 1 98.19 34 PRO B N 1
ATOM 2403 C CA . PRO B 1 34 ? 2.807 29.094 -3.818 1 98.19 34 PRO B CA 1
ATOM 2404 C C . PRO B 1 34 ? 3.941 28.922 -2.811 1 98.19 34 PRO B C 1
ATOM 2406 O O . PRO B 1 34 ? 4.441 29.906 -2.27 1 98.19 34 PRO B O 1
ATOM 2409 N N . GLU B 1 35 ? 4.27 27.688 -2.543 1 98 35 GLU B N 1
ATOM 2410 C CA . GLU B 1 35 ? 5.422 27.344 -1.712 1 98 35 GLU B CA 1
ATOM 2411 C C . GLU B 1 35 ? 5.359 28.062 -0.364 1 98 35 GLU B C 1
ATOM 2413 O O . GLU B 1 35 ? 6.324 28.703 0.055 1 98 35 GLU B O 1
ATOM 2418 N N . SER B 1 36 ? 4.223 27.906 0.28 1 98.44 36 SER B N 1
ATOM 2419 C CA . SER B 1 36 ? 3.98 28.672 1.501 1 98.44 36 SER B CA 1
ATOM 2420 C C . SER B 1 36 ? 3.895 27.75 2.717 1 98.44 36 SER B C 1
ATOM 2422 O O . SER B 1 36 ? 3.887 28.219 3.855 1 98.44 36 SER B O 1
ATOM 2424 N N . VAL B 1 37 ? 3.842 26.422 2.533 1 98.62 37 VAL B N 1
ATOM 2425 C CA . VAL B 1 37 ? 3.734 25.516 3.682 1 98.62 37 VAL B CA 1
ATOM 2426 C C . VAL B 1 37 ? 4.875 24.5 3.652 1 98.62 37 VAL B C 1
ATOM 2428 O O . VAL B 1 37 ? 5.426 24.219 2.588 1 98.62 37 VAL B O 1
ATOM 2431 N N . ASP B 1 38 ? 5.199 23.938 4.824 1 98.81 38 ASP B N 1
ATOM 2432 C CA . ASP B 1 38 ? 6.363 23.062 4.977 1 98.81 38 ASP B CA 1
ATOM 2433 C C . ASP B 1 38 ? 5.965 21.594 4.93 1 98.81 38 ASP B C 1
ATOM 2435 O O . ASP B 1 38 ? 6.773 20.734 4.555 1 98.81 38 ASP B O 1
ATOM 2439 N N . MET B 1 39 ? 4.781 21.312 5.32 1 98.94 39 MET B N 1
ATOM 2440 C CA . MET B 1 39 ? 4.277 19.938 5.328 1 98.94 39 MET B CA 1
ATOM 2441 C C . MET B 1 39 ? 2.77 19.906 5.102 1 98.94 39 MET B C 1
ATOM 2443 O O . MET B 1 39 ? 2.055 20.797 5.555 1 98.94 39 MET B O 1
ATOM 2447 N N . ILE B 1 40 ? 2.322 18.891 4.426 1 98.94 40 ILE B N 1
ATOM 2448 C CA . ILE B 1 40 ? 0.898 18.625 4.25 1 98.94 40 ILE B CA 1
ATOM 2449 C C . ILE B 1 40 ? 0.563 17.234 4.777 1 98.94 40 ILE B C 1
ATOM 2451 O O . ILE B 1 40 ? 1.292 16.281 4.523 1 98.94 40 ILE B O 1
ATOM 2455 N N . PHE B 1 41 ? -0.363 17.141 5.621 1 98.94 41 PHE B N 1
ATOM 2456 C CA . PHE B 1 41 ? -1.015 15.875 5.914 1 98.94 41 PHE B CA 1
ATOM 2457 C C . PHE B 1 41 ? -2.438 15.859 5.363 1 98.94 41 PHE B C 1
ATOM 2459 O O . PHE B 1 41 ? -3.205 16.797 5.59 1 98.94 41 PHE B O 1
ATOM 2466 N N . ALA B 1 42 ? -2.744 14.836 4.645 1 98.88 42 ALA B N 1
ATOM 2467 C CA . ALA B 1 42 ? -4.078 14.734 4.059 1 98.88 42 ALA B CA 1
ATOM 2468 C C . ALA B 1 42 ? -4.699 13.375 4.344 1 98.88 42 ALA B C 1
ATOM 2470 O O . ALA B 1 42 ? -4.059 12.336 4.141 1 98.88 42 ALA B O 1
ATOM 2471 N N . ASP B 1 43 ? -5.859 13.336 4.805 1 98.31 43 ASP B N 1
ATOM 2472 C CA . ASP B 1 43 ? -6.734 12.18 4.926 1 98.31 43 ASP B CA 1
ATOM 2473 C C . ASP B 1 43 ? -7.996 12.352 4.082 1 98.31 43 ASP B C 1
ATOM 2475 O O . ASP B 1 43 ? -9.086 12.547 4.621 1 98.31 43 ASP B O 1
ATOM 2479 N N . PRO B 1 44 ? -7.91 12.18 2.764 1 97.44 44 PRO B N 1
ATOM 2480 C CA . PRO B 1 44 ? -9.023 12.469 1.854 1 97.44 44 PRO B CA 1
ATOM 2481 C C . PRO B 1 44 ? -10.141 11.43 1.938 1 97.44 44 PRO B C 1
ATOM 2483 O O . PRO B 1 44 ? -9.977 10.398 2.592 1 97.44 44 PRO B O 1
ATOM 2486 N N . PRO B 1 45 ? -11.25 11.75 1.384 1 92.44 45 PRO B N 1
ATOM 2487 C CA . PRO B 1 45 ? -12.305 10.742 1.304 1 92.44 45 PRO B CA 1
ATOM 2488 C C . PRO B 1 45 ? -11.836 9.453 0.619 1 92.44 45 PRO B C 1
ATOM 2490 O O . PRO B 1 45 ? -11.086 9.508 -0.356 1 92.44 45 PRO B O 1
ATOM 2493 N N . TYR B 1 46 ? -12.25 8.344 1.168 1 89.75 46 TYR B N 1
ATOM 2494 C CA . TYR B 1 46 ? -11.883 7.047 0.606 1 89.75 46 TYR B CA 1
ATOM 2495 C C . TYR B 1 46 ? -12.961 6.543 -0.346 1 89.75 46 TYR B C 1
ATOM 2497 O O . TYR B 1 46 ? -12.727 5.605 -1.112 1 89.75 46 TYR B O 1
ATOM 2505 N N . PHE B 1 47 ? -14.156 7.117 -0.32 1 88.38 47 PHE B N 1
ATOM 2506 C CA . PHE B 1 47 ? -15.289 6.777 -1.172 1 88.38 47 PHE B CA 1
ATOM 2507 C C . PHE B 1 47 ? -15.789 5.367 -0.87 1 88.38 47 PHE B C 1
ATOM 2509 O O . PHE B 1 47 ? -16 4.57 -1.786 1 88.38 47 PHE B O 1
ATOM 2516 N N . LEU B 1 48 ? -15.883 5.012 0.336 1 83.69 48 LEU B N 1
ATOM 2517 C CA . LEU B 1 48 ? -16.297 3.691 0.808 1 83.69 48 LEU B CA 1
ATOM 2518 C C . LEU B 1 48 ? -17.812 3.584 0.884 1 83.69 48 LEU B C 1
ATOM 2520 O O . LEU B 1 48 ? -18.344 2.486 1.031 1 83.69 48 LEU B O 1
ATOM 2524 N N . SER B 1 49 ? -18.484 4.746 0.863 1 79.5 49 SER B N 1
ATOM 2525 C CA . SER B 1 49 ? -19.938 4.715 1.042 1 79.5 49 SER B CA 1
ATOM 2526 C C . SER B 1 49 ? -20.625 4.008 -0.123 1 79.5 49 SER B C 1
ATOM 2528 O O . SER B 1 49 ? -20.672 4.535 -1.235 1 79.5 49 SER B O 1
ATOM 2530 N N . ASN B 1 50 ? -20.938 2.752 0.077 1 75.38 50 ASN B N 1
ATOM 2531 C CA . ASN B 1 50 ? -21.578 1.959 -0.96 1 75.38 50 ASN B CA 1
ATOM 2532 C C . ASN B 1 50 ? -22.75 1.146 -0.398 1 75.38 50 ASN B C 1
ATOM 2534 O O . ASN B 1 50 ? -23.078 0.086 -0.93 1 75.38 50 ASN B O 1
ATOM 2538 N N . ASP B 1 51 ? -23.297 1.554 0.807 1 72.12 51 ASP B N 1
ATOM 2539 C CA . ASP B 1 51 ? -24.453 0.945 1.46 1 72.12 51 ASP B CA 1
ATOM 2540 C C . ASP B 1 51 ? -24.109 -0.445 1.992 1 72.12 51 ASP B C 1
ATOM 2542 O O . ASP B 1 51 ? -25 -1.303 2.109 1 72.12 51 ASP B O 1
ATOM 2546 N N . GLY B 1 52 ? -22.766 -0.647 2.33 1 75.69 52 GLY B N 1
ATOM 2547 C CA . GLY B 1 52 ? -22.359 -1.909 2.92 1 75.69 52 GLY B CA 1
ATOM 2548 C C . GLY B 1 52 ? -22.328 -1.883 4.438 1 75.69 52 GLY B C 1
ATOM 2549 O O . GLY B 1 52 ? -22.891 -0.969 5.055 1 75.69 52 GLY B O 1
ATOM 2550 N N . ILE B 1 53 ? -21.844 -3.139 5.066 1 77.88 53 ILE B N 1
ATOM 2551 C CA . ILE B 1 53 ? -21.859 -3.291 6.52 1 77.88 53 ILE B CA 1
ATOM 2552 C C . ILE B 1 53 ? -20.453 -3.611 7.016 1 77.88 53 ILE B C 1
ATOM 2554 O O . ILE B 1 53 ? -19.672 -4.254 6.312 1 77.88 53 ILE B O 1
ATOM 2558 N N . THR B 1 54 ? -20.078 -3.049 8.195 1 77.81 54 THR B N 1
ATOM 2559 C CA . THR B 1 54 ? -18.844 -3.346 8.906 1 77.81 54 THR B CA 1
ATOM 2560 C C . THR B 1 54 ? -19.109 -3.555 10.391 1 77.81 54 THR B C 1
ATOM 2562 O O . THR B 1 54 ? -20.25 -3.508 10.836 1 77.81 54 THR B O 1
ATOM 2565 N N . CYS B 1 55 ? -18.062 -3.953 11.148 1 77.94 55 CYS B N 1
ATOM 2566 C CA . CYS B 1 55 ? -18.188 -4.148 12.586 1 77.94 55 CYS B CA 1
ATOM 2567 C C . CYS B 1 55 ? -17.469 -3.051 13.352 1 77.94 55 CYS B C 1
ATOM 2569 O O . CYS B 1 55 ? -16.297 -2.779 13.094 1 77.94 55 CYS B O 1
ATOM 2571 N N . GLN B 1 56 ? -18.188 -2.373 14.219 1 74.44 56 GLN B N 1
ATOM 2572 C CA . GLN B 1 56 ? -17.641 -1.354 15.109 1 74.44 56 GLN B CA 1
ATOM 2573 C C . GLN B 1 56 ? -18.016 -1.63 16.562 1 74.44 56 GLN B C 1
ATOM 2575 O O . GLN B 1 56 ? -19.203 -1.648 16.906 1 74.44 56 GLN B O 1
ATOM 2580 N N . GLY B 1 57 ? -17 -1.799 17.312 1 71.19 57 GLY B N 1
ATOM 2581 C CA . GLY B 1 57 ? -17.297 -2.062 18.719 1 71.19 57 GLY B CA 1
ATOM 2582 C C . GLY B 1 57 ? -18.125 -3.314 18.922 1 71.19 57 GLY B C 1
ATOM 2583 O O . GLY B 1 57 ? -19.047 -3.326 19.75 1 71.19 57 GLY B O 1
ATOM 2584 N N . GLY B 1 58 ? -17.922 -4.258 18.062 1 70.75 58 GLY B N 1
ATOM 2585 C CA . GLY B 1 58 ? -18.641 -5.512 18.188 1 70.75 58 GLY B CA 1
ATOM 2586 C C . GLY B 1 58 ? -20.031 -5.477 17.578 1 70.75 58 GLY B C 1
ATOM 2587 O O . GLY B 1 58 ? -20.781 -6.449 17.656 1 70.75 58 GLY B O 1
ATOM 2588 N N . LYS B 1 59 ? -20.406 -4.336 17.109 1 73.5 59 LYS B N 1
ATOM 2589 C CA . LYS B 1 59 ? -21.734 -4.184 16.5 1 73.5 59 LYS B CA 1
ATOM 2590 C C . LYS B 1 59 ? -21.625 -3.979 14.992 1 73.5 59 LYS B C 1
ATOM 2592 O O . LYS B 1 59 ? -20.719 -3.291 14.516 1 73.5 59 LYS B O 1
ATOM 2597 N N . MET B 1 60 ? -22.594 -4.625 14.203 1 82.56 60 MET B N 1
ATOM 2598 C CA . MET B 1 60 ? -22.672 -4.422 12.758 1 82.56 60 MET B CA 1
ATOM 2599 C C . MET B 1 60 ? -23.141 -3.01 12.43 1 82.56 60 MET B C 1
ATOM 2601 O O . MET B 1 60 ? -24.156 -2.557 12.953 1 82.56 60 MET B O 1
ATOM 2605 N N . VAL B 1 61 ? -22.359 -2.268 11.68 1 82.19 61 VAL B N 1
ATOM 2606 C CA . VAL B 1 61 ? -22.734 -0.901 11.328 1 82.19 61 VAL B CA 1
ATOM 2607 C C . VAL B 1 61 ? -22.531 -0.679 9.836 1 82.19 61 VAL B C 1
ATOM 2609 O O . VAL B 1 61 ? -21.812 -1.438 9.18 1 82.19 61 VAL B O 1
ATOM 2612 N N . SER B 1 62 ? -23.219 0.36 9.273 1 82.94 62 SER B N 1
ATOM 2613 C CA . SER B 1 62 ? -23.109 0.719 7.867 1 82.94 62 SER B CA 1
ATOM 2614 C C . SER B 1 62 ? -21.734 1.321 7.555 1 82.94 62 SER B C 1
ATOM 2616 O O . SER B 1 62 ? -21.188 2.061 8.367 1 82.94 62 SER B O 1
ATOM 2618 N N . VAL B 1 63 ? -21.266 1.113 6.297 1 81.12 63 VAL B N 1
ATOM 2619 C CA . VAL B 1 63 ? -20 1.681 5.844 1 81.12 63 VAL B CA 1
ATOM 2620 C C . VAL B 1 63 ? -20.219 3.111 5.359 1 81.12 63 VAL B C 1
ATOM 2622 O O . VAL B 1 63 ? -19.266 3.818 5.039 1 81.12 63 VAL B O 1
ATOM 2625 N N . ASN B 1 64 ? -21.453 3.607 5.324 1 79.44 64 ASN B N 1
ATOM 2626 C CA . ASN B 1 64 ? -21.75 4.977 4.91 1 79.44 64 ASN B CA 1
ATOM 2627 C C . ASN B 1 64 ? -21.281 5.988 5.949 1 79.44 64 ASN B C 1
ATOM 2629 O O . ASN B 1 64 ? -21.844 6.074 7.039 1 79.44 64 ASN B O 1
ATOM 2633 N N . LYS B 1 65 ? -20.219 6.789 5.664 1 77.12 65 LYS B N 1
ATOM 2634 C CA . LYS B 1 65 ? -19.609 7.691 6.629 1 77.12 65 LYS B CA 1
ATOM 2635 C C . LYS B 1 65 ? -20.234 9.078 6.574 1 77.12 65 LYS B C 1
ATOM 2637 O O . LYS B 1 65 ? -20.391 9.734 7.605 1 77.12 65 LYS B O 1
ATOM 2642 N N . GLY B 1 66 ? -20.609 9.531 5.328 1 72.12 66 GLY B N 1
ATOM 2643 C CA . GLY B 1 66 ? -21.219 10.836 5.105 1 72.12 66 GLY B CA 1
ATOM 2644 C C . GLY B 1 66 ? -21.25 11.242 3.645 1 72.12 66 GLY B C 1
ATOM 2645 O O . GLY B 1 66 ? -20.672 10.555 2.793 1 72.12 66 GLY B O 1
ATOM 2646 N N . SER B 1 67 ? -21.984 12.305 3.371 1 75.69 67 SER B N 1
ATOM 2647 C CA . SER B 1 67 ? -22.141 12.773 1.999 1 75.69 67 SER B CA 1
ATOM 2648 C C . SER B 1 67 ? -20.797 13.102 1.368 1 75.69 67 SER B C 1
ATOM 2650 O O . SER B 1 67 ? -20.625 12.992 0.152 1 75.69 67 SER B O 1
ATOM 2652 N N . TRP B 1 68 ? -19.875 13.336 2.186 1 76.06 68 TRP B N 1
ATOM 2653 C CA . TRP B 1 68 ? -18.547 13.719 1.722 1 76.06 68 TRP B CA 1
ATOM 2654 C C . TRP B 1 68 ? -17.812 12.508 1.158 1 76.06 68 TRP B C 1
ATOM 2656 O O . TRP B 1 68 ? -16.797 12.664 0.471 1 76.06 68 TRP B O 1
ATOM 2666 N N . ASP B 1 69 ? -18.203 11.328 1.445 1 80 69 ASP B N 1
ATOM 2667 C CA . ASP B 1 69 ? -17.516 10.109 1.024 1 80 69 ASP B CA 1
ATOM 2668 C C . ASP B 1 69 ? -18.125 9.539 -0.254 1 80 69 ASP B C 1
ATOM 2670 O O . ASP B 1 69 ? -17.922 8.375 -0.588 1 80 69 ASP B O 1
ATOM 2674 N N . LYS B 1 70 ? -19.016 10.281 -0.952 1 76.81 70 LYS B N 1
ATOM 2675 C CA . LYS B 1 70 ? -19.641 9.891 -2.219 1 76.81 70 LYS B CA 1
ATOM 2676 C C . LYS B 1 70 ? -19.344 10.914 -3.311 1 76.81 70 LYS B C 1
ATOM 2678 O O . LYS B 1 70 ? -19.453 12.125 -3.084 1 76.81 70 LYS B O 1
ATOM 2683 N N . LEU B 1 71 ? -18.797 10.422 -4.512 1 75.81 71 LEU B N 1
ATOM 2684 C CA . LEU B 1 71 ? -18.594 11.336 -5.629 1 75.81 71 LEU B CA 1
ATOM 2685 C C . LEU B 1 71 ? -19.844 11.422 -6.496 1 75.81 71 LEU B C 1
ATOM 2687 O O . LEU B 1 71 ? -20.062 12.422 -7.18 1 75.81 71 LEU B O 1
ATOM 2691 N N . SER B 1 72 ? -20.625 10.281 -6.648 1 73.38 72 SER B N 1
ATOM 2692 C CA . SER B 1 72 ? -21.875 10.234 -7.41 1 73.38 72 SER B CA 1
ATOM 2693 C C . SER B 1 72 ? -22.891 9.328 -6.73 1 73.38 72 SER B C 1
ATOM 2695 O O . SER B 1 72 ? -22.547 8.516 -5.875 1 73.38 72 SER B O 1
ATOM 2697 N N . GLU B 1 73 ? -24.109 9.531 -7.16 1 66.25 73 GLU B N 1
ATOM 2698 C CA . GLU B 1 73 ? -25.188 8.711 -6.609 1 66.25 73 GLU B CA 1
ATOM 2699 C C . GLU B 1 73 ? -25 7.242 -6.984 1 66.25 73 GLU B C 1
ATOM 2701 O O . GLU B 1 73 ? -25.406 6.348 -6.238 1 66.25 73 GLU B O 1
ATOM 2706 N N . SER B 1 74 ? -24.422 7.02 -8.164 1 61.5 74 SER B N 1
ATOM 2707 C CA . SER B 1 74 ? -24.297 5.652 -8.648 1 61.5 74 SER B CA 1
ATOM 2708 C C . SER B 1 74 ? -22.984 5.02 -8.195 1 61.5 74 SER B C 1
ATOM 2710 O O . SER B 1 74 ? -22.703 3.867 -8.523 1 61.5 74 SER B O 1
ATOM 2712 N N . GLY B 1 75 ? -22.25 5.641 -7.414 1 63.78 75 GLY B N 1
ATOM 2713 C CA . GLY B 1 75 ? -20.953 5.152 -7.012 1 63.78 75 GLY B CA 1
ATOM 2714 C C . GLY B 1 75 ? -19.797 5.887 -7.684 1 63.78 75 GLY B C 1
ATOM 2715 O O . GLY B 1 75 ? -20.031 6.82 -8.453 1 63.78 75 GLY B O 1
ATOM 2716 N N . THR B 1 76 ? -18.578 5.641 -7.164 1 68.88 76 THR B N 1
ATOM 2717 C CA . THR B 1 76 ? -17.422 6.352 -7.676 1 68.88 76 THR B CA 1
ATOM 2718 C C . THR B 1 76 ? -16.562 5.438 -8.555 1 68.88 76 THR B C 1
ATOM 2720 O O . THR B 1 76 ? -16 4.457 -8.07 1 68.88 76 THR B O 1
ATOM 2723 N N . GLY B 1 77 ? -16.625 5.73 -9.883 1 83.56 77 GLY B N 1
ATOM 2724 C CA . GLY B 1 77 ? -15.773 4.984 -10.797 1 83.56 77 GLY B CA 1
ATOM 2725 C C . GLY B 1 77 ? -14.297 5.254 -10.578 1 83.56 77 GLY B C 1
ATOM 2726 O O . GLY B 1 77 ? -13.93 6.262 -9.969 1 83.56 77 GLY B O 1
ATOM 2727 N N . VAL B 1 78 ? -13.484 4.328 -10.969 1 90.19 78 VAL B N 1
ATOM 2728 C CA . VAL B 1 78 ? -12.039 4.383 -10.781 1 90.19 78 VAL B CA 1
ATOM 2729 C C . VAL B 1 78 ? -11.492 5.684 -11.367 1 90.19 78 VAL B C 1
ATOM 2731 O O . VAL B 1 78 ? -10.672 6.355 -10.734 1 90.19 78 VAL B O 1
ATOM 2734 N N . GLU B 1 79 ? -11.922 6.098 -12.484 1 92.75 79 GLU B N 1
ATOM 2735 C CA . GLU B 1 79 ? -11.406 7.285 -13.156 1 92.75 79 GLU B CA 1
ATOM 2736 C C . GLU B 1 79 ? -11.82 8.555 -12.43 1 92.75 79 GLU B C 1
ATOM 2738 O O . GLU B 1 79 ? -11.047 9.516 -12.344 1 92.75 79 GLU B O 1
ATOM 2743 N N . GLU B 1 80 ? -13.047 8.648 -11.984 1 92.31 80 GLU B N 1
ATOM 2744 C CA . GLU B 1 80 ? -13.531 9.812 -11.242 1 92.31 80 GLU B CA 1
ATOM 2745 C C . GLU B 1 80 ? -12.766 9.984 -9.938 1 92.31 80 GLU B C 1
ATOM 2747 O O . GLU B 1 80 ? -12.383 11.102 -9.578 1 92.31 80 GLU B O 1
ATOM 2752 N N . LYS B 1 81 ? -12.602 8.891 -9.258 1 94.62 81 LYS B N 1
ATOM 2753 C CA . LYS B 1 81 ? -11.805 8.898 -8.031 1 94.62 81 LYS B CA 1
ATOM 2754 C C . LYS B 1 81 ? -10.391 9.398 -8.297 1 94.62 81 LYS B C 1
ATOM 2756 O O . LYS B 1 81 ? -9.852 10.203 -7.535 1 94.62 81 LYS B O 1
ATOM 2761 N N . HIS B 1 82 ? -9.828 8.898 -9.367 1 96.88 82 HIS B N 1
ATOM 2762 C CA . HIS B 1 82 ? -8.453 9.266 -9.711 1 96.88 82 HIS B CA 1
ATOM 2763 C C . HIS B 1 82 ? -8.359 10.742 -10.086 1 96.88 82 HIS B C 1
ATOM 2765 O O . HIS B 1 82 ? -7.41 11.422 -9.703 1 96.88 82 HIS B O 1
ATOM 2771 N N . LYS B 1 83 ? -9.289 11.227 -10.859 1 95.56 83 LYS B N 1
ATOM 2772 C CA . LYS B 1 83 ? -9.328 12.641 -11.234 1 95.56 83 LYS B CA 1
ATOM 2773 C C . LYS B 1 83 ? -9.422 13.531 -10 1 95.56 83 LYS B C 1
ATOM 2775 O O . LYS B 1 83 ? -8.742 14.555 -9.906 1 95.56 83 LYS B O 1
ATOM 2780 N N . PHE B 1 84 ? -10.305 13.117 -9.094 1 96.19 84 PHE B N 1
ATOM 2781 C CA . PHE B 1 84 ? -10.445 13.828 -7.832 1 96.19 84 PHE B CA 1
ATOM 2782 C C . PHE B 1 84 ? -9.117 13.914 -7.102 1 96.19 84 PHE B C 1
ATOM 2784 O O . PHE B 1 84 ? -8.695 15 -6.684 1 96.19 84 PHE B O 1
ATOM 2791 N N . ASN B 1 85 ? -8.414 12.781 -6.977 1 97.94 85 ASN B N 1
ATOM 2792 C CA . ASN B 1 85 ? -7.156 12.727 -6.238 1 97.94 85 ASN B CA 1
ATOM 2793 C C . ASN B 1 85 ? -6.059 13.516 -6.941 1 97.94 85 ASN B C 1
ATOM 2795 O O . ASN B 1 85 ? -5.273 14.211 -6.293 1 97.94 85 ASN B O 1
ATOM 2799 N N . ARG B 1 86 ? -6.008 13.461 -8.234 1 98 86 ARG B N 1
ATOM 2800 C CA . ARG B 1 86 ? -5 14.211 -8.969 1 98 86 ARG B CA 1
ATOM 2801 C C . ARG B 1 86 ? -5.172 15.719 -8.766 1 98 86 ARG B C 1
ATOM 2803 O O . ARG B 1 86 ? -4.188 16.438 -8.633 1 98 86 ARG B O 1
ATOM 2810 N N . LYS B 1 87 ? -6.41 16.125 -8.719 1 98 87 LYS B N 1
ATOM 2811 C CA . LYS B 1 87 ? -6.711 17.562 -8.641 1 98 87 LYS B CA 1
ATOM 2812 C C . LYS B 1 87 ? -6.191 18.156 -7.336 1 98 87 LYS B C 1
ATOM 2814 O O . LYS B 1 87 ? -5.441 19.141 -7.352 1 98 87 LYS B O 1
ATOM 2819 N N . TRP B 1 88 ? -6.617 17.594 -6.203 1 98.44 88 TRP B N 1
ATOM 2820 C CA . TRP B 1 88 ? -6.191 18.203 -4.949 1 98.44 88 TRP B CA 1
ATOM 2821 C C . TRP B 1 88 ? -4.695 18 -4.723 1 98.44 88 TRP B C 1
ATOM 2823 O O . TRP B 1 88 ? -4.027 18.844 -4.125 1 98.44 88 TRP B O 1
ATOM 2833 N N . ILE B 1 89 ? -4.102 16.891 -5.195 1 98.88 89 ILE B N 1
ATOM 2834 C CA . ILE B 1 89 ? -2.67 16.656 -5.055 1 98.88 89 ILE B CA 1
ATOM 2835 C C . ILE B 1 89 ? -1.889 17.688 -5.859 1 98.88 89 ILE B C 1
ATOM 2837 O O . ILE B 1 89 ? -0.855 18.188 -5.406 1 98.88 89 ILE B O 1
ATOM 2841 N N . LYS B 1 90 ? -2.383 18 -7.031 1 98.81 90 LYS B N 1
ATOM 2842 C CA . LYS B 1 90 ? -1.771 19.031 -7.859 1 98.81 90 LYS B CA 1
ATOM 2843 C C . LYS B 1 90 ? -1.766 20.375 -7.141 1 98.81 90 LYS B C 1
ATOM 2845 O O . LYS B 1 90 ? -0.763 21.094 -7.16 1 98.81 90 LYS B O 1
ATOM 2850 N N . LEU B 1 91 ? -2.869 20.766 -6.559 1 98.81 91 LEU B N 1
ATOM 2851 C CA . LEU B 1 91 ? -2.973 22.016 -5.809 1 98.81 91 LEU B CA 1
ATOM 2852 C C . LEU B 1 91 ? -2.043 22 -4.602 1 98.81 91 LEU B C 1
ATOM 2854 O O . LEU B 1 91 ? -1.413 23.016 -4.285 1 98.81 91 LEU B O 1
ATOM 2858 N N . CYS B 1 92 ? -1.931 20.844 -3.93 1 98.88 92 CYS B N 1
ATOM 2859 C CA . CYS B 1 92 ? -1.028 20.703 -2.793 1 98.88 92 CYS B CA 1
ATOM 2860 C C . CYS B 1 92 ? 0.421 20.906 -3.217 1 98.88 92 CYS B C 1
ATOM 2862 O O . CYS B 1 92 ? 1.212 21.5 -2.479 1 98.88 92 CYS B O 1
ATOM 2864 N N . ARG B 1 93 ? 0.747 20.375 -4.363 1 98.81 93 ARG B N 1
ATOM 2865 C CA . ARG B 1 93 ? 2.111 20.531 -4.848 1 98.81 93 ARG B CA 1
ATOM 2866 C C . ARG B 1 93 ? 2.469 22.016 -4.973 1 98.81 93 ARG B C 1
ATOM 2868 O O . ARG B 1 93 ? 3.592 22.422 -4.66 1 98.81 93 ARG B O 1
ATOM 2875 N N . LYS B 1 94 ? 1.554 22.859 -5.438 1 98.5 94 LYS B N 1
ATOM 2876 C CA . LYS B 1 94 ? 1.775 24.281 -5.664 1 98.5 94 LYS B CA 1
ATOM 2877 C C . LYS B 1 94 ? 2.066 25 -4.352 1 98.5 94 LYS B C 1
ATOM 2879 O O . LYS B 1 94 ? 2.922 25.891 -4.301 1 98.5 94 LYS B O 1
ATOM 2884 N N . VAL B 1 95 ? 1.404 24.641 -3.307 1 98.69 95 VAL B N 1
ATOM 2885 C CA . VAL B 1 95 ? 1.507 25.406 -2.072 1 98.69 95 VAL B CA 1
ATOM 2886 C C . VAL B 1 95 ? 2.627 24.844 -1.202 1 98.69 95 VAL B C 1
ATOM 2888 O O . VAL B 1 95 ? 3.066 25.484 -0.247 1 98.69 95 VAL B O 1
ATOM 2891 N N . LEU B 1 96 ? 3.064 23.625 -1.467 1 98.75 96 LEU B N 1
ATOM 2892 C CA . LEU B 1 96 ? 4.133 22.969 -0.715 1 98.75 96 LEU B CA 1
ATOM 2893 C C . LEU B 1 96 ? 5.488 23.562 -1.076 1 98.75 96 LEU B C 1
ATOM 2895 O O . LEU B 1 96 ? 5.797 23.75 -2.256 1 98.75 96 LEU B O 1
ATOM 2899 N N . LYS B 1 97 ? 6.301 23.922 -0.112 1 98.44 97 LYS B N 1
ATOM 2900 C CA . LYS B 1 97 ? 7.652 24.422 -0.327 1 98.44 97 LYS B CA 1
ATOM 2901 C C . LYS B 1 97 ? 8.523 23.375 -1.029 1 98.44 97 LYS B C 1
ATOM 2903 O O . LYS B 1 97 ? 8.242 22.188 -0.962 1 98.44 97 LYS B O 1
ATOM 2908 N N . PRO B 1 98 ? 9.625 23.812 -1.648 1 98 98 PRO B N 1
ATOM 2909 C CA . PRO B 1 98 ? 10.469 22.906 -2.422 1 98 98 PRO B CA 1
ATOM 2910 C C . PRO B 1 98 ? 11.008 21.75 -1.584 1 98 98 PRO B C 1
ATOM 2912 O O . PRO B 1 98 ? 11.125 20.625 -2.076 1 98 98 PRO B O 1
ATOM 2915 N N . ASN B 1 99 ? 11.242 21.984 -0.323 1 98.25 99 ASN B N 1
ATOM 2916 C CA . ASN B 1 99 ? 11.812 20.953 0.536 1 98.25 99 ASN B CA 1
ATOM 2917 C C . ASN B 1 99 ? 10.758 20.344 1.459 1 98.25 99 ASN B C 1
ATOM 2919 O O . ASN B 1 99 ? 11.086 19.594 2.381 1 98.25 99 ASN B O 1
ATOM 2923 N N . GLY B 1 100 ? 9.492 20.766 1.229 1 98.62 100 GLY B N 1
ATOM 2924 C CA . GLY B 1 100 ? 8.406 20.234 2.031 1 98.62 100 GLY B CA 1
ATOM 2925 C C . GLY B 1 100 ? 8 18.828 1.632 1 98.62 100 GLY B C 1
ATOM 2926 O O . GLY B 1 100 ? 8.445 18.312 0.604 1 98.62 100 GLY B O 1
ATOM 2927 N N . THR B 1 101 ? 7.238 18.172 2.453 1 98.88 101 THR B N 1
ATOM 2928 C CA . THR B 1 101 ? 6.762 16.828 2.156 1 98.88 101 THR B CA 1
ATOM 2929 C C . THR B 1 101 ? 5.254 16.719 2.387 1 98.88 101 THR B C 1
ATOM 2931 O O . THR B 1 101 ? 4.656 17.609 3.012 1 98.88 101 THR B O 1
ATOM 2934 N N . ILE B 1 102 ? 4.695 15.75 1.817 1 98.94 102 ILE B N 1
ATOM 2935 C CA . ILE B 1 102 ? 3.266 15.484 1.957 1 98.94 102 ILE B CA 1
ATOM 2936 C C . ILE B 1 102 ? 3.053 14.055 2.463 1 98.94 102 ILE B C 1
ATOM 2938 O O . ILE B 1 102 ? 3.752 13.133 2.043 1 98.94 102 ILE B O 1
ATOM 2942 N N . TRP B 1 103 ? 2.184 13.914 3.459 1 98.94 103 TRP B N 1
ATOM 2943 C CA . TRP B 1 103 ? 1.711 12.641 3.996 1 98.94 103 TRP B CA 1
ATOM 2944 C C . TRP B 1 103 ? 0.244 12.414 3.646 1 98.94 103 TRP B C 1
ATOM 2946 O O . TRP B 1 103 ? -0.588 13.305 3.822 1 98.94 103 TRP B O 1
ATOM 2956 N N . ILE B 1 104 ? -0.074 11.234 3.113 1 98.94 104 ILE B N 1
ATOM 2957 C CA . ILE B 1 104 ? -1.454 10.953 2.732 1 98.94 104 ILE B CA 1
ATOM 2958 C C . ILE B 1 104 ? -1.868 9.578 3.268 1 98.94 104 ILE B C 1
ATOM 2960 O O . ILE B 1 104 ? -1.199 8.578 3.008 1 98.94 104 ILE B O 1
ATOM 2964 N N . SER B 1 105 ? -2.945 9.562 4.02 1 98.5 105 SER B N 1
ATOM 2965 C CA . SER B 1 105 ? -3.49 8.32 4.551 1 98.5 105 SER B CA 1
ATOM 2966 C C . SER B 1 105 ? -4.531 7.727 3.607 1 98.5 105 SER B C 1
ATOM 2968 O O . SER B 1 105 ? -5.191 8.453 2.865 1 98.5 105 SER B O 1
ATOM 2970 N N . GLY B 1 106 ? -4.617 6.414 3.562 1 97.75 106 GLY B N 1
ATOM 2971 C CA . GLY B 1 106 ? -5.641 5.746 2.779 1 97.75 106 GLY B CA 1
ATOM 2972 C C . GLY B 1 106 ? -5.719 4.254 3.045 1 97.75 106 GLY B C 1
ATOM 2973 O O . GLY B 1 106 ? -4.891 3.707 3.779 1 97.75 106 GLY B O 1
ATOM 2974 N N . THR B 1 107 ? -6.727 3.631 2.553 1 97 107 THR B N 1
ATOM 2975 C CA . THR B 1 107 ? -6.883 2.18 2.498 1 97 107 THR B CA 1
ATOM 2976 C C . THR B 1 107 ? -6.789 1.68 1.061 1 97 107 THR B C 1
ATOM 2978 O O . THR B 1 107 ? -6.57 2.467 0.136 1 97 107 THR B O 1
ATOM 2981 N N . LEU B 1 108 ? -6.902 0.365 0.915 1 96.75 108 LEU B N 1
ATOM 2982 C CA . LEU B 1 108 ? -6.766 -0.227 -0.412 1 96.75 108 LEU B CA 1
ATOM 2983 C C . LEU B 1 108 ? -7.828 0.316 -1.361 1 96.75 108 LEU B C 1
ATOM 2985 O O . LEU B 1 108 ? -7.699 0.185 -2.582 1 96.75 108 LEU B O 1
ATOM 2989 N N . HIS B 1 109 ? -8.812 1.031 -0.859 1 94.62 109 HIS B N 1
ATOM 2990 C CA . HIS B 1 109 ? -9.898 1.542 -1.685 1 94.62 109 HIS B CA 1
ATOM 2991 C C . HIS B 1 109 ? -9.484 2.807 -2.428 1 94.62 109 HIS B C 1
ATOM 2993 O O . HIS B 1 109 ? -10.086 3.168 -3.438 1 94.62 109 HIS B O 1
ATOM 2999 N N . ASN B 1 110 ? -8.469 3.486 -1.928 1 96.12 110 ASN B N 1
ATOM 3000 C CA . ASN B 1 110 ? -8.133 4.766 -2.543 1 96.12 110 ASN B CA 1
ATOM 3001 C C . ASN B 1 110 ? -6.625 4.934 -2.705 1 96.12 110 ASN B C 1
ATOM 3003 O O . ASN B 1 110 ? -6.168 5.754 -3.504 1 96.12 110 ASN B O 1
ATOM 3007 N N . ILE B 1 111 ? -5.805 4.195 -1.978 1 98.5 111 ILE B N 1
ATOM 3008 C CA . ILE B 1 111 ? -4.387 4.484 -1.81 1 98.5 111 ILE B CA 1
ATOM 3009 C C . ILE B 1 111 ? -3.654 4.266 -3.133 1 98.5 111 ILE B C 1
ATOM 3011 O O . ILE B 1 111 ? -2.654 4.93 -3.414 1 98.5 111 ILE B O 1
ATOM 3015 N N . TYR B 1 112 ? -4.117 3.352 -3.92 1 98.38 112 TYR B N 1
ATOM 3016 C CA . TYR B 1 112 ? -3.428 3.07 -5.176 1 98.38 112 TYR B CA 1
ATOM 3017 C C . TYR B 1 112 ? -3.643 4.195 -6.18 1 98.38 112 TYR B C 1
ATOM 3019 O O . TYR B 1 112 ? -2.73 4.547 -6.93 1 98.38 112 TYR B O 1
ATOM 3027 N N . SER B 1 113 ? -4.852 4.762 -6.195 1 97.62 113 SER B N 1
ATOM 3028 C CA . SER B 1 113 ? -5.07 5.988 -6.949 1 97.62 113 SER B CA 1
ATOM 3029 C C . SER B 1 113 ? -4.18 7.117 -6.441 1 97.62 113 SER B C 1
ATOM 3031 O O . SER B 1 113 ? -3.568 7.84 -7.23 1 97.62 113 SER B O 1
ATOM 3033 N N . ILE B 1 114 ? -4.082 7.25 -5.164 1 98.62 114 ILE B N 1
ATOM 3034 C CA . ILE B 1 114 ? -3.299 8.305 -4.531 1 98.62 114 ILE B CA 1
ATOM 3035 C C . ILE B 1 114 ? -1.829 8.156 -4.918 1 98.62 114 ILE B C 1
ATOM 3037 O O . ILE B 1 114 ? -1.185 9.133 -5.316 1 98.62 114 ILE B O 1
ATOM 3041 N N . GLY B 1 115 ? -1.301 6.922 -4.758 1 98.56 115 GLY B N 1
ATOM 3042 C CA . GLY B 1 115 ? 0.091 6.695 -5.113 1 98.56 115 GLY B CA 1
ATOM 3043 C C . GLY B 1 115 ? 0.402 7.027 -6.559 1 98.56 115 GLY B C 1
ATOM 3044 O O . GLY B 1 115 ? 1.415 7.664 -6.852 1 98.56 115 GLY B O 1
ATOM 3045 N N . MET B 1 116 ? -0.459 6.586 -7.422 1 97.75 116 MET B N 1
ATOM 3046 C CA . MET B 1 116 ? -0.281 6.887 -8.844 1 97.75 116 MET B CA 1
ATOM 3047 C C . MET B 1 116 ? -0.374 8.391 -9.094 1 97.75 116 MET B C 1
ATOM 3049 O O . MET B 1 116 ? 0.426 8.945 -9.844 1 97.75 116 MET B O 1
ATOM 3053 N N . ALA B 1 117 ? -1.364 9.031 -8.484 1 98.31 117 ALA B N 1
ATOM 3054 C CA . ALA B 1 117 ? -1.569 10.469 -8.641 1 98.31 117 ALA B CA 1
ATOM 3055 C C . ALA B 1 117 ? -0.353 11.25 -8.156 1 98.31 117 ALA B C 1
ATOM 3057 O O . ALA B 1 117 ? 0.041 12.242 -8.781 1 98.31 117 ALA B O 1
ATOM 3058 N N . LEU B 1 118 ? 0.229 10.836 -7.055 1 98.75 118 LEU B N 1
ATOM 3059 C CA . LEU B 1 118 ? 1.43 11.484 -6.543 1 98.75 118 LEU B CA 1
ATOM 3060 C C . LEU B 1 118 ? 2.529 11.508 -7.598 1 98.75 118 LEU B C 1
ATOM 3062 O O . LEU B 1 118 ? 3.092 12.57 -7.895 1 98.75 118 LEU B O 1
ATOM 3066 N N . GLU B 1 119 ? 2.775 10.367 -8.164 1 97.38 119 GLU B N 1
ATOM 3067 C CA . GLU B 1 119 ? 3.828 10.297 -9.172 1 97.38 119 GLU B CA 1
ATOM 3068 C C . GLU B 1 119 ? 3.475 11.125 -10.398 1 97.38 119 GLU B C 1
ATOM 3070 O O . GLU B 1 119 ? 4.324 11.836 -10.945 1 97.38 119 GLU B O 1
ATOM 3075 N N . GLN B 1 120 ? 2.258 11.07 -10.773 1 97.38 120 GLN B N 1
ATOM 3076 C CA . GLN B 1 120 ? 1.802 11.789 -11.961 1 97.38 120 GLN B CA 1
ATOM 3077 C C . GLN B 1 120 ? 1.874 13.297 -11.75 1 97.38 120 GLN B C 1
ATOM 3079 O O . GLN B 1 120 ? 2.092 14.055 -12.703 1 97.38 120 GLN B O 1
ATOM 3084 N N . GLU B 1 121 ? 1.67 13.719 -10.508 1 98.19 121 GLU B N 1
ATOM 3085 C CA . GLU B 1 121 ? 1.642 15.148 -10.227 1 98.19 121 GLU B CA 1
ATOM 3086 C C . GLU B 1 121 ? 2.996 15.641 -9.719 1 98.19 121 GLU B C 1
ATOM 3088 O O . GLU B 1 121 ? 3.086 16.688 -9.086 1 98.19 121 GLU B O 1
ATOM 3093 N N . GLY B 1 122 ? 4.023 14.867 -9.938 1 97.19 122 GLY B N 1
ATOM 3094 C CA . GLY B 1 122 ? 5.383 15.359 -9.773 1 97.19 122 GLY B CA 1
ATOM 3095 C C . GLY B 1 122 ? 5.93 15.133 -8.375 1 97.19 122 GLY B C 1
ATOM 3096 O O . GLY B 1 122 ? 6.762 15.914 -7.898 1 97.19 122 GLY B O 1
ATOM 3097 N N . PHE B 1 123 ? 5.449 14.172 -7.688 1 98.38 123 PHE B N 1
ATOM 3098 C CA . PHE B 1 123 ? 6.004 13.773 -6.402 1 98.38 123 PHE B CA 1
ATOM 3099 C C . PHE B 1 123 ? 6.809 12.484 -6.531 1 98.38 123 PHE B C 1
ATOM 3101 O O . PHE B 1 123 ? 6.629 11.734 -7.488 1 98.38 123 PHE B O 1
ATOM 3108 N N . LYS B 1 124 ? 7.68 12.266 -5.637 1 97.12 124 LYS B N 1
ATOM 3109 C CA . LYS B 1 124 ? 8.375 11.008 -5.387 1 97.12 124 LYS B CA 1
ATOM 3110 C C . LYS B 1 124 ? 8.023 10.445 -4.012 1 97.12 124 LYS B C 1
ATOM 3112 O O . LYS B 1 124 ? 8.141 11.141 -3.004 1 97.12 124 LYS B O 1
ATOM 3117 N N . ILE B 1 125 ? 7.613 9.258 -4.004 1 98.31 125 ILE B N 1
ATOM 3118 C CA . ILE B 1 125 ? 7.254 8.641 -2.732 1 98.31 125 ILE B CA 1
ATOM 3119 C C . ILE B 1 125 ? 8.523 8.234 -1.981 1 98.31 125 ILE B C 1
ATOM 3121 O O . ILE B 1 125 ? 9.391 7.559 -2.537 1 98.31 125 ILE B O 1
ATOM 3125 N N . ILE B 1 126 ? 8.648 8.656 -0.763 1 98.25 126 ILE B N 1
ATOM 3126 C CA . ILE B 1 126 ? 9.789 8.352 0.092 1 98.25 126 ILE B CA 1
ATOM 3127 C C . ILE B 1 126 ? 9.57 7.016 0.792 1 98.25 126 ILE B C 1
ATOM 3129 O O . ILE B 1 126 ? 10.422 6.121 0.72 1 98.25 126 ILE B O 1
ATOM 3133 N N . ASN B 1 127 ? 8.422 6.863 1.441 1 98.62 127 ASN B N 1
ATOM 3134 C CA . ASN B 1 127 ? 8 5.66 2.148 1 98.62 127 ASN B CA 1
ATOM 3135 C C . ASN B 1 127 ? 6.504 5.406 1.981 1 98.62 127 ASN B C 1
ATOM 3137 O O . ASN B 1 127 ? 5.727 6.348 1.796 1 98.62 127 ASN B O 1
ATOM 3141 N N . ASN B 1 128 ? 6.121 4.219 1.938 1 98.38 128 ASN B N 1
ATOM 3142 C CA . ASN B 1 128 ? 4.77 3.816 2.314 1 98.38 128 ASN B CA 1
ATOM 3143 C C . ASN B 1 128 ? 4.742 3.172 3.697 1 98.38 128 ASN B C 1
ATOM 3145 O O . ASN B 1 128 ? 5.238 2.059 3.877 1 98.38 128 ASN B O 1
ATOM 3149 N N . ILE B 1 129 ? 4.168 3.811 4.656 1 98.88 129 ILE B N 1
ATOM 3150 C CA . ILE B 1 129 ? 4.043 3.357 6.039 1 98.88 129 ILE B CA 1
ATOM 3151 C C . ILE B 1 129 ? 2.803 2.48 6.184 1 98.88 129 ILE B C 1
ATOM 3153 O O . ILE B 1 129 ? 1.734 2.816 5.668 1 98.88 129 ILE B O 1
ATOM 3157 N N . THR B 1 130 ? 2.992 1.312 6.723 1 98.88 130 THR B N 1
ATOM 3158 C CA . THR B 1 130 ? 1.859 0.487 7.129 1 98.88 130 THR B CA 1
ATOM 3159 C C . THR B 1 130 ? 1.462 0.784 8.57 1 98.88 130 THR B C 1
ATOM 3161 O O . THR B 1 130 ? 2.232 0.526 9.5 1 98.88 130 THR B O 1
ATOM 3164 N N . TRP B 1 131 ? 0.323 1.4 8.758 1 98.81 131 TRP B N 1
ATOM 3165 C CA . TRP B 1 131 ? -0.247 1.543 10.094 1 98.81 131 TRP B CA 1
ATOM 3166 C C . TRP B 1 131 ? -1.074 0.317 10.461 1 98.81 131 TRP B C 1
ATOM 3168 O O . TRP B 1 131 ? -2.164 0.11 9.93 1 98.81 131 TRP B O 1
ATOM 3178 N N . GLN B 1 132 ? -0.561 -0.513 11.312 1 98.69 132 GLN B N 1
ATOM 3179 C CA . GLN B 1 132 ? -1.181 -1.767 11.727 1 98.69 132 GLN B CA 1
ATOM 3180 C C . GLN B 1 132 ? -1.975 -1.587 13.016 1 98.69 132 GLN B C 1
ATOM 3182 O O . GLN B 1 132 ? -1.396 -1.349 14.078 1 98.69 132 GLN B O 1
ATOM 3187 N N . LYS B 1 133 ? -3.285 -1.76 12.914 1 97.62 133 LYS B N 1
ATOM 3188 C CA . LYS B 1 133 ? -4.156 -1.621 14.078 1 97.62 133 LYS B CA 1
ATOM 3189 C C . LYS B 1 133 ? -4.074 -2.852 14.977 1 97.62 133 LYS B C 1
ATOM 3191 O O . LYS B 1 133 ? -4.074 -3.984 14.492 1 97.62 133 LYS B O 1
ATOM 3196 N N . THR B 1 134 ? -4.004 -2.666 16.234 1 96.06 134 THR B N 1
ATOM 3197 C CA . THR B 1 134 ? -3.846 -3.762 17.172 1 96.06 134 THR B CA 1
ATOM 3198 C C . THR B 1 134 ? -5.164 -4.504 17.375 1 96.06 134 THR B C 1
ATOM 3200 O O . THR B 1 134 ? -5.172 -5.695 17.703 1 96.06 134 THR B O 1
ATOM 3203 N N . ASN B 1 135 ? -6.234 -3.832 17.25 1 92.56 135 ASN B N 1
ATOM 3204 C CA . ASN B 1 135 ? -7.547 -4.441 17.438 1 92.56 135 ASN B CA 1
ATOM 3205 C C . ASN B 1 135 ? -8.477 -4.137 16.266 1 92.56 135 ASN B C 1
ATOM 3207 O O . ASN B 1 135 ? -9.516 -3.49 16.438 1 92.56 135 ASN B O 1
ATOM 3211 N N . PRO B 1 136 ? -8.148 -4.707 15.125 1 94.44 136 PRO B N 1
ATOM 3212 C CA . PRO B 1 136 ? -9.016 -4.465 13.969 1 94.44 136 PRO B CA 1
ATOM 3213 C C . PRO B 1 136 ? -10.344 -5.211 14.062 1 94.44 136 PRO B C 1
ATOM 3215 O O . PRO B 1 136 ? -10.43 -6.246 14.734 1 94.44 136 PRO B O 1
ATOM 3218 N N . PRO B 1 137 ? -11.367 -4.637 13.461 1 91.5 137 PRO B N 1
ATOM 3219 C CA . PRO B 1 137 ? -12.609 -5.406 13.383 1 91.5 137 PRO B CA 1
ATOM 3220 C C . PRO B 1 137 ? -12.43 -6.746 12.672 1 91.5 137 PRO B C 1
ATOM 3222 O O . PRO B 1 137 ? -11.688 -6.832 11.688 1 91.5 137 PRO B O 1
ATOM 3225 N N . PRO B 1 138 ? -13.055 -7.738 13.188 1 93.44 138 PRO B N 1
ATOM 3226 C CA . PRO B 1 138 ? -12.945 -9.039 12.516 1 93.44 138 PRO B CA 1
ATOM 3227 C C . PRO B 1 138 ? -13.633 -9.055 11.156 1 93.44 138 PRO B C 1
ATOM 3229 O O . PRO B 1 138 ? -14.469 -8.188 10.867 1 93.44 138 PRO B O 1
ATOM 3232 N N . ASN B 1 139 ? -13.156 -9.906 10.328 1 93.75 139 ASN B N 1
ATOM 3233 C CA . ASN B 1 139 ? -13.883 -10.18 9.086 1 93.75 139 ASN B CA 1
ATOM 3234 C C . ASN B 1 139 ? -15.086 -11.086 9.328 1 93.75 139 ASN B C 1
ATOM 3236 O O . ASN B 1 139 ? -14.938 -12.305 9.438 1 93.75 139 ASN B O 1
ATOM 3240 N N . LEU B 1 140 ? -16.219 -10.539 9.25 1 91.81 140 LEU B N 1
ATOM 3241 C CA . LEU B 1 140 ? -17.438 -11.266 9.602 1 91.81 140 LEU B CA 1
ATOM 3242 C C . LEU B 1 140 ? -17.812 -12.258 8.508 1 91.81 140 LEU B C 1
ATOM 3244 O O . LEU B 1 140 ? -18.344 -13.336 8.797 1 91.81 140 LEU B O 1
ATOM 3248 N N . ALA B 1 141 ? -17.547 -11.93 7.27 1 92.75 141 ALA B N 1
ATOM 3249 C CA . ALA B 1 141 ? -17.922 -12.773 6.137 1 92.75 141 ALA B CA 1
ATOM 3250 C C . ALA B 1 141 ? -16.984 -13.977 6.031 1 92.75 141 ALA B C 1
ATOM 3252 O O . ALA B 1 141 ? -17.328 -14.992 5.418 1 92.75 141 ALA B O 1
ATOM 3253 N N . CYS B 1 142 ? -15.734 -13.898 6.621 1 95.75 142 CYS B N 1
ATOM 3254 C CA . CYS B 1 142 ? -14.742 -14.961 6.621 1 95.75 142 CYS B CA 1
ATOM 3255 C C . CYS B 1 142 ? -14.383 -15.367 5.195 1 95.75 142 CYS B C 1
ATOM 3257 O O . CYS B 1 142 ? -14.234 -16.562 4.906 1 95.75 142 CYS B O 1
ATOM 3259 N N . ARG B 1 143 ? -14.273 -14.383 4.281 1 97.19 143 ARG B N 1
ATOM 3260 C CA . ARG B 1 143 ? -14 -14.641 2.873 1 97.19 143 ARG B CA 1
ATOM 3261 C C . ARG B 1 143 ? -12.672 -14.031 2.455 1 97.19 143 ARG B C 1
ATOM 3263 O O . ARG B 1 143 ? -12.32 -14.039 1.271 1 97.19 143 ARG B O 1
ATOM 3270 N N . CYS B 1 144 ? -11.977 -13.422 3.387 1 98.31 144 CYS B N 1
ATOM 3271 C CA . CYS B 1 144 ? -10.672 -12.828 3.127 1 98.31 144 CYS B CA 1
ATOM 3272 C C . CYS B 1 144 ? -9.891 -12.633 4.422 1 98.31 144 CYS B C 1
ATOM 3274 O O . CYS B 1 144 ? -10.375 -12.984 5.5 1 98.31 144 CYS B O 1
ATOM 3276 N N . PHE B 1 145 ? -8.688 -12.219 4.32 1 98.75 145 PHE B N 1
ATOM 3277 C CA . PHE B 1 145 ? -7.887 -11.867 5.492 1 98.75 145 PHE B CA 1
ATOM 3278 C C . PHE B 1 145 ? -8.438 -10.625 6.172 1 98.75 145 PHE B C 1
ATOM 3280 O O . PHE B 1 145 ? -8.961 -9.727 5.508 1 98.75 145 PHE B O 1
ATOM 3287 N N . THR B 1 146 ? -8.336 -10.609 7.484 1 98.12 146 THR B N 1
ATOM 3288 C CA . THR B 1 146 ? -8.82 -9.461 8.234 1 98.12 146 THR B CA 1
ATOM 3289 C C . THR B 1 146 ? -8.062 -8.195 7.84 1 98.12 146 THR B C 1
ATOM 3291 O O . THR B 1 146 ? -6.828 -8.18 7.828 1 98.12 146 THR B O 1
ATOM 3294 N N . HIS B 1 147 ? -8.797 -7.188 7.465 1 97.88 147 HIS B N 1
ATOM 3295 C CA . HIS B 1 147 ? -8.211 -5.883 7.188 1 97.88 147 HIS B CA 1
ATOM 3296 C C . HIS B 1 147 ? -7.754 -5.199 8.469 1 97.88 147 HIS B C 1
ATOM 3298 O O . HIS B 1 147 ? -8.578 -4.656 9.219 1 97.88 147 HIS B O 1
ATOM 3304 N N . SER B 1 148 ? -6.473 -5.148 8.664 1 98.25 148 SER B N 1
ATOM 3305 C CA . SER B 1 148 ? -5.953 -4.629 9.922 1 98.25 148 SER B CA 1
ATOM 3306 C C .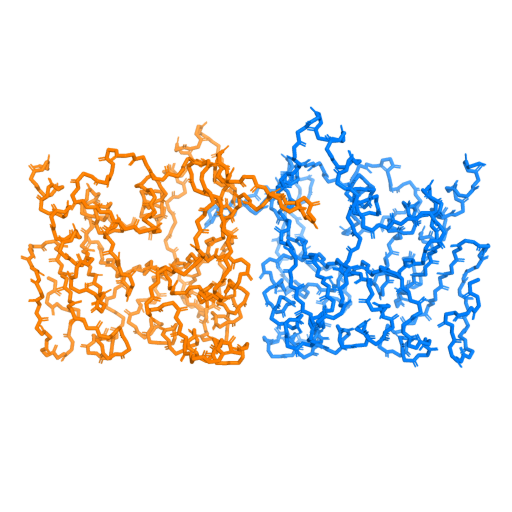 SER B 1 148 ? -5.059 -3.414 9.695 1 98.25 148 SER B C 1
ATOM 3308 O O . SER B 1 148 ? -4.461 -2.893 10.641 1 98.25 148 SER B O 1
ATOM 3310 N N . THR B 1 149 ? -4.957 -2.939 8.453 1 98.5 149 THR B N 1
ATOM 3311 C CA . THR B 1 149 ? -3.957 -1.911 8.188 1 98.5 149 THR B CA 1
ATOM 3312 C C . THR B 1 149 ? -4.566 -0.759 7.391 1 98.5 149 THR B C 1
ATOM 3314 O O . THR B 1 149 ? -5.574 -0.937 6.703 1 98.5 149 THR B O 1
ATOM 3317 N N . GLU B 1 150 ? -4.008 0.387 7.555 1 98.06 150 GLU B N 1
ATOM 3318 C CA . GLU B 1 150 ? -4.07 1.537 6.656 1 98.06 150 GLU B CA 1
ATOM 3319 C C . GLU B 1 150 ? -2.684 1.908 6.141 1 98.06 150 GLU B C 1
ATOM 3321 O O . GLU B 1 150 ? -1.671 1.548 6.746 1 98.06 150 GLU B O 1
ATOM 3326 N N . THR B 1 151 ? -2.656 2.506 5.008 1 98.75 151 THR B N 1
ATOM 3327 C CA . THR B 1 151 ? -1.388 2.938 4.434 1 98.75 151 THR B CA 1
ATOM 3328 C C . THR B 1 151 ? -1.243 4.453 4.52 1 98.75 151 THR B C 1
ATOM 3330 O O . THR B 1 151 ? -2.203 5.191 4.285 1 98.75 151 THR B O 1
ATOM 3333 N N . ILE B 1 152 ? -0.074 4.922 4.863 1 98.88 152 ILE B N 1
ATOM 3334 C CA . ILE B 1 152 ? 0.273 6.34 4.844 1 98.88 152 ILE B CA 1
ATOM 3335 C C . ILE B 1 152 ? 1.468 6.562 3.918 1 98.88 152 ILE B C 1
ATOM 3337 O O . ILE B 1 152 ? 2.551 6.023 4.152 1 98.88 152 ILE B O 1
ATOM 3341 N N . LEU B 1 153 ? 1.264 7.344 2.902 1 98.94 153 LEU B N 1
ATOM 3342 C CA . LEU B 1 153 ? 2.334 7.648 1.959 1 98.94 153 LEU B CA 1
ATOM 3343 C C . LEU B 1 153 ? 3.051 8.938 2.348 1 98.94 153 LEU B C 1
ATOM 3345 O O . LEU B 1 153 ? 2.406 9.93 2.684 1 98.94 153 LEU B O 1
ATOM 3349 N N . TRP B 1 154 ? 4.332 8.883 2.424 1 98.94 154 TRP B N 1
ATOM 3350 C CA . TRP B 1 154 ? 5.215 10.031 2.598 1 98.94 154 TRP B CA 1
ATOM 3351 C C . TRP B 1 154 ? 5.941 10.359 1.299 1 98.94 154 TRP B C 1
ATOM 3353 O O . TRP B 1 154 ? 6.594 9.492 0.71 1 98.94 154 TRP B O 1
ATOM 3363 N N . ALA B 1 155 ? 5.812 11.586 0.802 1 98.88 155 ALA B N 1
ATOM 3364 C CA . ALA B 1 155 ? 6.371 11.922 -0.507 1 98.88 155 ALA B CA 1
ATOM 3365 C C . ALA B 1 155 ? 6.949 13.336 -0.515 1 98.88 155 ALA B C 1
ATOM 3367 O O . ALA B 1 155 ? 6.543 14.18 0.284 1 98.88 155 ALA B O 1
ATOM 3368 N N . GLN B 1 156 ? 7.875 13.555 -1.364 1 98.75 156 GLN B N 1
ATOM 3369 C CA . GLN B 1 156 ? 8.477 14.859 -1.625 1 98.75 156 GLN B CA 1
ATOM 3370 C C . GLN B 1 156 ? 8.305 15.266 -3.086 1 98.75 156 GLN B C 1
ATOM 3372 O O . GLN B 1 156 ? 7.973 14.43 -3.93 1 98.75 156 GLN B O 1
ATOM 3377 N N . LYS B 1 157 ? 8.477 16.578 -3.377 1 98.31 157 LYS B N 1
ATOM 3378 C CA . LYS B 1 157 ? 8.5 16.984 -4.777 1 98.31 157 LYS B CA 1
ATOM 3379 C C . LYS B 1 157 ? 9.602 16.25 -5.543 1 98.31 157 LYS B C 1
ATOM 3381 O O . LYS B 1 157 ? 10.711 16.078 -5.031 1 98.31 157 LYS B O 1
ATOM 3386 N N . ASN B 1 158 ? 9.242 15.742 -6.691 1 96.56 158 ASN B N 1
ATOM 3387 C CA . ASN B 1 158 ? 10.211 15.07 -7.547 1 96.56 158 ASN B CA 1
ATOM 3388 C C . ASN B 1 158 ? 11.031 16.078 -8.359 1 96.56 158 ASN B C 1
ATOM 3390 O O . ASN B 1 158 ? 10.906 16.141 -9.578 1 96.56 158 ASN B O 1
ATOM 3394 N N . ASP B 1 159 ? 11.758 16.797 -7.691 1 93.94 159 ASP B N 1
ATOM 3395 C CA . ASP B 1 159 ? 12.648 17.812 -8.25 1 93.94 159 ASP B CA 1
ATOM 3396 C C . ASP B 1 159 ? 14.094 17.578 -7.816 1 93.94 159 ASP B C 1
ATOM 3398 O O . ASP B 1 159 ? 14.352 17.156 -6.691 1 93.94 159 ASP B O 1
ATOM 3402 N N . LYS B 1 160 ? 15.039 17.75 -8.656 1 87.88 160 LYS B N 1
ATOM 3403 C CA . LYS B 1 160 ? 16.453 17.484 -8.398 1 87.88 160 LYS B CA 1
ATOM 3404 C C . LYS B 1 160 ? 16.938 18.25 -7.172 1 87.88 160 LYS B C 1
ATOM 3406 O O . LYS B 1 160 ? 17.781 17.75 -6.418 1 87.88 160 LYS B O 1
ATOM 3411 N N . LYS B 1 161 ? 16.422 19.344 -6.906 1 89.62 161 LYS B N 1
ATOM 3412 C CA . LYS B 1 161 ? 16.922 20.203 -5.824 1 89.62 161 LYS B CA 1
ATOM 3413 C C . LYS B 1 161 ? 16.156 19.938 -4.531 1 89.62 161 LYS B C 1
ATOM 3415 O O . LYS B 1 161 ? 16.516 20.469 -3.477 1 89.62 161 LYS B O 1
ATOM 3420 N N . SER B 1 162 ? 15.141 19.156 -4.566 1 93 162 SER B N 1
ATOM 3421 C CA . SER B 1 162 ? 14.32 18.891 -3.383 1 93 162 SER B CA 1
ATOM 3422 C C . SER B 1 162 ? 15.07 18.016 -2.379 1 93 162 SER B C 1
ATOM 3424 O O . SER B 1 162 ? 15.609 16.969 -2.74 1 93 162 SER B O 1
ATOM 3426 N N . ARG B 1 163 ? 15.203 18.531 -1.164 1 95.75 163 ARG B N 1
ATOM 3427 C CA . ARG B 1 163 ? 15.797 17.797 -0.058 1 95.75 163 ARG B CA 1
ATOM 3428 C C . ARG B 1 163 ? 14.891 17.828 1.168 1 95.75 163 ARG B C 1
ATOM 3430 O O . ARG B 1 163 ? 14.922 18.781 1.95 1 95.75 163 ARG B O 1
ATOM 3437 N N . HIS B 1 164 ? 14.211 16.75 1.33 1 98.12 164 HIS B N 1
ATOM 3438 C CA . HIS B 1 164 ? 13.258 16.734 2.434 1 98.12 164 HIS B CA 1
ATOM 3439 C C . HIS B 1 164 ? 13.969 16.625 3.775 1 98.12 164 HIS B C 1
ATOM 3441 O O . HIS B 1 164 ? 15.102 16.125 3.846 1 98.12 164 HIS B O 1
ATOM 3447 N N . PHE B 1 165 ? 13.336 17.156 4.793 1 98.38 165 PHE B N 1
ATOM 3448 C CA . PHE B 1 165 ? 13.805 17 6.168 1 98.38 165 PHE B CA 1
ATOM 3449 C C . PHE B 1 165 ? 13.344 15.68 6.762 1 98.38 165 PHE B C 1
ATOM 3451 O O . PHE B 1 165 ? 12.211 15.25 6.52 1 98.38 165 PHE B O 1
ATOM 3458 N N . PHE B 1 166 ? 14.195 15.023 7.492 1 98.81 166 PHE B N 1
ATOM 3459 C CA . PHE B 1 166 ? 13.883 13.828 8.266 1 98.81 166 PHE B CA 1
ATOM 3460 C C . PHE B 1 166 ? 14.648 13.828 9.586 1 98.81 166 PHE B C 1
ATOM 3462 O O . PHE B 1 166 ? 15.883 13.82 9.602 1 98.81 166 PHE B O 1
ATOM 3469 N N . ASP B 1 167 ? 13.891 13.828 10.656 1 98.81 167 ASP B N 1
ATOM 3470 C CA . ASP B 1 167 ? 14.555 13.773 11.953 1 98.81 167 ASP B CA 1
ATOM 3471 C C . ASP B 1 167 ? 14.938 12.336 12.312 1 98.81 167 ASP B C 1
ATOM 3473 O O . ASP B 1 167 ? 14.289 11.711 13.156 1 98.81 167 ASP B O 1
ATOM 3477 N N . TYR B 1 168 ? 16 11.914 11.781 1 98.44 168 TYR B N 1
ATOM 3478 C CA . TYR B 1 168 ? 16.469 10.539 11.922 1 98.44 168 TYR B CA 1
ATOM 3479 C C . TYR B 1 168 ? 16.75 10.211 13.383 1 98.44 168 TYR B C 1
ATOM 3481 O O . TYR B 1 168 ? 16.344 9.148 13.875 1 98.44 168 TYR B O 1
ATOM 3489 N N . GLN B 1 169 ? 17.375 11.109 14.109 1 98.44 169 GLN B N 1
ATOM 3490 C CA . GLN B 1 169 ? 17.766 10.859 15.5 1 98.44 169 GLN B CA 1
ATOM 3491 C C . GLN B 1 169 ? 16.531 10.766 16.406 1 98.44 169 GLN B C 1
ATOM 3493 O O . GLN B 1 169 ? 16.453 9.883 17.266 1 98.44 169 GLN B O 1
ATOM 3498 N N . LYS B 1 170 ? 15.617 11.641 16.188 1 98.69 170 LYS B N 1
ATOM 3499 C CA . LYS B 1 170 ? 14.398 11.609 16.984 1 98.69 170 LYS B CA 1
ATOM 3500 C C . LYS B 1 170 ? 13.633 10.312 16.75 1 98.69 170 LYS B C 1
ATOM 3502 O O . LYS B 1 170 ? 13.117 9.719 17.703 1 98.69 170 LYS B O 1
ATOM 3507 N N . MET B 1 171 ? 13.5 9.883 15.469 1 98.75 171 MET B N 1
ATOM 3508 C CA . MET B 1 171 ? 12.797 8.633 15.156 1 98.75 171 MET B CA 1
ATOM 3509 C C . MET B 1 171 ? 13.523 7.441 15.766 1 98.75 171 MET B C 1
ATOM 3511 O O . MET B 1 171 ? 12.891 6.508 16.266 1 98.75 171 MET B O 1
ATOM 3515 N N . LYS B 1 172 ? 14.836 7.477 15.734 1 98.44 172 LYS B N 1
ATOM 3516 C CA . LYS B 1 172 ? 15.633 6.422 16.344 1 98.44 172 LYS B CA 1
ATOM 3517 C C . LYS B 1 172 ? 15.391 6.352 17.859 1 98.44 172 LYS B C 1
ATOM 3519 O O . LYS B 1 172 ? 15.211 5.266 18.406 1 98.44 172 LYS B O 1
ATOM 3524 N N . GLU B 1 173 ? 15.375 7.5 18.469 1 98.5 173 GLU B N 1
ATOM 3525 C CA . GLU B 1 173 ? 15.094 7.582 19.891 1 98.5 173 GLU B CA 1
ATOM 3526 C C . GLU B 1 173 ? 13.719 7.016 20.219 1 98.5 173 GLU B C 1
ATOM 3528 O O . GLU B 1 173 ? 13.57 6.23 21.156 1 98.5 173 GLU B O 1
ATOM 3533 N N . MET B 1 174 ? 12.711 7.371 19.422 1 98.31 174 MET B N 1
ATOM 3534 C CA . MET B 1 174 ? 11.336 6.93 19.641 1 98.31 174 MET B CA 1
ATOM 3535 C C . MET B 1 174 ? 11.203 5.43 19.391 1 98.31 174 MET B C 1
ATOM 3537 O O . MET B 1 174 ? 10.211 4.816 19.797 1 98.31 174 MET B O 1
ATOM 3541 N N . ASN B 1 175 ? 12.141 4.906 18.656 1 98.06 175 ASN B N 1
ATOM 3542 C CA . ASN B 1 175 ? 12.109 3.482 18.344 1 98.06 175 ASN B CA 1
ATOM 3543 C C . ASN B 1 175 ? 13.125 2.703 19.172 1 98.06 175 ASN B C 1
ATOM 3545 O O . ASN B 1 175 ? 13.711 1.731 18.703 1 98.06 175 ASN B O 1
ATOM 3549 N N . GLY B 1 176 ? 13.5 3.129 20.375 1 97.81 176 GLY B N 1
ATOM 3550 C CA . GLY B 1 176 ? 14.359 2.402 21.297 1 97.81 176 GLY B CA 1
ATOM 3551 C C . GLY B 1 176 ? 15.82 2.393 20.875 1 97.81 176 GLY B C 1
ATOM 3552 O O . GLY B 1 176 ? 16.531 1.419 21.125 1 97.81 176 GLY B O 1
ATOM 3553 N N . GLY B 1 177 ? 16.203 3.352 20.141 1 98 177 GLY B N 1
ATOM 3554 C CA . GLY B 1 177 ? 17.609 3.482 19.766 1 98 177 GLY B CA 1
ATOM 3555 C C . GLY B 1 177 ? 17.938 2.779 18.469 1 98 177 GLY B C 1
ATOM 3556 O O . GLY B 1 177 ? 19.109 2.734 18.062 1 98 177 GLY B O 1
ATOM 3557 N N . LYS B 1 178 ? 16.953 2.23 17.812 1 97.69 178 LYS B N 1
ATOM 3558 C CA . LYS B 1 178 ? 17.141 1.537 16.547 1 97.69 178 LYS B CA 1
ATOM 3559 C C . LYS B 1 178 ? 16.469 2.289 15.398 1 97.69 178 LYS B C 1
ATOM 3561 O O . LYS B 1 178 ? 15.523 3.045 15.617 1 97.69 178 LYS B O 1
ATOM 3566 N N . GLN B 1 179 ? 17 2.086 14.203 1 97.56 179 GLN B N 1
ATOM 3567 C CA . GLN B 1 179 ? 16.359 2.686 13.039 1 97.56 179 GLN B CA 1
ATOM 3568 C C . GLN B 1 179 ? 14.891 2.289 12.953 1 97.56 179 GLN B C 1
ATOM 3570 O O . GLN B 1 179 ? 14.555 1.108 13.055 1 97.56 179 GLN B O 1
ATOM 3575 N N . MET B 1 180 ? 14.062 3.258 12.844 1 98.44 180 MET B N 1
ATOM 3576 C CA . MET B 1 180 ? 12.633 2.979 12.758 1 98.44 180 MET B CA 1
ATOM 3577 C C . MET B 1 180 ? 12.266 2.482 11.359 1 98.44 180 MET B C 1
ATOM 3579 O O . MET B 1 180 ? 12.758 3.002 10.359 1 98.44 180 MET B O 1
ATOM 3583 N N . LYS B 1 181 ? 11.391 1.455 11.289 1 98.44 181 LYS B N 1
ATOM 3584 C CA . LYS B 1 181 ? 10.961 0.853 10.031 1 98.44 181 LYS B CA 1
ATOM 3585 C C . LYS B 1 181 ? 9.578 1.357 9.617 1 98.44 181 LYS B C 1
ATOM 3587 O O . LYS B 1 181 ? 9.062 2.314 10.203 1 98.44 181 LYS B O 1
ATOM 3592 N N . ASP B 1 182 ? 9.008 0.792 8.562 1 98.75 182 ASP B N 1
ATOM 3593 C CA . ASP B 1 182 ? 7.84 1.37 7.91 1 98.75 182 ASP B CA 1
ATOM 3594 C C . ASP B 1 182 ? 6.566 0.628 8.305 1 98.75 182 ASP B C 1
ATOM 3596 O O . ASP B 1 182 ? 5.555 0.699 7.598 1 98.75 182 ASP B O 1
ATOM 3600 N N . VAL B 1 183 ? 6.586 -0.125 9.406 1 98.81 183 VAL B N 1
ATOM 3601 C CA . VAL B 1 183 ? 5.375 -0.676 10 1 98.81 183 VAL B CA 1
ATOM 3602 C C . VAL B 1 183 ? 5.172 -0.091 11.398 1 98.81 183 VAL B C 1
ATOM 3604 O O . VAL B 1 183 ? 6.004 -0.291 12.281 1 98.81 183 VAL B O 1
ATOM 3607 N N . TRP B 1 184 ? 4.117 0.676 11.562 1 98.81 184 TRP B N 1
ATOM 3608 C CA . TRP B 1 184 ? 3.777 1.326 12.828 1 98.81 184 TRP B CA 1
ATOM 3609 C C . TRP B 1 184 ? 2.545 0.688 13.453 1 98.81 184 TRP B C 1
ATOM 3611 O O . TRP B 1 184 ? 1.439 0.794 12.914 1 98.81 184 TRP B O 1
ATOM 3621 N N . THR B 1 185 ? 2.676 0.061 14.594 1 98.38 185 THR B N 1
ATOM 3622 C CA . THR B 1 185 ? 1.573 -0.622 15.258 1 98.38 185 THR B CA 1
ATOM 3623 C C . THR B 1 185 ? 0.972 0.258 16.359 1 98.38 185 THR B C 1
ATOM 3625 O O . THR B 1 185 ? 1.701 0.908 17.109 1 98.38 185 THR B O 1
ATOM 3628 N N . GLY B 1 186 ? -0.318 0.316 16.406 1 97.81 186 GLY B N 1
ATOM 3629 C CA . GLY B 1 186 ? -0.971 1.059 17.469 1 97.81 186 GLY B CA 1
ATOM 3630 C C . GLY B 1 186 ? -2.48 0.906 17.469 1 97.81 186 GLY B C 1
ATOM 3631 O O . GLY B 1 186 ? -3.049 0.325 16.531 1 97.81 186 GLY B O 1
ATOM 3632 N N . ALA B 1 187 ? -3.123 1.403 18.453 1 96.75 187 ALA B N 1
ATOM 3633 C CA . ALA B 1 187 ? -4.566 1.289 18.641 1 96.75 187 ALA B CA 1
ATOM 3634 C C . ALA B 1 187 ? -5.309 2.357 17.844 1 96.75 187 ALA B C 1
ATOM 3636 O O . ALA B 1 187 ? -4.707 3.33 17.391 1 96.75 187 ALA B O 1
ATOM 3637 N N . LEU B 1 188 ? -6.59 2.09 17.672 1 95.44 188 LEU B N 1
ATOM 3638 C CA . LEU B 1 188 ? -7.465 3.145 17.172 1 95.44 188 LEU B CA 1
ATOM 3639 C C . LEU B 1 188 ? -7.57 4.285 18.172 1 95.44 188 LEU B C 1
ATOM 3641 O O . LEU B 1 188 ? -7.074 4.172 19.297 1 95.44 188 LEU B O 1
ATOM 3645 N N . THR B 1 189 ? -8.125 5.363 17.75 1 96.38 189 THR B N 1
ATOM 3646 C CA . THR B 1 189 ? -8.234 6.562 18.578 1 96.38 189 THR B CA 1
ATOM 3647 C C . THR B 1 189 ? -8.945 6.25 19.891 1 96.38 189 THR B C 1
ATOM 3649 O O . THR B 1 189 ? -10.07 5.738 19.891 1 96.38 189 THR B O 1
ATOM 3652 N N . LYS B 1 190 ? -8.352 6.52 21 1 95.5 190 LYS B N 1
ATOM 3653 C CA . LYS B 1 190 ? -8.914 6.23 22.312 1 95.5 190 LYS B CA 1
ATOM 3654 C C . LYS B 1 190 ? -10 7.234 22.672 1 95.5 190 LYS B C 1
ATOM 3656 O O . LYS B 1 190 ? -9.977 8.375 22.219 1 95.5 190 LYS B O 1
ATOM 3661 N N . PRO B 1 191 ? -10.875 6.824 23.5 1 95.56 191 PRO B N 1
ATOM 3662 C CA . PRO B 1 191 ? -11.977 7.699 23.906 1 95.56 191 PRO B CA 1
ATOM 3663 C C . PRO B 1 191 ? -11.5 9.031 24.469 1 95.56 191 PRO B C 1
ATOM 3665 O O . PRO B 1 191 ? -12.141 10.062 24.266 1 95.56 191 PRO B O 1
ATOM 3668 N N . SER B 1 192 ? -10.383 9.109 25.125 1 96.25 192 SER B N 1
ATOM 3669 C CA . SER B 1 192 ? -9.875 10.328 25.766 1 96.25 192 SER B CA 1
ATOM 3670 C C . SER B 1 192 ? -9.531 11.383 24.719 1 96.25 192 SER B C 1
ATOM 3672 O O . SER B 1 192 ? -9.438 12.57 25.047 1 96.25 192 SER B O 1
ATOM 3674 N N . GLU B 1 193 ? -9.336 10.953 23.438 1 96.88 193 GLU B N 1
ATOM 3675 C CA . GLU B 1 193 ? -9.023 11.891 22.359 1 96.88 193 GLU B CA 1
ATOM 3676 C C . GLU B 1 193 ? -10.297 12.391 21.688 1 96.88 193 GLU B C 1
ATOM 3678 O O . GLU B 1 193 ? -10.227 13.188 20.75 1 96.88 193 GLU B O 1
ATOM 3683 N N . LYS B 1 194 ? -11.438 11.922 22.203 1 96.69 194 LYS B N 1
ATOM 3684 C CA . LYS B 1 194 ? -12.695 12.25 21.531 1 96.69 194 LYS B CA 1
ATOM 3685 C C . LYS B 1 194 ? -13.617 13.039 22.453 1 96.69 194 LYS B C 1
ATOM 3687 O O . LYS B 1 194 ? -14.828 13.109 22.234 1 96.69 194 LYS B O 1
ATOM 3692 N N . THR B 1 195 ? -13.078 13.672 23.422 1 96.62 195 THR B N 1
ATOM 3693 C CA . THR B 1 195 ? -13.867 14.344 24.438 1 96.62 195 THR B CA 1
ATOM 3694 C C . THR B 1 195 ? -14.531 15.594 23.875 1 96.62 195 THR B C 1
ATOM 3696 O O . THR B 1 195 ? -15.578 16.031 24.359 1 96.62 195 THR B O 1
ATOM 3699 N N . GLU B 1 196 ? -13.977 16.172 22.828 1 96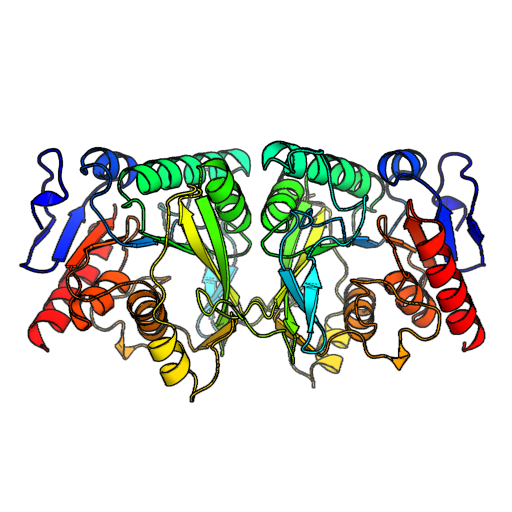.62 196 GLU B N 1
ATOM 3700 C CA . GLU B 1 196 ? -14.5 17.406 22.266 1 96.62 196 GLU B CA 1
ATOM 3701 C C . GLU B 1 196 ? -15.508 17.125 21.156 1 96.62 196 GLU B C 1
ATOM 3703 O O . GLU B 1 196 ? -16.031 18.047 20.531 1 96.62 196 GLU B O 1
ATOM 3708 N N . GLY B 1 197 ? -15.719 15.852 20.875 1 95.19 197 GLY B N 1
ATOM 3709 C CA . GLY B 1 197 ? -16.609 15.414 19.812 1 95.19 197 GLY B CA 1
ATOM 3710 C C . GLY B 1 197 ? -16.109 14.18 19.078 1 95.19 197 GLY B C 1
ATOM 3711 O O . GLY B 1 197 ? -14.953 13.781 19.25 1 95.19 197 GLY B O 1
ATOM 3712 N N . LYS B 1 198 ? -17.078 13.703 18.266 1 92.81 198 LYS B N 1
ATOM 3713 C CA . LYS B 1 198 ? -16.734 12.445 17.594 1 92.81 198 LYS B CA 1
ATOM 3714 C C . LYS B 1 198 ? -16.641 12.633 16.078 1 92.81 198 LYS B C 1
ATOM 3716 O O . LYS B 1 198 ? -17.516 13.273 15.484 1 92.81 198 LYS B O 1
ATOM 3721 N N . HIS B 1 199 ? -15.609 12.266 15.562 1 93.19 199 HIS B N 1
ATOM 3722 C CA . HIS B 1 199 ? -15.414 12.078 14.125 1 93.19 199 HIS B CA 1
ATOM 3723 C C . HIS B 1 199 ? -15.242 10.602 13.789 1 93.19 199 HIS B C 1
ATOM 3725 O O . HIS B 1 199 ? -14.531 9.875 14.492 1 93.19 199 HIS B O 1
ATOM 3731 N N . PRO B 1 200 ? -15.891 10.062 12.773 1 89.25 200 PRO B N 1
ATOM 3732 C CA . PRO B 1 200 ? -15.906 8.617 12.5 1 89.25 200 PRO B CA 1
ATOM 3733 C C . PRO B 1 200 ? -14.516 8.07 12.18 1 89.25 200 PRO B C 1
ATOM 3735 O O . PRO B 1 200 ? -14.25 6.887 12.406 1 89.25 200 PRO B O 1
ATOM 3738 N N . THR B 1 201 ? -13.617 8.836 11.617 1 91.31 201 THR B N 1
ATOM 3739 C CA . THR B 1 201 ? -12.328 8.312 11.188 1 91.31 201 THR B CA 1
ATOM 3740 C C . THR B 1 201 ? -11.188 9.133 11.773 1 91.31 201 THR B C 1
ATOM 3742 O O . THR B 1 201 ? -10.164 9.352 11.117 1 91.31 201 THR B O 1
ATOM 3745 N N . GLN B 1 202 ? -11.398 9.664 12.977 1 96.25 202 GLN B N 1
ATOM 3746 C CA . GLN B 1 202 ? -10.359 10.438 13.648 1 96.25 202 GLN B CA 1
ATOM 3747 C C . GLN B 1 202 ? -9.078 9.625 13.805 1 96.25 202 GLN B C 1
ATOM 3749 O O . GLN B 1 202 ? -9.117 8.492 14.289 1 96.25 202 GLN B O 1
ATOM 3754 N N . LYS B 1 203 ? -7.957 10.102 13.352 1 98.12 203 LYS B N 1
ATOM 3755 C CA . LYS B 1 203 ? -6.656 9.461 13.531 1 98.12 203 LYS B CA 1
ATOM 3756 C C . LYS B 1 203 ? -6.145 9.656 14.953 1 98.12 203 LYS B C 1
ATOM 3758 O O . LYS B 1 203 ? -6.398 10.688 15.578 1 98.12 203 LYS B O 1
ATOM 3763 N N . PRO B 1 204 ? -5.477 8.711 15.531 1 98.38 204 PRO B N 1
ATOM 3764 C CA . PRO B 1 204 ? -4.938 8.875 16.875 1 98.38 204 PRO B CA 1
ATOM 3765 C C . PRO B 1 204 ? -3.787 9.875 16.938 1 98.38 204 PRO B C 1
ATOM 3767 O O . PRO B 1 204 ? -3.014 9.992 15.984 1 98.38 204 PRO B O 1
ATOM 3770 N N . GLU B 1 205 ? -3.621 10.5 18.031 1 98.62 205 GLU B N 1
ATOM 3771 C CA . GLU B 1 205 ? -2.611 11.539 18.234 1 98.62 205 GLU B CA 1
ATOM 3772 C C . GLU B 1 205 ? -1.203 10.977 18.062 1 98.62 205 GLU B C 1
ATOM 3774 O O . GLU B 1 205 ? -0.338 11.625 17.469 1 98.62 205 GLU B O 1
ATOM 3779 N N . TYR B 1 206 ? -0.942 9.742 18.531 1 98.56 206 TYR B N 1
ATOM 3780 C CA . TYR B 1 206 ? 0.406 9.188 18.469 1 98.56 206 TYR B CA 1
ATOM 3781 C C . TYR B 1 206 ? 0.887 9.055 17.031 1 98.56 206 TYR B C 1
ATOM 3783 O O . TYR B 1 206 ? 2.084 9.172 16.766 1 98.56 206 TYR B O 1
ATOM 3791 N N . LEU B 1 207 ? -0.025 8.797 16.156 1 98.75 207 LEU B N 1
ATOM 3792 C CA . LEU B 1 207 ? 0.316 8.656 14.75 1 98.75 207 LEU B CA 1
ATOM 3793 C C . LEU B 1 207 ? 0.789 9.984 14.172 1 98.75 207 LEU B C 1
ATOM 3795 O O . LEU B 1 207 ? 1.838 10.047 13.523 1 98.75 207 LEU B O 1
ATOM 3799 N N . LEU B 1 208 ? 0.035 11.07 14.422 1 98.81 208 LEU B N 1
ATOM 3800 C CA . LEU B 1 208 ? 0.364 12.391 13.883 1 98.81 208 LEU B CA 1
ATOM 3801 C C . LEU B 1 208 ? 1.553 12.992 14.625 1 98.81 208 LEU B C 1
ATOM 3803 O O . LEU B 1 208 ? 2.34 13.742 14.031 1 98.81 208 LEU B O 1
ATOM 3807 N N . GLU B 1 209 ? 1.688 12.664 15.914 1 98.81 209 GLU B N 1
ATOM 3808 C CA . GLU B 1 209 ? 2.9 13.055 16.625 1 98.81 209 GLU B CA 1
ATOM 3809 C C . GLU B 1 209 ? 4.148 12.586 15.883 1 98.81 209 GLU B C 1
ATOM 3811 O O . GLU B 1 209 ? 5.066 13.367 15.641 1 98.81 209 GLU B O 1
ATOM 3816 N N . LYS B 1 210 ? 4.164 11.32 15.562 1 98.88 210 LYS B N 1
ATOM 3817 C CA . LYS B 1 210 ? 5.305 10.727 14.875 1 98.88 210 LYS B CA 1
ATOM 3818 C C . LYS B 1 210 ? 5.543 11.406 13.523 1 98.88 210 LYS B C 1
ATOM 3820 O O . LYS B 1 210 ? 6.68 11.734 13.188 1 98.88 210 LYS B O 1
ATOM 3825 N N . ILE B 1 211 ? 4.5 11.664 12.758 1 98.94 211 ILE B N 1
ATOM 3826 C CA . ILE B 1 211 ? 4.574 12.266 11.43 1 98.94 211 ILE B CA 1
ATOM 3827 C C . ILE B 1 211 ? 5.129 13.68 11.531 1 98.94 211 ILE B C 1
ATOM 3829 O O . ILE B 1 211 ? 6.047 14.055 10.797 1 98.94 211 ILE B O 1
ATOM 3833 N N . VAL B 1 212 ? 4.641 14.477 12.477 1 98.94 212 VAL B N 1
ATOM 3834 C CA . VAL B 1 212 ? 5.051 15.867 12.656 1 98.94 212 VAL B CA 1
ATOM 3835 C C . VAL B 1 212 ? 6.52 15.922 13.078 1 98.94 212 VAL B C 1
ATOM 3837 O O . VAL B 1 212 ? 7.309 16.672 12.5 1 98.94 212 VAL B O 1
ATOM 3840 N N . LEU B 1 213 ? 6.863 15.078 14.023 1 98.88 213 LEU B N 1
ATOM 3841 C CA . LEU B 1 213 ? 8.219 15.102 14.547 1 98.88 213 LEU B CA 1
ATOM 3842 C C . LEU B 1 213 ? 9.211 14.555 13.523 1 98.88 213 LEU B C 1
ATOM 3844 O O . LEU B 1 213 ? 10.359 15.008 13.461 1 98.88 213 LEU B O 1
ATOM 3848 N N . ALA B 1 214 ? 8.812 13.664 12.711 1 98.94 214 ALA B N 1
ATOM 3849 C CA . ALA B 1 214 ? 9.695 13.031 11.734 1 98.94 214 ALA B CA 1
ATOM 3850 C C . ALA B 1 214 ? 10.055 14 10.609 1 98.94 214 ALA B C 1
ATOM 3852 O O . ALA B 1 214 ? 11.148 13.93 10.047 1 98.94 214 ALA B O 1
ATOM 3853 N N . SER B 1 215 ? 9.133 14.961 10.289 1 98.88 215 SER B N 1
ATOM 3854 C CA . SER B 1 215 ? 9.297 15.57 8.977 1 98.88 215 SER B CA 1
ATOM 3855 C C . SER B 1 215 ? 9.211 17.094 9.062 1 98.88 215 SER B C 1
ATOM 3857 O O . SER B 1 215 ? 9.156 17.781 8.039 1 98.88 215 SER B O 1
ATOM 3859 N N . THR B 1 216 ? 9.141 17.672 10.305 1 98.81 216 THR B N 1
ATOM 3860 C CA . THR B 1 216 ? 9.062 19.125 10.43 1 98.81 216 THR B CA 1
ATOM 3861 C C . THR B 1 216 ? 9.906 19.609 11.602 1 98.81 216 THR B C 1
ATOM 3863 O O . THR B 1 216 ? 10.312 18.828 12.453 1 98.81 216 THR B O 1
ATOM 3866 N N . GLU B 1 217 ? 10.211 20.859 11.594 1 98.62 217 GLU B N 1
ATOM 3867 C CA . GLU B 1 217 ? 10.883 21.578 12.672 1 98.62 217 GLU B CA 1
ATOM 3868 C C . GLU B 1 217 ? 9.961 22.625 13.297 1 98.62 217 GLU B C 1
ATOM 3870 O O . GLU B 1 217 ? 8.969 23.031 12.688 1 98.62 217 GLU B O 1
ATOM 3875 N N . GLU B 1 218 ? 10.305 23.016 14.508 1 98.44 218 GLU B N 1
ATOM 3876 C CA . GLU B 1 218 ? 9.523 24.031 15.203 1 98.44 218 GLU B CA 1
ATOM 3877 C C . GLU B 1 218 ? 9.391 25.297 14.359 1 98.44 218 GLU B C 1
ATOM 3879 O O . GLU B 1 218 ? 10.336 25.703 13.695 1 98.44 218 GLU B O 1
ATOM 3884 N N . GLY B 1 219 ? 8.172 25.875 14.383 1 98.06 219 GLY B N 1
ATOM 3885 C CA . GLY B 1 219 ? 7.902 27.125 13.688 1 98.06 219 GLY B CA 1
ATOM 3886 C C . GLY B 1 219 ? 7.395 26.922 12.273 1 98.06 219 GLY B C 1
ATOM 3887 O O . GLY B 1 219 ? 6.844 27.844 11.664 1 98.06 219 GLY B O 1
ATOM 3888 N N . GLN B 1 220 ? 7.535 25.734 11.719 1 98.62 220 GLN B N 1
ATOM 3889 C CA . GLN B 1 220 ? 7.133 25.453 10.344 1 98.62 220 GLN B CA 1
ATOM 3890 C C . GLN B 1 220 ? 5.613 25.344 10.227 1 98.62 220 GLN B C 1
ATOM 3892 O O . GLN B 1 220 ? 4.922 25.141 11.227 1 98.62 220 GLN B O 1
ATOM 3897 N N . VAL B 1 221 ? 5.109 25.516 9.039 1 98.81 221 VAL B N 1
ATOM 3898 C CA . VAL B 1 221 ? 3.674 25.578 8.773 1 98.81 221 VAL B CA 1
ATOM 3899 C C . VAL B 1 221 ? 3.189 24.234 8.227 1 98.81 221 VAL B C 1
ATOM 3901 O O . VAL B 1 221 ? 3.713 23.734 7.227 1 98.81 221 VAL B O 1
ATOM 3904 N N . ILE B 1 222 ? 2.189 23.656 8.859 1 98.94 222 ILE B N 1
ATOM 3905 C CA . ILE B 1 222 ? 1.578 22.391 8.453 1 98.94 222 ILE B CA 1
ATOM 3906 C C . ILE B 1 222 ? 0.158 22.641 7.953 1 98.94 222 ILE B C 1
ATOM 3908 O O . ILE B 1 222 ? -0.618 23.359 8.602 1 98.94 222 ILE B O 1
ATOM 3912 N N . LEU B 1 223 ? -0.144 22.094 6.789 1 98.94 223 LEU B N 1
ATOM 3913 C CA . LEU B 1 223 ? -1.463 22.203 6.18 1 98.94 223 LEU B CA 1
ATOM 3914 C C . LEU B 1 223 ? -2.186 20.875 6.18 1 98.94 223 LEU B C 1
ATOM 3916 O O . LEU B 1 223 ? -1.584 19.828 5.879 1 98.94 223 LEU B O 1
ATOM 3920 N N . ASP B 1 224 ? -3.414 20.859 6.523 1 98.94 224 ASP B N 1
ATOM 3921 C CA . ASP B 1 224 ? -4.324 19.719 6.355 1 98.94 224 ASP B CA 1
ATOM 3922 C C . ASP B 1 224 ? -5.555 20.125 5.547 1 98.94 224 ASP B C 1
ATOM 3924 O O . ASP B 1 224 ? -6.461 20.781 6.074 1 98.94 224 ASP B O 1
ATOM 3928 N N . PRO B 1 225 ? -5.652 19.75 4.27 1 98.81 225 PRO B N 1
ATOM 3929 C CA . PRO B 1 225 ? -6.746 20.188 3.404 1 98.81 225 PRO B CA 1
ATOM 3930 C C . PRO B 1 225 ? -8.039 19.406 3.637 1 98.81 225 PRO B C 1
ATOM 3932 O O . PRO B 1 225 ? -9.062 19.703 3.014 1 98.81 225 PRO B O 1
ATOM 3935 N N . PHE B 1 226 ? -8 18.375 4.5 1 98.25 226 PHE B N 1
ATOM 3936 C CA . PHE B 1 226 ? -9.133 17.562 4.926 1 98.25 226 PHE B CA 1
ATOM 3937 C C . PHE B 1 226 ? -9.109 17.359 6.434 1 98.25 226 PHE B C 1
ATOM 3939 O O . PHE B 1 226 ? -9.109 16.219 6.902 1 98.25 226 PHE B O 1
ATOM 3946 N N . CYS B 1 227 ? -9.164 18.359 7.203 1 96.38 227 CYS B N 1
ATOM 3947 C CA . CYS B 1 227 ? -8.641 18.391 8.562 1 96.38 227 CYS B CA 1
ATOM 3948 C C . CYS B 1 227 ? -9.555 17.625 9.516 1 96.38 227 CYS B C 1
ATOM 3950 O O . CYS B 1 227 ? -9.094 17.062 10.508 1 96.38 227 CYS B O 1
ATOM 3952 N N . GLY B 1 228 ? -10.922 17.578 9.195 1 96.56 228 GLY B N 1
ATOM 3953 C CA . GLY B 1 228 ? -11.828 16.844 10.062 1 96.56 228 GLY B CA 1
ATOM 3954 C C . GLY B 1 228 ? -11.773 17.297 11.508 1 96.56 228 GLY B C 1
ATOM 3955 O O . GLY B 1 228 ? -11.93 18.484 11.797 1 96.56 228 GLY B O 1
ATOM 3956 N N . SER B 1 229 ? -11.453 16.391 12.398 1 97.25 229 SER B N 1
ATOM 3957 C CA . SER B 1 229 ? -11.453 16.688 13.82 1 97.25 229 SER B CA 1
ATOM 3958 C C . SER B 1 229 ? -10.117 17.297 14.258 1 97.25 229 SER B C 1
ATOM 3960 O O . SER B 1 229 ? -9.898 17.547 15.445 1 97.25 229 SER B O 1
ATOM 3962 N N . GLY B 1 230 ? -9.195 17.469 13.414 1 98.06 230 GLY B N 1
ATOM 3963 C CA . GLY B 1 230 ? -8.062 18.359 13.602 1 98.06 230 GLY B CA 1
ATOM 3964 C C . GLY B 1 230 ? -6.918 17.719 14.359 1 98.06 230 GLY B C 1
ATOM 3965 O O . GLY B 1 230 ? -6.125 18.422 15 1 98.06 230 GLY B O 1
ATOM 3966 N N . THR B 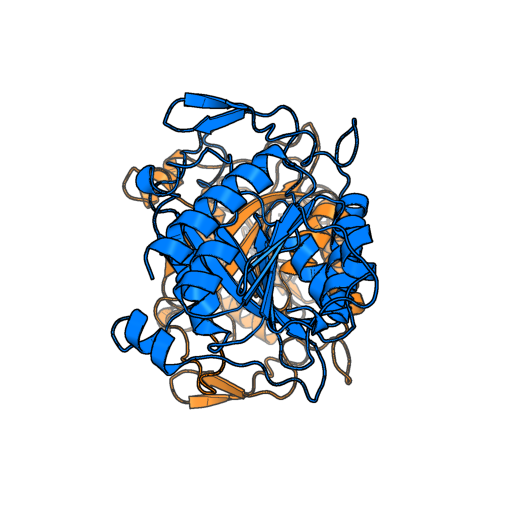1 231 ? -6.762 16.359 14.305 1 98.62 231 THR B N 1
ATOM 3967 C CA . THR B 1 231 ? -5.664 15.711 15.008 1 98.62 231 THR B CA 1
ATOM 3968 C C . THR B 1 231 ? -4.32 16.266 14.555 1 98.62 231 THR B C 1
ATOM 3970 O O . THR B 1 231 ? -3.412 16.469 15.359 1 98.62 231 THR B O 1
ATOM 3973 N N . THR B 1 232 ? -4.164 16.531 13.25 1 98.75 232 THR B N 1
ATOM 3974 C CA . THR B 1 232 ? -2.939 17.109 12.711 1 98.75 232 THR B CA 1
ATOM 3975 C C . THR B 1 232 ? -2.633 18.438 13.375 1 98.75 232 THR B C 1
ATOM 3977 O O . THR B 1 232 ? -1.487 18.719 13.742 1 98.75 232 THR B O 1
ATOM 3980 N N . GLY B 1 233 ? -3.604 19.281 13.516 1 98.69 233 GLY B N 1
ATOM 3981 C CA . GLY B 1 233 ? -3.428 20.578 14.148 1 98.69 233 GLY B CA 1
ATOM 3982 C C . GLY B 1 233 ? -3.041 20.484 15.609 1 98.69 233 GLY B C 1
ATOM 3983 O O . GLY B 1 233 ? -2.166 21.219 16.078 1 98.69 233 GLY B O 1
ATOM 3984 N N . VAL B 1 234 ? -3.701 19.562 16.328 1 98.56 234 VAL B N 1
ATOM 3985 C CA . VAL B 1 234 ? -3.424 19.344 17.75 1 98.56 234 VAL B CA 1
ATOM 3986 C C . VAL B 1 234 ? -1.942 19.031 17.938 1 98.56 234 VAL B C 1
ATOM 3988 O O . VAL B 1 234 ? -1.271 19.672 18.766 1 98.56 234 VAL B O 1
ATOM 3991 N N . GLU B 1 235 ? -1.409 18.109 17.172 1 98.69 235 GLU B N 1
ATOM 3992 C CA . GLU B 1 235 ? -0.015 17.703 17.312 1 98.69 235 GLU B CA 1
ATOM 3993 C C . GLU B 1 235 ? 0.933 18.781 16.797 1 98.69 235 GLU B C 1
ATOM 3995 O O . GLU B 1 235 ? 2.023 18.969 17.344 1 98.69 235 GLU B O 1
ATOM 4000 N N . ALA B 1 236 ? 0.533 19.484 15.688 1 98.69 236 ALA B N 1
ATOM 4001 C CA . ALA B 1 236 ? 1.334 20.594 15.188 1 98.69 236 ALA B CA 1
ATOM 4002 C C . ALA B 1 236 ? 1.554 21.641 16.266 1 98.69 236 ALA B C 1
ATOM 4004 O O . ALA B 1 236 ? 2.693 22.016 16.562 1 98.69 236 ALA B O 1
ATOM 4005 N N . VAL B 1 237 ? 0.475 22.094 16.906 1 98.25 237 VAL B N 1
ATOM 4006 C CA . VAL B 1 237 ? 0.531 23.141 17.922 1 98.25 237 VAL B CA 1
ATOM 4007 C C . VAL B 1 237 ? 1.273 22.625 19.156 1 98.25 237 VAL B C 1
ATOM 4009 O O . VAL B 1 237 ? 2.113 23.328 19.719 1 98.25 237 VAL B O 1
ATOM 4012 N N . ARG B 1 238 ? 0.984 21.406 19.578 1 98.25 238 ARG B N 1
ATOM 4013 C CA . ARG B 1 238 ? 1.619 20.781 20.734 1 98.25 238 ARG B CA 1
ATOM 4014 C C . ARG B 1 238 ? 3.139 20.844 20.625 1 98.25 238 ARG B C 1
ATOM 4016 O O . ARG B 1 238 ? 3.836 21.062 21.609 1 98.25 238 ARG B O 1
ATOM 4023 N N . PHE B 1 239 ? 3.648 20.688 19.375 1 98.12 239 PHE B N 1
ATOM 4024 C CA . PHE B 1 239 ? 5.094 20.594 19.188 1 98.12 239 PHE B CA 1
ATOM 4025 C C . PHE B 1 239 ? 5.641 21.859 18.531 1 98.12 239 PHE B C 1
ATOM 4027 O O . PHE B 1 239 ? 6.691 21.828 17.891 1 98.12 239 PHE B O 1
ATOM 4034 N N . GLY B 1 240 ? 4.926 22.938 18.578 1 97.81 240 GLY B N 1
ATOM 4035 C CA . GLY B 1 240 ? 5.434 24.281 18.281 1 97.81 240 GLY B CA 1
ATOM 4036 C C . GLY B 1 240 ? 5.445 24.594 16.797 1 97.81 240 GLY B C 1
ATOM 4037 O O . GLY B 1 240 ? 6.301 25.344 16.328 1 97.81 240 GLY B O 1
ATOM 4038 N N . ARG B 1 241 ? 4.629 23.906 16.047 1 98.5 241 ARG B N 1
ATOM 4039 C CA . ARG B 1 241 ? 4.434 24.25 14.641 1 98.5 241 ARG B CA 1
ATOM 4040 C C . ARG B 1 241 ? 3.178 25.094 14.453 1 98.5 241 ARG B C 1
ATOM 4042 O O . ARG B 1 241 ? 2.373 25.234 15.375 1 98.5 241 ARG B O 1
ATOM 4049 N N . LYS B 1 242 ? 3.066 25.734 13.336 1 98.5 242 LYS B N 1
ATOM 4050 C CA . LYS B 1 242 ? 1.859 26.453 12.93 1 98.5 242 LYS B CA 1
ATOM 4051 C C . LYS B 1 242 ? 0.955 25.562 12.078 1 98.5 242 LYS B C 1
ATOM 4053 O O . LYS B 1 242 ? 1.437 24.688 11.352 1 98.5 242 LYS B O 1
ATOM 4058 N N . PHE B 1 243 ? -0.358 25.797 12.227 1 98.62 243 PHE B N 1
ATOM 4059 C CA . PHE B 1 243 ? -1.286 24.859 11.609 1 98.62 243 PHE B CA 1
ATOM 4060 C C . PHE B 1 243 ? -2.363 25.594 10.82 1 98.62 243 PHE B C 1
ATOM 4062 O O . PHE B 1 243 ? -2.893 26.609 11.281 1 98.62 243 PHE B O 1
ATOM 4069 N N . ILE B 1 244 ? -2.625 25.094 9.594 1 98.81 244 ILE B N 1
ATOM 4070 C CA . ILE B 1 244 ? -3.77 25.516 8.797 1 98.81 244 ILE B CA 1
ATOM 4071 C C . ILE B 1 244 ? -4.633 24.297 8.453 1 98.81 244 ILE B C 1
ATOM 4073 O O . ILE B 1 244 ? -4.152 23.344 7.84 1 98.81 244 ILE B O 1
ATOM 4077 N N . GLY B 1 245 ? -5.852 24.297 8.836 1 98.81 245 GLY B N 1
ATOM 4078 C CA . GLY B 1 245 ? -6.801 23.234 8.523 1 98.81 245 GLY B CA 1
ATOM 4079 C C . GLY B 1 245 ? -7.965 23.719 7.68 1 98.81 245 GLY B C 1
ATOM 4080 O O . GLY B 1 245 ? -8.508 24.797 7.91 1 98.81 245 GLY B O 1
ATOM 4081 N N . ILE B 1 246 ? -8.328 22.969 6.652 1 98.75 246 ILE B N 1
ATOM 4082 C CA . ILE B 1 246 ? -9.477 23.25 5.793 1 98.75 246 ILE B CA 1
ATOM 4083 C C . ILE B 1 246 ? -10.469 22.094 5.867 1 98.75 246 ILE B C 1
ATOM 4085 O O . ILE B 1 246 ? -10.07 20.922 5.855 1 98.75 246 ILE B O 1
ATOM 4089 N N . ASP B 1 247 ? -11.711 22.375 6.02 1 98.12 247 ASP B N 1
ATOM 4090 C CA . ASP B 1 247 ? -12.75 21.359 5.922 1 98.12 247 ASP B CA 1
ATOM 4091 C C . ASP B 1 247 ? -14.07 21.969 5.441 1 98.12 247 ASP B C 1
ATOM 4093 O O . ASP B 1 247 ? -14.344 23.141 5.688 1 98.12 247 ASP B O 1
ATOM 4097 N N . VAL B 1 248 ? -14.82 21.172 4.766 1 96.88 248 VAL B N 1
ATOM 4098 C CA . VAL B 1 248 ? -16.109 21.625 4.246 1 96.88 248 VAL B CA 1
ATOM 4099 C C . VAL B 1 248 ? -17.156 21.547 5.344 1 96.88 248 VAL B C 1
ATOM 4101 O O . VAL B 1 248 ? -18.203 22.203 5.266 1 96.88 248 VAL B O 1
ATOM 4104 N N . SER B 1 249 ? -16.938 20.719 6.352 1 96.62 249 SER B N 1
ATOM 4105 C CA . SER B 1 249 ? -17.906 20.469 7.406 1 96.62 249 SER B CA 1
ATOM 4106 C C . SER B 1 249 ? -17.703 21.422 8.586 1 96.62 249 SER B C 1
ATOM 4108 O O . SER B 1 249 ? -16.688 21.328 9.289 1 96.62 249 SER B O 1
ATOM 4110 N N . GLU B 1 250 ? -18.672 22.266 8.867 1 97.25 250 GLU B N 1
ATOM 4111 C CA . GLU B 1 250 ? -18.625 23.141 10.023 1 97.25 250 GLU B CA 1
ATOM 4112 C C . GLU B 1 250 ? -18.609 22.359 11.328 1 97.25 250 GLU B C 1
ATOM 4114 O O . GLU B 1 250 ? -17.953 22.75 12.297 1 97.25 250 GLU B O 1
ATOM 4119 N N . GLU B 1 251 ? -19.359 21.281 11.305 1 97.12 251 GLU B N 1
ATOM 4120 C CA . GLU B 1 251 ? -19.438 20.422 12.484 1 97.12 251 GLU B CA 1
ATOM 4121 C C . GLU B 1 251 ? -18.062 19.906 12.883 1 97.12 251 GLU B C 1
ATOM 4123 O O . GLU B 1 251 ? -17.703 19.938 14.055 1 97.12 251 GLU B O 1
ATOM 4128 N N . TYR B 1 252 ? -17.281 19.453 11.922 1 97.25 252 TYR B N 1
ATOM 4129 C CA . TYR B 1 252 ? -15.953 18.906 12.203 1 97.25 252 TYR B CA 1
ATOM 4130 C C . TYR B 1 252 ? -14.969 20.016 12.562 1 97.25 252 TYR B C 1
ATOM 4132 O O . TYR B 1 252 ? -14.109 19.844 13.43 1 97.25 252 TYR B O 1
ATOM 4140 N N . LEU B 1 253 ? -15.094 21.203 11.961 1 98.12 253 LEU B N 1
ATOM 4141 C CA . LEU B 1 253 ? -14.227 22.312 12.297 1 98.12 253 LEU B CA 1
ATOM 4142 C C . LEU B 1 253 ? -14.461 22.781 13.734 1 98.12 253 LEU B C 1
ATOM 4144 O O . LEU B 1 253 ? -13.523 23.219 14.406 1 98.12 253 LEU B O 1
ATOM 4148 N N . GLU B 1 254 ? -15.75 22.656 14.125 1 98.56 254 GLU B N 1
ATOM 4149 C CA . GLU B 1 254 ? -16.031 23.016 15.508 1 98.56 254 GLU B CA 1
ATOM 4150 C C . GLU B 1 254 ? -15.297 22.094 16.484 1 98.56 254 GLU B C 1
ATOM 4152 O O . GLU B 1 254 ? -14.781 22.562 17.5 1 98.56 254 GLU B O 1
ATOM 4157 N N . ILE B 1 255 ? -15.266 20.812 16.172 1 98.5 255 ILE B N 1
ATOM 4158 C CA . ILE B 1 255 ? -14.5 19.859 16.984 1 98.5 255 ILE B CA 1
ATOM 4159 C C . ILE B 1 255 ? -13.023 20.25 16.969 1 98.5 255 ILE B C 1
ATOM 4161 O O . ILE B 1 255 ? -12.391 20.328 18.016 1 98.5 255 ILE B O 1
ATOM 4165 N N . SER B 1 256 ? -12.492 20.5 15.789 1 98.5 256 SER B N 1
ATOM 4166 C CA . SER B 1 256 ? -11.094 20.891 15.633 1 98.5 256 SER B CA 1
ATOM 4167 C C . SER B 1 256 ? -10.773 22.141 16.453 1 98.5 256 SER B C 1
ATOM 4169 O O . SER B 1 256 ? -9.734 22.203 17.109 1 98.5 256 SER B O 1
ATOM 4171 N N . LYS B 1 257 ? -11.664 23.125 16.375 1 98.56 257 LYS B N 1
ATOM 4172 C CA . LYS B 1 257 ? -11.5 24.359 17.109 1 98.56 257 LYS B CA 1
ATOM 4173 C C . LYS B 1 257 ? -11.375 24.094 18.609 1 98.56 257 LYS B C 1
ATOM 4175 O O . LYS B 1 257 ? -10.438 24.578 19.25 1 98.56 257 LYS B O 1
ATOM 4180 N N . ARG B 1 258 ? -12.281 23.328 19.156 1 98.38 258 ARG B N 1
ATOM 4181 C CA . ARG B 1 258 ? -12.266 23.031 20.594 1 98.38 258 ARG B CA 1
ATOM 4182 C C . ARG B 1 258 ? -10.984 22.312 20.984 1 98.38 258 ARG B C 1
ATOM 4184 O O . ARG B 1 258 ? -10.414 22.578 22.047 1 98.38 258 ARG B O 1
ATOM 4191 N N . ARG B 1 259 ? -10.539 21.375 20.156 1 98.25 259 ARG B N 1
ATOM 4192 C CA . ARG B 1 259 ? -9.328 20.625 20.453 1 98.25 259 ARG B CA 1
ATOM 4193 C C . ARG B 1 259 ? -8.094 21.516 20.391 1 98.25 259 ARG B C 1
ATOM 4195 O O . ARG B 1 259 ? -7.188 21.375 21.219 1 98.25 259 ARG B O 1
ATOM 4202 N N . LEU B 1 260 ? -8.062 22.422 19.453 1 98.12 260 LEU B N 1
ATOM 4203 C CA . LEU B 1 260 ? -6.938 23.344 19.312 1 98.12 260 LEU B CA 1
ATOM 4204 C C . LEU B 1 260 ? -6.895 24.312 20.484 1 98.12 260 LEU B C 1
ATOM 4206 O O . LEU B 1 260 ? -5.816 24.656 20.984 1 98.12 260 LEU B O 1
ATOM 4210 N N . GLU B 1 261 ? -8.07 24.797 20.891 1 97.12 261 GLU B N 1
ATOM 4211 C CA . GLU B 1 261 ? -8.141 25.672 22.062 1 97.12 261 GLU B CA 1
ATOM 4212 C C . GLU B 1 261 ? -7.613 24.984 23.312 1 97.12 261 GLU B C 1
ATOM 4214 O O . GLU B 1 261 ? -6.887 25.578 24.094 1 97.12 261 GLU B O 1
ATOM 4219 N N . LYS B 1 262 ? -7.953 23.75 23.438 1 95.88 262 LYS B N 1
ATOM 4220 C CA . LYS B 1 262 ? -7.527 22.969 24.594 1 95.88 262 LYS B CA 1
ATOM 4221 C C . LYS B 1 262 ? -6.012 22.812 24.625 1 95.88 262 LYS B C 1
ATOM 4223 O O . LYS B 1 262 ? -5.387 22.984 25.672 1 95.88 262 LYS B O 1
ATOM 4228 N N . VAL B 1 263 ? -5.395 22.484 23.484 1 95.06 263 VAL B N 1
ATOM 4229 C CA . VAL B 1 263 ? -3.959 22.234 23.453 1 95.06 263 VAL B CA 1
ATOM 4230 C C . VAL B 1 263 ? -3.207 23.562 23.641 1 95.06 263 VAL B C 1
ATOM 4232 O O . VAL B 1 263 ? -2.121 23.578 24.219 1 95.06 263 VAL B O 1
ATOM 4235 N N . ALA B 1 264 ? -3.75 24.641 23.125 1 90.06 264 ALA B N 1
ATOM 4236 C CA . ALA B 1 264 ? -3.133 25.953 23.281 1 90.06 264 ALA B CA 1
ATOM 4237 C C . ALA B 1 264 ? -3.115 26.375 24.75 1 90.06 264 ALA B C 1
ATOM 4239 O O . ALA B 1 264 ? -2.191 27.062 25.203 1 90.06 264 ALA B O 1
ATOM 4240 N N . ASN B 1 265 ? -4.074 25.938 25.484 1 87.56 265 ASN B N 1
ATOM 4241 C CA . ASN B 1 265 ? -4.184 26.297 26.891 1 87.56 265 ASN B CA 1
ATOM 4242 C C . ASN B 1 265 ? -3.297 25.406 27.75 1 87.56 265 ASN B C 1
ATOM 4244 O O . ASN B 1 265 ? -2.926 25.781 28.875 1 87.56 265 ASN B O 1
ATOM 4248 N N . ASP B 1 266 ? -3.049 24.234 27.328 1 84.19 266 ASP B N 1
ATOM 4249 C CA . ASP B 1 266 ? -2.221 23.297 28.078 1 84.19 266 ASP B CA 1
ATOM 4250 C C . ASP B 1 266 ? -0.741 23.656 27.953 1 84.19 266 ASP B C 1
ATOM 4252 O O . ASP B 1 266 ? 0.073 23.234 28.781 1 84.19 266 ASP B O 1
ATOM 4256 N N . LYS B 1 267 ? -0.367 24.484 27.062 1 69.62 267 LYS B N 1
ATOM 4257 C CA . LYS B 1 267 ? 1.015 24.922 26.922 1 69.62 267 LYS B CA 1
ATOM 4258 C C . LYS B 1 267 ? 1.33 26.047 27.906 1 69.62 267 LYS B C 1
ATOM 4260 O O . LYS B 1 267 ? 0.449 26.844 28.25 1 69.62 267 LYS B O 1
#

pLDDT: mean 94.4, std 7.76, range [61.5, 98.94]

Nearest PDB structures (foldseek):
  8urk-assembly1_B  TM=8.230E-01  e=2.902E-18  Burkholderia cenocepacia
  5hfj-assembly2_C  TM=8.781E-01  e=4.383E-17  Helicobacter pylori 26695
  5hfj-assembly4_G  TM=8.483E-01  e=2.429E-17  Helicobacter pylori 26695
  5hfj-assembly1_B  TM=8.709E-01  e=3.074E-16  Helicobacter pylori 26695
  1eg2-assembly1_A  TM=7.542E-01  e=2.032E-15  Cereibacter sphaeroides

Foldseek 3Di:
DVQFFQDDADFPDDDPFETEGADALLVRLVGTAFQAAAEEEEEAQLLQQPQDWFDDPNDIDTPHQDPRNAPDPVGADPVNLLVVLLRSLLSVNRSHHQQHKYKYKYAPSRVVSNVVSCVVSAKDWPDKAWEFAPDAGADPVPPDDGDGTIIMTMIHGNDPPHHFAFPQVVCCVVVVNHGDDRYHYDHAADVVLAPLHDRPRDHHLVVLLCVPNGTHDAAGEYEYSDQFLNSNVLNCVLRRHGYYYYHNDPVRVSNNNVSNVVSNVVD/DVQFFQDDADFPDDDPFETEGADALLVRLVGTAFQAAAEEEEEAQLLQQPQDWFDDPNDIDTPHQDPRNAPDPVGADPVNLLVVLLSSLLSVNRSHHQQHKYKYKYAPSRVVSNVVSCVVSAKDWPDKAWEFAPDAGADPVPPDDGDGTIIMTMIHGNDPPHHFAFPQCVCCVVVVNHGDDRYHYDHAADPVLAPLHDRPRDHHLVVLLCVPVGTHDAAGEYEYSDQFLNSNVLNCVLRRHGYYYYHNDPVRVSNNNVSNVVSNVVD

Secondary structure (DSSP, 8-state):
-GGGBSS----SEE-SSEEEEES-HHHHGGGBPTT-EEEEEE-------SS-EEEETTEEEES---GGG-SSTT---HHHHHHHHHHHHHHHHHHEEEEEEEEEEE-TTTHHHHHHHHHHTTEEEEEEEEEEESSPPP-TT-SS-B--EEEEEEEEE--TT------HHHHHHHTTTS--BSEEEEPSPPGGG-TT---TTPPPHHHHHHHHHHH--TT-EEEETT-TT-HHHHHHHHTT-EEEEEES-HHHHHHHHHHHHHHHHH-/-GGGBSS----SEE-SSEEEEES-HHHHGGGBPTT-EEEEEE-------SS-EEEETTEEEES---GGG-SSTT---HHHHHHHHHHHHHHHHHHEEEEEEEEEEE-TTTHHHHHHHHHHTTEEEEEEEEEEESSPPP-TT-SS-B--EEEEEEEEE--TT------HHHHHHHTTTS--BSEEEEPSPPGGG-TT---TTPPPHHHHHHHHHHH--TT-EEEETT-TT-HHHHHHHHTT-EEEEEES-HHHHHHHHHHHHHHHHH-

InterPro domains:
  IPR001091 Restriction/modification DNA-methyltransferase [PR00508] (36-50)
  IPR001091 Restriction/modification DNA-methyltransferase [PR00508] (88-108)
  IPR001091 Restriction/modification DNA-methyltransferase [PR00508] (199-216)
  IPR001091 Restriction/modification DNA-methyltransferase [PR00508] (218-236)
  IPR001091 Restriction/modification DNA-methyltransferase [PR00508] (241-261)
  IPR002052 DNA methylase, N-6 adenine-specific, conserved site [PS00092] (40-46)
  IPR002941 DNA methylase N-4/N-6 [PF01555] (37-257)
  IPR029063 S-adenosyl-L-methionine-dependent methyltransferase superfamily [G3DSA:3.40.50.150] (8-267)
  IPR029063 S-adenosyl-L-methionine-dependent methyltransferase superfamily [SSF53335] (12-263)

Radius of gyration: 24.06 Å; Cα contacts (8 Å, |Δi|>4): 1171; chains: 2; bounding box: 53×74×58 Å

Organism: Lachnospira eligens (strain ATCC 27750 / DSM 3376 / VPI C15-48 / C15-B4) (NCBI:txid515620)

Sequence (534 aa):
MNQVWGSKVPLYFETEQSQLVLGDSFKILTKMKPESVDMIFADPPYFLSNDGITCQGGKMVSVNKGSWDKLSESGTGVEEKHKFNRKWIKLCRKVLKPNGTIWISGTLHNIYSIGMALEQEGFKIINNITWQKTNPPPNLACRCFTHSTETILWAQKNDKKSRHFFDYQKMKEMNGGKQMKDVWTGALTKPSEKTEGKHPTQKPEYLLEKIVLASTEEGQVILDPFCGSGTTGVEAVRFGRKFIGIDVSEEYLEISKRRLEKVANDKMNQVWGSKVPLYFETEQSQLVLGDSFKILTKMKPESVDMIFADPPYFLSNDGITCQGGKMVSVNKGSWDKLSESGTGVEEKHKFNRKWIKLCRKVLKPNGTIWISGTLHNIYSIGMALEQEGFKIINNITWQKTNPPPNLACRCFTHSTETILWAQKNDKKSRHFFDYQKMKEMNGGKQMKDVWTGALTKPSEKTEGKHPTQKPEYLLEKIVLASTEEGQVILDPFCGSGTTGVEAVRFGRKFIGIDVSEEYLEISKRRLEKVANDK